Protein 4RJW (pdb70)

Organism: Pseudomonas aeruginosa (strain ATCC 15692 / DSM 22644 / CIP 104116 / JCM 14847 / LMG 12228 / 1C / PRS 101 / PAO1) (NCBI:txid208964)

Radius of gyration: 23.6 Å; Cα contacts (8 Å, |Δi|>4): 1363; chains: 1; bounding box: 67×61×70 Å

Nearest PDB structures (foldseek):
  4rjw-assembly1_A  TM=1.002E+00  e=5.397E-100  Pseudomonas aeruginosa PAO1
  4rjx-assembly1_A-3  TM=1.001E+00  e=1.346E-96  Pseudomonas aeruginosa PAO1
  2o4v-assembly1_C  TM=9.975E-01  e=3.666E-79  Pseudomonas aeruginosa PAO1
  3wi5-assembly1_A  TM=6.962E-01  e=2.333E-11  Neisseria meningitidis
  6z8z-assembly2_B  TM=2.737E-01  e=1.451E-04  Pseudomonas aeruginosa PAO1

Str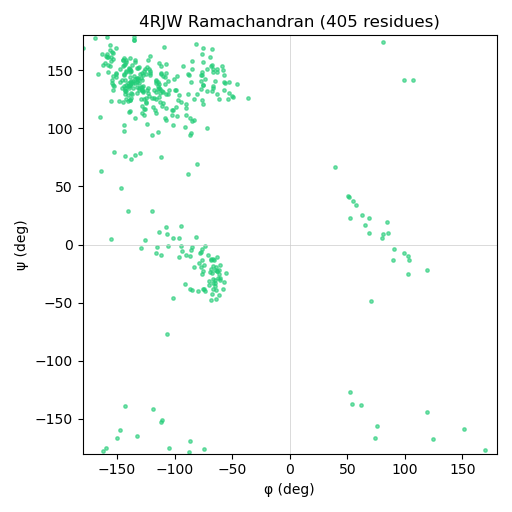ucture (mmCIF, N/CA/C/O backbone):
data_4RJW
#
_entry.id   4RJW
#
_cell.length_a   86.971
_cell.length_b   86.971
_cell.length_c   158.500
_cell.angle_alpha   90.00
_cell.angle_beta   90.00
_cell.angle_gamma   120.00
#
_symmetry.space_group_name_H-M   'H 3'
#
loop_
_entity.id
_entity.type
_entity.pdbx_description
1 polymer 'Porin O'
2 non-polymer (HYDROXYETHYLOXY)TRI(ETHYLOXY)OCTANE
3 water water
#
loop_
_atom_site.group_PDB
_atom_site.id
_atom_site.type_symbol
_atom_site.label_atom_id
_atom_site.label_alt_id
_atom_site.label_comp_id
_atom_site.label_asym_id
_atom_site.label_entity_id
_atom_site.label_seq_id
_atom_site.pdbx_PDB_ins_code
_atom_site.Cartn_x
_atom_site.Cartn_y
_atom_site.Cartn_z
_atom_site.occupancy
_atom_site.B_iso_or_equiv
_atom_site.auth_seq_id
_atom_site.auth_comp_id
_atom_site.auth_asym_id
_atom_site.auth_atom_id
_atom_site.pdbx_PDB_model_num
ATOM 1 N N . ARG A 1 4 ? 73.857 52.588 -1.457 1.00 43.08 -11 ARG A N 1
ATOM 2 C CA . ARG A 1 4 ? 73.555 52.007 -2.764 1.00 41.37 -11 ARG A CA 1
ATOM 3 C C . ARG A 1 4 ? 72.105 51.513 -2.844 1.00 37.33 -11 ARG A C 1
ATOM 4 O O . ARG A 1 4 ? 71.696 50.628 -2.090 1.00 41.82 -11 ARG A O 1
ATOM 6 N N . LEU A 1 5 ? 71.335 52.085 -3.768 1.00 25.81 -10 LEU A N 1
ATOM 7 C CA . LEU A 1 5 ? 69.940 51.691 -3.947 1.00 26.69 -10 LEU A CA 1
ATOM 8 C C . LEU A 1 5 ? 69.813 50.356 -4.672 1.00 23.95 -10 LEU A C 1
ATOM 9 O O . LEU A 1 5 ? 70.620 50.031 -5.553 1.00 25.24 -10 LEU A O 1
ATOM 14 N N . GLN A 1 6 ? 68.792 49.592 -4.303 1.00 21.20 -9 GLN A N 1
ATOM 15 C CA . GLN A 1 6 ? 68.569 48.282 -4.900 1.00 22.40 -9 GLN A CA 1
ATOM 16 C C . GLN A 1 6 ? 67.970 48.411 -6.287 1.00 19.85 -9 GLN A C 1
ATOM 17 O O . GLN A 1 6 ? 67.218 49.345 -6.560 1.00 21.98 -9 GLN A O 1
ATOM 23 N N . HIS A 1 7 ? 68.301 47.469 -7.161 1.00 20.60 -8 HIS A N 1
ATOM 24 C CA . HIS A 1 7 ? 67.743 47.474 -8.503 1.00 20.29 -8 HIS A CA 1
ATOM 25 C C . HIS A 1 7 ? 67.825 46.091 -9.136 1.00 25.89 -8 HIS A C 1
ATOM 26 O O . HIS A 1 7 ? 68.572 45.224 -8.678 1.00 23.92 -8 HIS A O 1
ATOM 33 N N . HIS A 1 8 ? 67.058 45.891 -10.200 1.00 20.21 -7 HIS A N 1
ATOM 34 C CA . HIS A 1 8 ? 67.026 44.596 -10.863 1.00 18.48 -7 HIS A CA 1
ATOM 35 C C . HIS A 1 8 ? 66.477 44.781 -12.261 1.00 20.96 -7 HIS A C 1
ATOM 36 O O . HIS A 1 8 ? 65.755 45.745 -12.527 1.00 19.32 -7 HIS A O 1
ATOM 43 N N . HIS A 1 9 ? 66.816 43.858 -13.155 1.00 20.50 -6 HIS A N 1
ATOM 44 C CA . HIS A 1 9 ? 66.225 43.852 -14.484 1.00 20.60 -6 HIS A CA 1
ATOM 45 C C . HIS A 1 9 ? 64.749 43.531 -14.350 1.00 19.14 -6 HIS A C 1
ATOM 46 O O . HIS A 1 9 ? 64.337 42.835 -13.416 1.00 21.44 -6 HIS A O 1
ATOM 53 N N . HIS A 1 10 ? 63.945 44.029 -15.284 1.00 18.96 -5 HIS A N 1
ATOM 54 C CA . HIS A 1 10 ? 62.523 43.757 -15.237 1.00 19.22 -5 HIS A CA 1
ATOM 55 C C . HIS A 1 10 ? 62.246 42.341 -15.720 1.00 24.24 -5 HIS A C 1
ATOM 56 O O . HIS A 1 10 ? 62.789 41.906 -16.735 1.00 26.43 -5 HIS A O 1
ATOM 63 N N . HIS A 1 11 ? 61.412 41.625 -14.975 1.00 28.22 -4 HIS A N 1
ATOM 64 C CA . HIS A 1 11 ? 61.031 40.270 -15.352 1.00 44.59 -4 HIS A CA 1
ATOM 65 C C . HIS A 1 11 ? 59.610 40.253 -15.894 1.00 47.87 -4 HIS A C 1
ATOM 66 O O . HIS A 1 11 ? 58.738 40.959 -15.393 1.00 47.92 -4 HIS A O 1
ATOM 73 N N . HIS A 1 12 ? 59.386 39.450 -16.927 1.00 52.48 -3 HIS A N 1
ATOM 74 C CA . HIS A 1 12 ? 58.041 39.199 -17.416 1.00 51.65 -3 HIS A CA 1
ATOM 75 C C . HIS A 1 12 ? 57.586 37.861 -16.849 1.00 47.52 -3 HIS A C 1
ATOM 76 O O . HIS A 1 12 ? 58.331 36.883 -16.874 1.00 48.86 -3 HIS A O 1
ATOM 78 N N . HIS A 1 13 ? 56.370 37.824 -16.319 1.00 41.11 -2 HIS A N 1
ATOM 79 C CA . HIS A 1 13 ? 55.830 36.590 -15.771 1.00 42.84 -2 HIS A CA 1
ATOM 80 C C . HIS A 1 13 ? 54.639 36.118 -16.592 1.00 37.00 -2 HIS A C 1
ATOM 81 O O . HIS A 1 13 ? 53.767 36.909 -16.947 1.00 36.96 -2 HIS A O 1
ATOM 88 N N . LEU A 1 14 ? 54.619 34.830 -16.909 1.00 33.00 -1 LEU A N 1
ATOM 89 C CA . LEU A 1 14 ? 53.447 34.229 -17.530 1.00 32.68 -1 LEU A CA 1
ATOM 90 C C . LEU A 1 14 ? 52.322 34.252 -16.503 1.00 29.50 -1 LEU A C 1
ATOM 91 O O . LEU A 1 14 ? 52.537 33.919 -15.328 1.00 24.93 -1 LEU A O 1
ATOM 96 N N . GLU A 1 15 ? 51.134 34.656 -16.943 1.00 28.58 0 GLU A N 1
ATOM 97 C CA . GLU A 1 15 ? 50.003 34.837 -16.040 1.00 25.71 0 GLU A CA 1
ATOM 98 C C . GLU A 1 15 ? 48.774 34.033 -16.445 1.00 22.93 0 GLU A C 1
ATOM 99 O O . GLU A 1 15 ? 48.583 33.697 -17.616 1.00 23.52 0 GLU A O 1
ATOM 105 N N . GLY A 1 16 ? 47.955 33.703 -15.456 1.00 21.60 1 GLY A N 1
ATOM 106 C CA . GLY A 1 16 ? 46.617 33.227 -15.722 1.00 22.82 1 GLY A CA 1
ATOM 107 C C . GLY A 1 16 ? 46.359 31.741 -15.610 1.00 19.16 1 GLY A C 1
ATOM 108 O O . GLY A 1 16 ? 45.220 31.356 -15.377 1.00 21.51 1 GLY A O 1
ATOM 109 N N . THR A 1 17 ? 47.375 30.900 -15.788 1.00 18.54 2 THR A N 1
ATOM 110 C CA . THR A 1 17 ? 47.101 29.459 -15.796 1.00 22.19 2 THR A CA 1
ATOM 111 C C . THR A 1 17 ? 47.245 28.801 -14.435 1.00 19.04 2 THR A C 1
ATOM 112 O O . THR A 1 17 ? 47.981 29.279 -13.574 1.00 18.31 2 THR A O 1
ATOM 116 N N . VAL A 1 18 ? 46.516 27.705 -14.254 1.00 17.26 3 VAL A N 1
ATOM 117 C CA . VAL A 1 18 ? 46.634 26.876 -13.062 1.00 15.66 3 VAL A CA 1
ATOM 118 C C . VAL A 1 18 ? 46.845 25.441 -13.535 1.00 18.49 3 VAL A C 1
ATOM 119 O O . VAL A 1 18 ? 46.014 24.880 -14.247 1.00 21.42 3 VAL A O 1
ATOM 123 N N . THR A 1 19 ? 47.978 24.862 -13.164 1.00 15.82 4 THR A N 1
ATOM 124 C CA . THR A 1 19 ? 48.339 23.533 -13.628 1.00 14.64 4 THR A CA 1
ATOM 125 C C . THR A 1 19 ? 48.856 22.707 -12.469 1.00 15.87 4 THR A C 1
ATOM 126 O O . THR A 1 19 ? 48.926 23.193 -11.334 1.00 16.36 4 THR A O 1
ATOM 130 N N . THR A 1 20 ? 49.196 21.451 -12.742 1.00 17.79 5 THR A N 1
ATOM 131 C CA . THR A 1 20 ? 49.807 20.592 -11.736 1.00 16.96 5 THR A CA 1
ATOM 132 C C . THR A 1 20 ? 50.923 19.783 -12.386 1.00 19.67 5 THR A C 1
ATOM 133 O O . THR A 1 20 ? 50.969 19.653 -13.614 1.00 21.97 5 THR A O 1
ATOM 137 N N . ASP A 1 21 ? 51.836 19.260 -11.573 1.00 22.02 6 ASP A N 1
ATOM 138 C CA . ASP A 1 21 ? 52.937 18.477 -12.112 1.00 25.68 6 ASP A CA 1
ATOM 139 C C . ASP A 1 21 ? 52.639 16.985 -12.071 1.00 28.37 6 ASP A C 1
ATOM 140 O O . ASP A 1 21 ? 53.363 16.192 -12.664 1.00 34.47 6 ASP A O 1
ATOM 145 N N . GLY A 1 22 ? 51.577 16.605 -11.372 1.00 24.99 7 GLY A N 1
ATOM 146 C CA . GLY A 1 22 ? 51.220 15.201 -11.264 1.00 26.99 7 GLY A CA 1
ATOM 147 C C . GLY A 1 22 ? 49.946 14.885 -12.018 1.00 23.20 7 GLY A C 1
ATOM 148 O O . GLY A 1 22 ? 49.616 15.550 -12.990 1.00 19.08 7 GLY A O 1
ATOM 149 N N . ALA A 1 23 ? 49.223 13.877 -11.546 1.00 24.57 8 ALA A N 1
ATOM 150 C CA . ALA A 1 23 ? 47.932 13.505 -12.109 1.00 22.22 8 ALA A CA 1
ATOM 151 C C . ALA A 1 23 ? 46.961 14.679 -12.090 1.00 17.92 8 ALA A C 1
ATOM 152 O O . ALA A 1 23 ? 47.002 15.513 -11.175 1.00 19.80 8 ALA A O 1
ATOM 154 N N . ASP A 1 24 ? 46.099 14.741 -13.104 1.00 18.60 9 ASP A N 1
ATOM 155 C CA . ASP A 1 24 ? 45.064 15.774 -13.200 1.00 16.71 9 ASP A CA 1
ATOM 156 C C . ASP A 1 24 ? 44.317 15.980 -11.886 1.00 17.29 9 ASP A C 1
ATOM 157 O O . ASP A 1 24 ? 43.959 15.020 -11.211 1.00 18.98 9 ASP A O 1
ATOM 162 N N . ILE A 1 25 ? 44.059 17.238 -11.550 1.00 15.55 10 ILE A N 1
ATOM 163 C CA . ILE A 1 25 ? 43.391 17.580 -10.305 1.00 15.87 10 ILE A CA 1
ATOM 164 C C . ILE A 1 25 ? 42.042 18.235 -10.585 1.00 18.38 10 ILE A C 1
ATOM 165 O O . ILE A 1 25 ? 41.897 18.996 -11.542 1.00 18.18 10 ILE A O 1
ATOM 170 N N . VAL A 1 26 ? 41.056 17.909 -9.760 1.00 15.76 11 VAL A N 1
ATOM 171 C CA . VAL A 1 26 ? 39.780 18.604 -9.758 1.00 18.51 11 VAL A CA 1
ATOM 172 C C . VAL A 1 26 ? 39.658 19.350 -8.437 1.00 15.99 11 VAL A C 1
ATOM 173 O O . VAL A 1 26 ? 39.890 18.787 -7.378 1.00 16.27 11 VAL A O 1
ATOM 177 N N . ILE A 1 27 ? 39.322 20.628 -8.513 1.00 15.28 12 ILE A N 1
ATOM 178 C CA A ILE A 1 27 ? 39.180 21.459 -7.329 0.76 15.29 12 ILE A CA 1
ATOM 179 C CA B ILE A 1 27 ? 39.167 21.456 -7.333 0.24 16.54 12 ILE A CA 1
ATOM 180 C C . ILE A 1 27 ? 37.738 21.951 -7.262 1.00 17.35 12 ILE A C 1
ATOM 181 O O . ILE A 1 27 ? 37.122 22.226 -8.294 1.00 20.86 12 ILE A O 1
ATOM 190 N N . LYS A 1 28 ? 37.204 22.014 -6.049 1.00 14.41 13 LYS A N 1
ATOM 191 C CA . LYS A 1 28 ? 35.831 22.442 -5.795 1.00 18.04 13 LYS A CA 1
ATOM 192 C C . LYS A 1 28 ? 35.748 23.329 -4.562 1.00 14.75 13 LYS A C 1
ATOM 193 O O . LYS A 1 28 ? 36.543 23.191 -3.631 1.00 15.52 13 LYS A O 1
ATOM 199 N N . THR A 1 29 ? 34.763 24.222 -4.533 1.00 15.61 14 THR A N 1
ATOM 200 C CA . THR A 1 29 ? 34.456 24.940 -3.305 1.00 13.69 14 THR A CA 1
ATOM 201 C C . THR A 1 29 ? 32.965 25.152 -3.144 1.00 14.12 14 THR A C 1
ATOM 202 O O . THR A 1 29 ? 32.294 25.608 -4.070 1.00 16.94 14 THR A O 1
ATOM 206 N N . LYS A 1 30 ? 32.458 24.782 -1.969 1.00 15.70 15 LYS A N 1
ATOM 207 C CA . LYS A 1 30 ? 31.103 25.138 -1.572 1.00 19.45 15 LYS A CA 1
ATOM 208 C C . LYS A 1 30 ? 31.182 25.967 -0.297 1.00 18.76 15 LYS A C 1
ATOM 209 O O . LYS A 1 30 ? 30.275 25.940 0.533 1.00 19.89 15 LYS A O 1
ATOM 215 N N . GLY A 1 31 ? 32.287 26.688 -0.135 1.00 14.67 16 GLY A N 1
ATOM 216 C CA . GLY A 1 31 ? 32.533 27.434 1.089 1.00 15.63 16 GLY A CA 1
ATOM 217 C C . GLY A 1 31 ? 33.796 26.988 1.806 1.00 14.38 16 GLY A C 1
ATOM 218 O O . GLY A 1 31 ? 34.346 27.725 2.614 1.00 15.21 16 GLY A O 1
ATOM 219 N N . GLY A 1 32 ? 34.235 25.765 1.526 1.00 15.39 17 GLY A N 1
ATOM 220 C CA . GLY A 1 32 ? 35.516 25.250 1.993 1.00 14.94 17 GLY A CA 1
ATOM 221 C C . GLY A 1 32 ? 36.386 24.908 0.801 1.00 17.16 17 GLY A C 1
ATOM 222 O O . GLY A 1 32 ? 36.360 25.602 -0.210 1.00 16.88 17 GLY A O 1
ATOM 223 N N . LEU A 1 33 ? 37.142 23.820 0.885 1.00 15.52 18 LEU A N 1
ATOM 224 C CA . LEU A 1 33 ? 37.990 23.447 -0.233 1.00 15.95 18 LEU A CA 1
ATOM 225 C C . LEU A 1 33 ? 38.104 21.948 -0.389 1.00 15.14 18 LEU A C 1
ATOM 226 O O . LEU A 1 33 ? 38.308 21.230 0.582 1.00 16.22 18 LEU A O 1
ATOM 231 N N . GLU A 1 34 ? 37.973 21.476 -1.619 1.00 13.86 19 GLU A N 1
ATOM 232 C CA . GLU A 1 34 ? 38.309 20.093 -1.930 1.00 15.36 19 GLU A CA 1
ATOM 233 C C . GLU A 1 34 ? 39.253 20.077 -3.113 1.00 13.42 19 GLU A C 1
ATOM 234 O O . GLU A 1 34 ? 39.047 20.800 -4.089 1.00 15.98 19 GLU A O 1
ATOM 240 N N . VAL A 1 35 ? 40.295 19.257 -3.022 1.00 13.62 20 VAL A N 1
ATOM 241 C CA A VAL A 1 35 ? 41.243 19.075 -4.115 0.75 14.22 20 VAL A CA 1
ATOM 242 C CA B VAL A 1 35 ? 41.235 19.064 -4.119 0.25 14.56 20 VAL A CA 1
ATOM 243 C C . VAL A 1 35 ? 41.519 17.575 -4.219 1.00 16.71 20 VAL A C 1
ATOM 244 O O . VAL A 1 35 ? 41.725 16.904 -3.204 1.00 19.06 20 VAL A O 1
ATOM 251 N N . ALA A 1 36 ? 41.490 17.031 -5.426 1.00 14.56 21 ALA A N 1
ATOM 252 C CA . ALA A 1 36 ? 41.681 15.598 -5.562 1.00 15.79 21 ALA A CA 1
ATOM 253 C C . ALA A 1 36 ? 42.240 15.268 -6.924 1.00 16.92 21 ALA A C 1
ATOM 254 O O . ALA A 1 36 ? 41.892 15.915 -7.919 1.00 18.01 21 ALA A O 1
ATOM 256 N N . THR A 1 37 ? 43.100 14.260 -6.989 1.00 14.98 22 THR A N 1
ATOM 257 C CA . THR A 1 37 ? 43.510 13.761 -8.291 1.00 15.23 22 THR A CA 1
ATOM 258 C C . THR A 1 37 ? 42.419 12.888 -8.896 1.00 19.04 22 THR A C 1
ATOM 259 O O . THR A 1 37 ? 41.693 12.184 -8.198 1.00 21.62 22 THR A O 1
ATOM 263 N N . THR A 1 38 ? 42.296 12.950 -10.214 1.00 20.07 23 THR A N 1
ATOM 264 C CA . THR A 1 38 ? 41.210 12.250 -10.875 1.00 21.53 23 THR A CA 1
ATOM 265 C C . THR A 1 38 ? 41.359 10.734 -10.821 1.00 25.40 23 THR A C 1
ATOM 266 O O . THR A 1 38 ? 40.371 10.007 -10.937 1.00 33.65 23 THR A O 1
ATOM 270 N N . ASP A 1 39 ? 42.590 10.261 -10.653 1.00 20.76 24 ASP A N 1
ATOM 271 C CA . ASP A 1 39 ? 42.853 8.828 -10.528 1.00 21.71 24 ASP A CA 1
ATOM 272 C C . ASP A 1 39 ? 42.594 8.291 -9.106 1.00 23.11 24 ASP A C 1
ATOM 273 O O . ASP A 1 39 ? 42.922 7.135 -8.813 1.00 24.87 24 ASP A O 1
ATOM 278 N N . LYS A 1 40 ? 42.049 9.139 -8.237 1.00 20.65 25 LYS A N 1
ATOM 279 C CA . LYS A 1 40 ? 41.669 8.759 -6.869 1.00 23.33 25 LYS A CA 1
ATOM 280 C C . LYS A 1 40 ? 42.830 8.445 -5.920 1.00 23.09 25 LYS A C 1
ATOM 281 O O . LYS A 1 40 ? 42.606 7.976 -4.802 1.00 23.28 25 LYS A O 1
ATOM 285 N N . GLU A 1 41 ? 44.057 8.732 -6.330 1.00 17.88 26 GLU A N 1
ATOM 286 C CA . GLU A 1 41 ? 45.214 8.417 -5.491 1.00 17.10 26 GLU A CA 1
ATOM 287 C C . GLU A 1 41 ? 45.351 9.374 -4.314 1.00 16.79 26 GLU A C 1
ATOM 288 O O . GLU A 1 41 ? 45.714 8.963 -3.204 1.00 16.18 26 GLU A O 1
ATOM 294 N N . PHE A 1 42 ? 45.058 10.651 -4.543 1.00 16.05 27 PHE A N 1
ATOM 295 C CA . PHE A 1 42 ? 45.302 11.677 -3.539 1.00 15.25 27 PHE A CA 1
ATOM 296 C C . PHE A 1 42 ? 44.124 12.621 -3.439 1.00 14.12 27 PHE A C 1
ATOM 297 O O . PHE A 1 42 ? 43.524 12.990 -4.446 1.00 15.85 27 PHE A O 1
ATOM 305 N N . SER A 1 43 ? 43.796 13.031 -2.222 1.00 12.81 28 SER A N 1
ATOM 306 C CA . SER A 1 43 ? 42.769 14.048 -2.060 1.00 13.97 28 SER A CA 1
ATOM 307 C C . SER A 1 43 ? 42.943 14.793 -0.753 1.00 14.42 28 SER A C 1
ATOM 308 O O . SER A 1 43 ? 43.609 14.316 0.170 1.00 14.25 28 SER A O 1
ATOM 311 N N . PHE A 1 44 ? 42.325 15.968 -0.693 1.00 13.85 29 PHE A N 1
ATOM 312 C CA . PHE A 1 44 ? 42.321 16.790 0.506 1.00 12.51 29 PHE A CA 1
ATOM 313 C C . PHE A 1 44 ? 41.022 17.571 0.599 1.00 12.85 29 PHE A C 1
ATOM 314 O O . PHE A 1 44 ? 40.516 18.066 -0.413 1.00 13.87 29 PHE A O 1
ATOM 322 N N . LYS A 1 45 ? 40.480 17.676 1.809 1.00 12.29 30 LYS A N 1
ATOM 323 C CA . LYS A 1 45 ? 39.272 18.452 2.034 1.00 13.30 30 LYS A CA 1
ATOM 324 C 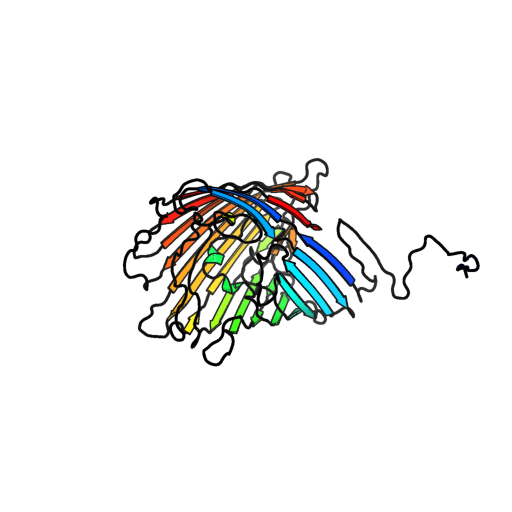C . LYS A 1 45 ? 39.407 19.235 3.326 1.00 13.14 30 LYS A C 1
ATOM 325 O O . LYS A 1 45 ? 39.689 18.663 4.382 1.00 13.69 30 LYS A O 1
ATOM 331 N N . LEU A 1 46 ? 39.228 20.549 3.230 1.00 12.71 31 LEU A N 1
ATOM 332 C CA . LEU A 1 46 ? 39.158 21.402 4.403 1.00 12.21 31 LEU A CA 1
ATOM 333 C C . LEU A 1 46 ? 37.723 21.887 4.535 1.00 12.62 31 LEU A C 1
ATOM 334 O O . LEU A 1 46 ? 37.164 22.486 3.604 1.00 14.35 31 LEU A O 1
ATOM 339 N N . GLY A 1 47 ? 37.109 21.591 5.678 1.00 12.87 32 GLY A N 1
ATOM 340 C CA . GLY A 1 47 ? 35.735 21.988 5.934 1.00 13.27 32 GLY A CA 1
ATOM 341 C C . GLY A 1 47 ? 35.522 22.279 7.396 1.00 13.35 32 GLY A C 1
ATOM 342 O O . GLY A 1 47 ? 36.470 22.540 8.135 1.00 12.35 32 GLY A O 1
ATOM 343 N N . GLY A 1 48 ? 34.269 22.230 7.820 1.00 11.92 33 GLY A N 1
ATOM 344 C CA . GLY A 1 48 ? 33.970 22.489 9.211 1.00 13.26 33 GLY A CA 1
ATOM 345 C C . GLY A 1 48 ? 32.487 22.642 9.436 1.00 11.73 33 GLY A C 1
ATOM 346 O O . GLY A 1 48 ? 31.669 22.488 8.526 1.00 13.52 33 GLY A O 1
ATOM 347 N N . ARG A 1 49 ? 32.142 22.953 10.676 1.00 11.33 34 ARG A N 1
ATOM 348 C CA . ARG A 1 49 ? 30.749 23.155 11.020 1.00 13.21 34 ARG A CA 1
ATOM 349 C C . ARG A 1 49 ? 30.663 24.095 12.207 1.00 14.10 34 ARG A C 1
ATOM 350 O O . ARG A 1 49 ? 31.409 23.969 13.184 1.00 13.98 34 ARG A O 1
ATOM 358 N N . LEU A 1 50 ? 29.776 25.070 12.084 1.00 11.83 35 LEU A N 1
ATOM 359 C CA A LEU A 1 50 ? 29.491 26.000 13.171 0.54 12.99 35 LEU A CA 1
ATOM 360 C CA B LEU A 1 50 ? 29.508 25.994 13.169 0.46 12.91 35 LEU A CA 1
ATOM 361 C C . LEU A 1 50 ? 28.064 25.778 13.611 1.00 13.32 35 LEU A C 1
ATOM 362 O O . LEU A 1 50 ? 27.159 25.789 12.793 1.00 13.03 35 LEU A O 1
ATOM 371 N N . GLN A 1 51 ? 27.861 25.558 14.902 1.00 12.00 36 GLN A N 1
ATOM 372 C CA . GLN A 1 51 ? 26.518 25.432 15.451 1.00 12.26 36 GLN A CA 1
ATOM 373 C C . GLN A 1 51 ? 26.376 26.466 16.558 1.00 10.59 36 GLN A C 1
ATOM 374 O O . GLN A 1 51 ? 26.924 26.303 17.656 1.00 11.97 36 GLN A O 1
ATOM 380 N N . ALA A 1 52 ? 25.667 27.545 16.240 1.00 12.30 37 ALA A N 1
ATOM 381 C CA . ALA A 1 52 ? 25.456 28.659 17.158 1.00 12.40 37 ALA A CA 1
ATOM 382 C C . ALA A 1 52 ? 24.097 28.524 17.826 1.00 9.78 37 ALA A C 1
ATOM 383 O O . ALA A 1 52 ? 23.069 28.541 17.143 1.00 12.79 37 ALA A O 1
ATOM 385 N N . ASP A 1 53 ? 24.096 28.395 19.154 1.00 9.71 38 ASP A N 1
ATOM 386 C CA . ASP A 1 53 ? 22.868 28.120 19.905 1.00 11.98 38 ASP A CA 1
ATOM 387 C C . ASP A 1 53 ? 22.514 29.275 20.845 1.00 12.08 38 ASP A C 1
ATOM 388 O O . ASP A 1 53 ? 23.390 29.877 21.478 1.00 12.19 38 ASP A O 1
ATOM 393 N N . TYR A 1 54 ? 21.221 29.564 20.936 1.00 11.14 39 TYR A N 1
ATOM 394 C CA . TYR A 1 54 ? 20.711 30.426 21.998 1.00 12.12 39 TYR A CA 1
ATOM 395 C C . TYR A 1 54 ? 19.494 29.751 22.608 1.00 10.88 39 TYR A C 1
ATOM 396 O O . TYR A 1 54 ? 18.601 29.309 21.890 1.00 12.77 39 TYR A O 1
ATOM 405 N N . SER A 1 55 ? 19.457 29.649 23.931 1.00 10.45 40 SER A N 1
ATOM 406 C CA . SER A 1 55 ? 18.349 28.969 24.586 1.00 12.58 40 SER A CA 1
ATOM 407 C C . SER A 1 55 ? 17.944 29.620 25.901 1.00 13.73 40 SER A C 1
ATOM 408 O O . SER A 1 55 ? 18.729 30.32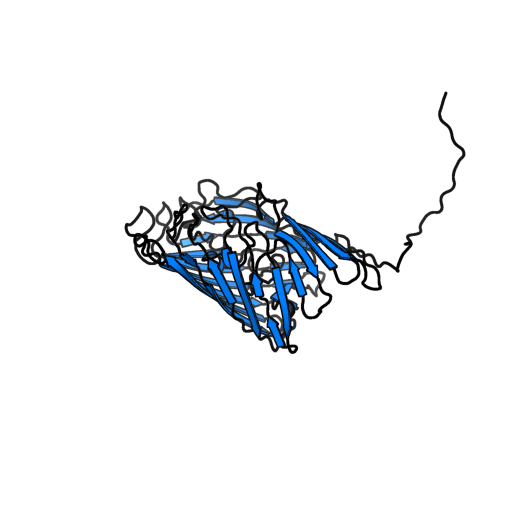0 26.525 1.00 13.15 40 SER A O 1
ATOM 411 N N . ARG A 1 56 ? 16.686 29.405 26.272 1.00 12.67 41 ARG A N 1
ATOM 412 C CA . ARG A 1 56 ? 16.169 29.818 27.571 1.00 13.33 41 ARG A CA 1
ATOM 413 C C . ARG A 1 56 ? 15.364 28.673 28.139 1.00 14.95 41 ARG A C 1
ATOM 414 O O . ARG A 1 56 ? 14.706 27.960 27.397 1.00 14.07 41 ARG A O 1
ATOM 422 N N . PHE A 1 57 ? 15.409 28.504 29.455 1.00 12.89 42 PHE A N 1
ATOM 423 C CA . PHE A 1 57 ? 14.845 27.317 30.067 1.00 12.46 42 PHE A CA 1
ATOM 424 C C . PHE A 1 57 ? 14.621 27.560 31.554 1.00 14.46 42 PHE A C 1
ATOM 425 O O . PHE A 1 57 ? 15.279 28.401 32.164 1.00 13.86 42 PHE A O 1
ATOM 433 N N . ASP A 1 58 ? 13.673 26.822 32.121 1.00 11.63 43 ASP A N 1
ATOM 434 C CA . ASP A 1 58 ? 13.301 27.002 33.518 1.00 11.70 43 ASP A CA 1
ATOM 435 C C . ASP A 1 58 ? 12.801 25.705 34.150 1.00 15.00 43 ASP A C 1
ATOM 436 O O . ASP A 1 58 ? 12.982 24.614 33.594 1.00 13.06 43 ASP A O 1
ATOM 441 N N . GLY A 1 59 ? 12.185 25.818 35.324 1.00 12.61 44 GLY A N 1
ATOM 442 C CA . GLY A 1 59 ? 11.726 24.634 36.024 1.00 12.13 44 GLY A CA 1
ATOM 443 C C . GLY A 1 59 ? 12.891 23.726 36.378 1.00 11.78 44 GLY A C 1
ATOM 444 O O . GLY A 1 59 ? 13.950 24.198 36.793 1.00 11.61 44 GLY A O 1
ATOM 445 N N . PHE A 1 60 ? 12.702 22.422 36.195 1.00 11.60 45 PHE A N 1
ATOM 446 C CA . PHE A 1 60 ? 13.718 21.438 36.558 1.00 13.26 45 PHE A CA 1
ATOM 447 C C . PHE A 1 60 ? 15.079 21.695 35.900 1.00 13.39 45 PHE A C 1
ATOM 448 O O . PHE A 1 60 ? 16.106 21.273 36.418 1.00 13.13 45 PHE A O 1
ATOM 456 N N . TYR A 1 61 ? 15.094 22.388 34.767 1.00 11.71 46 TYR A N 1
ATOM 457 C CA . TYR A 1 61 ? 16.361 22.659 34.091 1.00 11.71 46 TYR A CA 1
ATOM 458 C C . TYR A 1 61 ? 17.279 23.585 34.886 1.00 11.49 46 TYR A C 1
ATOM 459 O O . TYR A 1 61 ? 18.482 23.634 34.629 1.00 12.11 46 TYR A O 1
ATOM 468 N N . THR A 1 62 ? 16.722 24.323 35.846 1.00 13.20 47 THR A N 1
ATOM 469 C CA . THR A 1 62 ? 17.541 25.209 36.664 1.00 13.19 47 THR A CA 1
ATOM 470 C C . THR A 1 62 ? 17.388 24.866 38.146 1.00 12.24 47 THR A C 1
ATOM 471 O O . THR A 1 62 ? 16.418 24.216 38.536 1.00 12.63 47 THR A O 1
ATOM 475 N N . LYS A 1 63 ? 18.361 25.267 38.957 1.00 12.48 48 LYS A N 1
ATOM 476 C CA . LYS A 1 63 ? 18.311 24.910 40.370 1.00 12.90 48 LYS A CA 1
ATOM 477 C C . LYS A 1 63 ? 17.163 25.597 41.100 1.00 13.48 48 LYS A C 1
ATOM 478 O O . LYS A 1 63 ? 16.464 24.963 41.891 1.00 12.95 48 LYS A O 1
ATOM 484 N N . ASN A 1 64 ? 16.948 26.882 40.827 1.00 13.01 49 ASN A N 1
ATOM 485 C CA . ASN A 1 64 ? 15.874 27.594 41.521 1.00 13.31 49 ASN A CA 1
ATOM 486 C C . ASN A 1 64 ? 14.545 27.613 40.769 1.00 14.44 49 ASN A C 1
ATOM 487 O O . ASN A 1 64 ? 13.544 28.113 41.283 1.00 14.70 49 ASN A O 1
ATOM 492 N N . GLY A 1 65 ? 14.543 27.083 39.542 1.00 14.17 50 GLY A N 1
ATOM 493 C CA . GLY A 1 65 ? 13.327 27.000 38.740 1.00 13.26 50 GLY A CA 1
ATOM 494 C C . GLY A 1 65 ? 13.071 28.218 37.867 1.00 14.47 50 GLY A C 1
ATOM 495 O O . GLY A 1 65 ? 12.227 28.186 36.970 1.00 13.56 50 GLY A O 1
ATOM 496 N N . ASN A 1 66 ? 13.799 29.302 38.123 1.00 14.21 51 ASN A N 1
ATOM 497 C CA . ASN A 1 66 ? 13.634 30.511 37.324 1.00 15.29 51 ASN A CA 1
ATOM 498 C C . ASN A 1 66 ? 14.294 30.339 35.960 1.00 13.97 51 ASN A C 1
ATOM 499 O O . ASN A 1 66 ? 15.043 29.393 35.737 1.00 14.22 51 ASN A O 1
ATOM 504 N N . THR A 1 67 ? 14.030 31.264 35.048 1.00 12.76 52 THR A N 1
ATOM 505 C CA . THR A 1 67 ? 14.569 31.155 33.690 1.00 11.75 52 THR A CA 1
ATOM 506 C C . THR A 1 67 ? 16.047 31.526 33.598 1.00 15.33 52 THR A C 1
ATOM 507 O O . THR A 1 67 ? 16.462 32.607 34.017 1.00 15.79 52 THR A O 1
ATOM 511 N N . ALA A 1 68 ? 16.839 30.601 33.065 1.00 13.05 53 ALA A N 1
ATOM 512 C CA . ALA A 1 68 ? 18.233 30.855 32.746 1.00 10.63 53 ALA A CA 1
ATOM 513 C C . ALA A 1 68 ? 18.364 30.901 31.233 1.00 12.17 53 ALA A C 1
ATOM 514 O O . ALA A 1 68 ? 17.421 30.555 30.512 1.00 13.48 53 ALA A O 1
ATOM 516 N N . ASP A 1 69 ? 19.524 31.328 30.754 1.00 11.69 54 ASP A N 1
ATOM 517 C CA . ASP A 1 69 ? 19.793 31.250 29.329 1.00 10.71 54 ASP A CA 1
ATOM 518 C C . ASP A 1 69 ? 21.182 30.714 29.028 1.00 11.45 54 ASP A C 1
ATOM 519 O O . ASP A 1 69 ? 21.985 30.440 29.926 1.00 13.21 54 ASP A O 1
ATOM 524 N N . ALA A 1 70 ? 21.446 30.547 27.736 1.00 10.65 55 ALA A N 1
ATOM 525 C CA . ALA A 1 70 ? 22.748 30.083 27.287 1.00 12.56 55 ALA A CA 1
ATOM 526 C C . ALA A 1 70 ? 22.954 30.595 25.872 1.00 11.77 55 ALA A C 1
ATOM 527 O O . ALA A 1 70 ? 22.015 30.666 25.086 1.00 12.05 55 ALA A O 1
ATOM 529 N N . ALA A 1 71 ? 24.184 30.990 25.577 1.00 10.80 56 ALA A N 1
ATOM 530 C CA . ALA A 1 71 ? 24.527 31.570 24.287 1.00 11.16 56 ALA A CA 1
ATOM 531 C C . ALA A 1 71 ? 25.926 31.064 23.995 1.00 12.53 56 ALA A C 1
ATOM 532 O O . ALA A 1 71 ? 26.897 31.558 24.559 1.00 13.60 56 ALA A O 1
ATOM 534 N N . TYR A 1 72 ? 26.038 30.077 23.112 1.00 11.88 57 TYR A N 1
ATOM 535 C CA . TYR A 1 72 ? 27.286 29.318 23.018 1.00 11.45 57 TYR A CA 1
ATOM 536 C C . TYR A 1 72 ? 27.342 28.640 21.648 1.00 11.50 57 TYR A C 1
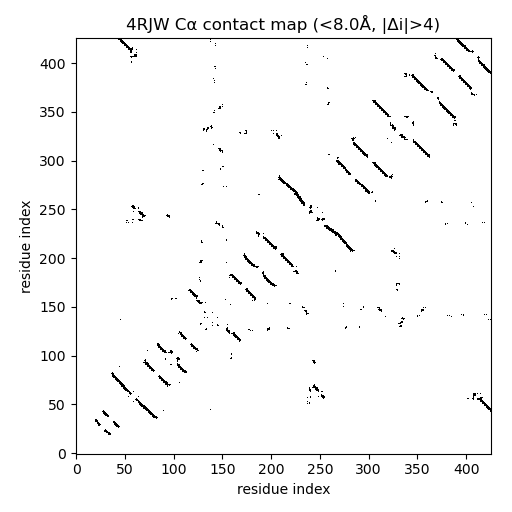ATOM 537 O O . TYR A 1 72 ? 26.319 28.488 20.969 1.00 12.69 57 TYR A O 1
ATOM 546 N N . PHE A 1 73 ? 28.533 28.227 21.248 1.00 12.20 58 PHE A N 1
ATOM 547 C CA . PHE A 1 73 ? 28.676 27.334 20.107 1.00 10.98 58 PHE A CA 1
ATOM 548 C C . PHE A 1 73 ? 28.621 25.907 20.617 1.00 12.26 58 PHE A C 1
ATOM 549 O O . PHE A 1 73 ? 29.424 25.521 21.478 1.00 13.42 58 PHE A O 1
ATOM 557 N N . ARG A 1 74 ? 27.657 25.139 20.117 1.00 11.65 59 ARG A N 1
ATOM 558 C CA . ARG A 1 74 ? 27.569 23.729 20.475 1.00 10.10 59 ARG A CA 1
ATOM 559 C C . ARG A 1 74 ? 28.767 22.965 19.925 1.00 12.26 59 ARG A C 1
ATOM 560 O O . ARG A 1 74 ? 29.290 22.049 20.567 1.00 11.47 59 ARG A O 1
ATOM 568 N N . ARG A 1 75 ? 29.172 23.343 18.709 1.00 11.52 60 ARG A N 1
ATOM 569 C CA . ARG A 1 75 ? 30.326 22.766 18.020 1.00 11.36 60 ARG A CA 1
ATOM 570 C C . ARG A 1 75 ? 30.867 23.869 17.133 1.00 11.15 60 ARG A C 1
ATOM 571 O O . ARG A 1 75 ? 30.103 24.676 16.601 1.00 12.38 60 ARG A O 1
ATOM 579 N N . ALA A 1 76 ? 32.183 23.921 16.998 1.00 11.37 61 ALA A N 1
ATOM 580 C CA . ALA A 1 76 ? 32.818 24.790 16.007 1.00 11.73 61 ALA A CA 1
ATOM 581 C C . ALA A 1 76 ? 34.023 24.037 15.467 1.00 12.42 61 ALA A C 1
ATOM 582 O O . ALA A 1 76 ? 35.166 24.310 15.864 1.00 11.91 61 ALA A O 1
ATOM 584 N N . PHE A 1 77 ? 33.764 23.067 14.591 1.00 12.51 62 PHE A N 1
ATOM 585 C CA . PHE A 1 77 ? 34.820 22.177 14.118 1.00 10.99 62 PHE A CA 1
ATOM 586 C C . PHE A 1 77 ? 35.554 22.786 12.938 1.00 11.10 62 PHE A C 1
ATOM 587 O O . PHE A 1 77 ? 34.942 23.375 12.042 1.00 12.48 62 PHE A O 1
ATOM 595 N N . ILE A 1 78 ? 36.868 22.611 12.940 1.00 11.10 63 ILE A N 1
ATOM 596 C CA . ILE A 1 78 ? 37.653 22.700 11.723 1.00 11.32 63 ILE A CA 1
ATOM 597 C C . ILE A 1 78 ? 38.000 21.262 11.349 1.00 13.07 63 ILE A C 1
ATOM 598 O O . ILE A 1 78 ? 38.422 20.480 12.209 1.00 11.88 63 ILE A O 1
ATOM 603 N N . GLU A 1 79 ? 37.815 20.919 10.074 1.00 12.41 64 GLU A N 1
ATOM 604 C CA . GLU A 1 79 ? 37.890 19.536 9.619 1.00 11.61 64 GLU A CA 1
ATOM 605 C C . GLU A 1 79 ? 38.885 19.389 8.473 1.00 11.87 64 GLU A C 1
ATOM 606 O O . GLU A 1 79 ? 38.712 19.989 7.406 1.00 14.26 64 GLU A O 1
ATOM 612 N N . LEU A 1 80 ? 39.943 18.620 8.704 1.00 12.59 65 LEU A N 1
ATOM 613 C CA . LEU A 1 80 ? 40.913 18.324 7.644 1.00 12.19 65 LEU A CA 1
ATOM 614 C C . LEU A 1 80 ? 40.921 16.837 7.395 1.00 14.06 65 LEU A C 1
ATOM 615 O O . LEU A 1 80 ? 41.108 16.055 8.326 1.00 14.00 65 LEU A O 1
ATOM 620 N N . GLY A 1 81 ? 40.723 16.434 6.146 1.00 11.87 66 GLY A N 1
ATOM 621 C CA . GLY A 1 81 ? 40.765 15.019 5.838 1.00 10.89 66 GLY A CA 1
ATOM 622 C C . GLY A 1 81 ? 41.366 14.840 4.464 1.00 13.91 66 GLY A C 1
ATOM 623 O O . GLY A 1 81 ? 41.393 15.767 3.657 1.00 14.40 66 GLY A O 1
ATOM 624 N N . GLY A 1 82 ? 41.872 13.655 4.197 1.00 14.03 67 GLY A N 1
ATOM 625 C CA . GLY A 1 82 ? 42.496 13.439 2.913 1.00 14.50 67 GLY A CA 1
ATOM 626 C C . GLY A 1 82 ? 42.787 11.985 2.652 1.00 15.59 67 GLY A C 1
ATOM 627 O O . GLY A 1 82 ? 42.546 11.124 3.501 1.00 15.61 67 GLY A O 1
ATOM 628 N N . THR A 1 83 ? 43.312 11.736 1.460 1.00 12.88 68 THR A N 1
ATOM 629 C CA . THR A 1 83 ? 43.668 10.403 1.015 1.00 14.48 68 THR A CA 1
ATOM 630 C C . THR A 1 83 ? 45.063 10.459 0.424 1.00 15.20 68 THR A C 1
ATOM 631 O O . THR A 1 83 ? 45.422 11.439 -0.230 1.00 13.75 68 THR A O 1
ATOM 635 N N . ALA A 1 84 ? 45.851 9.413 0.650 1.00 14.16 69 ALA A N 1
ATOM 636 C CA . ALA A 1 84 ? 47.166 9.297 0.044 1.00 13.29 69 ALA A CA 1
ATOM 637 C C . ALA A 1 84 ? 47.369 7.858 -0.401 1.00 15.25 69 ALA A C 1
ATOM 638 O O . ALA A 1 84 ? 46.982 6.925 0.306 1.00 14.40 69 ALA A O 1
ATOM 640 N N . TYR A 1 85 ? 47.934 7.690 -1.596 1.00 14.44 70 TYR A N 1
ATOM 641 C CA . TYR A 1 85 ? 48.205 6.370 -2.149 1.00 14.27 70 TYR A CA 1
ATOM 642 C C . TYR A 1 85 ? 46.943 5.515 -2.194 1.00 16.04 70 TYR A C 1
ATOM 643 O O . TYR A 1 85 ? 46.977 4.307 -1.941 1.00 18.61 70 TYR A O 1
ATOM 652 N N . LYS A 1 86 ? 45.838 6.194 -2.501 1.00 13.75 71 LYS A N 1
ATOM 653 C CA . LYS A 1 86 ? 44.518 5.601 -2.716 1.00 15.47 71 LYS A CA 1
ATOM 654 C C . LYS A 1 86 ? 43.829 5.059 -1.458 1.00 16.63 71 LYS A C 1
ATOM 655 O O . LYS A 1 86 ? 42.659 5.352 -1.219 1.00 19.48 71 LYS A O 1
ATOM 660 N N . ASP A 1 87 ? 44.562 4.277 -0.667 1.00 15.96 72 ASP A N 1
ATOM 661 C CA . ASP A 1 87 ? 43.969 3.412 0.351 1.00 16.18 72 ASP A CA 1
ATOM 662 C C . ASP A 1 87 ? 44.160 3.909 1.780 1.00 14.50 72 ASP A C 1
ATOM 663 O O . ASP A 1 87 ? 43.689 3.274 2.726 1.00 15.50 72 ASP A O 1
ATOM 668 N N . TRP A 1 88 ? 44.856 5.030 1.949 1.00 12.10 73 TRP A N 1
ATOM 669 C CA . TRP A 1 88 ? 45.147 5.547 3.283 1.00 11.90 73 TRP A CA 1
ATOM 670 C C . TRP A 1 88 ? 44.481 6.893 3.490 1.00 13.55 73 TRP A C 1
ATOM 671 O O . TRP A 1 88 ? 44.847 7.869 2.829 1.00 14.86 73 TRP A O 1
ATOM 682 N N . LYS A 1 89 ? 43.499 6.933 4.393 1.00 12.45 74 LYS A N 1
ATOM 683 C CA . LYS A 1 89 ? 42.757 8.155 4.658 1.00 12.95 74 LYS A CA 1
ATOM 684 C C . LYS A 1 89 ? 43.059 8.671 6.048 1.00 15.25 74 LYS A C 1
ATOM 685 O O . LYS A 1 89 ? 43.401 7.900 6.933 1.00 14.64 74 LYS A O 1
ATOM 689 N N . TYR A 1 90 ? 42.925 9.980 6.241 1.00 12.14 75 TYR A N 1
ATOM 690 C CA . TYR A 1 90 ? 42.970 10.543 7.586 1.00 11.57 75 TYR A CA 1
ATOM 691 C C . TYR A 1 90 ? 41.833 11.522 7.731 1.00 14.25 75 TYR A C 1
ATOM 692 O O . TYR A 1 90 ? 41.313 12.047 6.739 1.00 13.26 75 TYR A O 1
ATOM 701 N N . GLN A 1 91 ? 41.440 11.761 8.974 1.00 12.18 76 GLN A N 1
ATOM 702 C CA . GLN A 1 91 ? 40.438 12.770 9.266 1.00 11.92 76 GLN A CA 1
ATOM 703 C C . GLN A 1 91 ? 40.745 13.356 10.621 1.00 11.97 76 GLN A C 1
ATOM 704 O O . GLN A 1 91 ? 40.836 12.626 11.613 1.00 13.08 76 GLN A O 1
ATOM 710 N N . ILE A 1 92 ? 40.917 14.672 10.661 1.00 11.46 77 ILE A N 1
ATOM 711 C CA . ILE A 1 92 ? 41.192 15.384 11.907 1.00 11.23 77 ILE A CA 1
ATOM 712 C C . ILE A 1 92 ? 40.177 16.500 12.054 1.00 11.37 77 ILE A C 1
ATOM 713 O O . ILE A 1 92 ? 40.182 17.475 11.288 1.00 13.69 77 ILE A O 1
ATOM 718 N N . ASN A 1 93 ? 39.300 16.346 13.039 1.00 11.45 78 ASN A N 1
ATOM 719 C CA . ASN A 1 93 ? 38.283 17.338 13.327 1.00 11.28 78 ASN A CA 1
ATOM 720 C C . ASN A 1 93 ? 38.548 17.864 14.708 1.00 12.10 78 ASN A C 1
ATOM 721 O O . ASN A 1 93 ? 38.463 17.117 15.688 1.00 12.53 78 ASN A O 1
ATOM 726 N N . PHE A 1 94 ? 38.871 19.147 14.796 1.00 11.70 79 PHE A N 1
ATOM 727 C CA . PHE A 1 94 ? 39.113 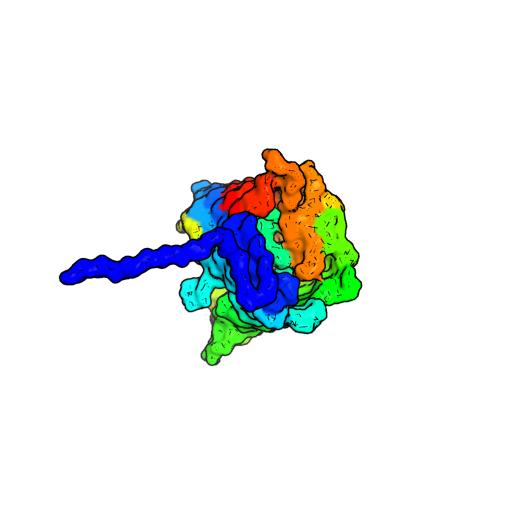19.745 16.104 1.00 11.47 79 PHE A CA 1
ATOM 728 C C . PHE A 1 94 ? 38.059 20.789 16.423 1.00 12.45 79 PHE A C 1
ATOM 729 O O . PHE A 1 94 ? 37.645 21.544 15.542 1.00 12.60 79 PHE A O 1
ATOM 737 N N . ASP A 1 95 ? 37.623 20.805 17.687 1.00 10.65 80 ASP A N 1
ATOM 738 C CA . ASP A 1 95 ? 36.480 21.611 18.098 1.00 10.67 80 ASP A CA 1
ATOM 739 C C . ASP A 1 95 ? 36.942 22.879 18.798 1.00 10.86 80 ASP A C 1
ATOM 740 O O . ASP A 1 95 ? 37.328 22.853 19.978 1.00 10.96 80 ASP A O 1
ATOM 745 N N . LEU A 1 96 ? 36.891 23.986 18.067 1.00 10.94 81 LEU A N 1
ATOM 746 C CA . LEU A 1 96 ? 37.298 25.279 18.615 1.00 11.37 81 LEU A CA 1
ATOM 747 C C . LEU A 1 96 ? 36.428 25.731 19.787 1.00 11.95 81 LEU A C 1
ATOM 748 O O . LEU A 1 96 ? 36.873 26.549 20.581 1.00 12.50 81 LEU A O 1
ATOM 753 N N . SER A 1 97 ? 35.200 25.219 19.890 1.00 10.90 82 SER A N 1
ATOM 754 C CA . SER A 1 97 ? 34.323 25.594 21.006 1.00 11.48 82 SER A CA 1
ATOM 755 C C . SER A 1 97 ? 34.707 24.914 22.317 1.00 11.19 82 SER A C 1
ATOM 756 O O . SER A 1 97 ? 34.195 25.274 23.383 1.00 13.05 82 SER A O 1
ATOM 759 N N . HIS A 1 98 ? 35.570 23.903 22.229 1.00 11.09 83 HIS A N 1
ATOM 760 C CA . HIS A 1 98 ? 36.060 23.181 23.411 1.00 10.59 83 HIS A CA 1
ATOM 761 C C . HIS A 1 98 ? 34.982 22.338 24.109 1.00 13.08 83 HIS A C 1
ATOM 762 O O . HIS A 1 98 ? 35.108 22.004 25.293 1.00 13.69 83 HIS A O 1
ATOM 769 N N . ASN A 1 99 ? 33.939 21.979 23.359 1.00 11.74 84 ASN A N 1
ATOM 770 C CA . ASN A 1 99 ? 32.900 21.076 23.844 1.00 12.40 84 ASN A CA 1
ATOM 771 C C . ASN A 1 99 ? 33.224 19.597 23.629 1.00 16.67 84 ASN A C 1
ATOM 772 O O . ASN A 1 99 ? 32.520 18.735 24.143 1.00 19.43 84 ASN A O 1
ATOM 777 N N . THR A 1 100 ? 34.273 19.312 22.861 1.00 13.98 85 THR A N 1
ATOM 778 C CA . THR A 1 100 ? 34.628 17.945 22.508 1.00 14.97 85 THR A CA 1
ATOM 779 C C . THR A 1 100 ? 36.107 17.757 22.822 1.00 13.90 85 THR A C 1
ATOM 780 O O . THR A 1 100 ? 36.915 18.630 22.506 1.00 15.00 85 THR A O 1
ATOM 784 N N . GLY A 1 101 ? 36.472 16.637 23.442 1.00 13.02 86 GLY A N 1
ATOM 785 C CA . GLY A 1 101 ? 37.848 16.446 23.869 1.00 11.57 86 GLY A CA 1
ATOM 786 C C . GLY A 1 101 ? 38.164 17.250 25.121 1.00 12.19 86 GLY A C 1
ATOM 787 O O . GLY A 1 101 ? 37.271 17.598 25.900 1.00 15.75 86 GLY A O 1
ATOM 788 N N . SER A 1 102 ? 39.440 17.553 25.332 1.00 12.72 87 SER A N 1
ATOM 789 C CA . SER A 1 102 ? 39.835 18.169 26.590 1.00 12.64 87 SER A CA 1
ATOM 790 C C . SER A 1 102 ? 41.120 18.965 26.472 1.00 14.91 87 SER A C 1
ATOM 791 O O . SER A 1 102 ? 41.855 18.854 25.486 1.00 14.21 87 SER A O 1
ATOM 794 N N . SER A 1 103 ? 41.388 19.760 27.500 1.00 14.81 88 SER A N 1
ATOM 795 C CA A SER A 1 103 ? 42.589 20.562 27.549 0.80 13.48 88 SER A CA 1
ATOM 796 C CA B SER A 1 103 ? 42.597 20.569 27.555 0.20 15.28 88 SER A CA 1
ATOM 797 C C . SER A 1 103 ? 43.848 19.700 27.625 1.00 15.72 88 SER A C 1
ATOM 798 O O . SER A 1 103 ? 44.849 19.996 26.986 1.00 16.44 88 SER A O 1
ATOM 803 N N . ASP A 1 104 ? 43.803 18.625 28.405 1.00 13.85 89 ASP A N 1
ATOM 804 C CA . ASP A 1 104 ? 44.993 17.793 28.549 1.00 14.65 89 ASP A CA 1
ATOM 805 C C . ASP A 1 104 ? 45.306 17.034 27.268 1.00 13.69 89 ASP A C 1
ATOM 806 O O . ASP A 1 104 ? 46.477 16.801 26.939 1.00 15.45 89 ASP A O 1
ATOM 811 N N . ASN A 1 105 ? 44.261 16.626 26.550 1.00 11.37 90 ASN A N 1
ATOM 812 C CA . ASN A 1 105 ? 44.435 15.589 25.535 1.00 12.48 90 ASN A CA 1
ATOM 813 C C . ASN A 1 105 ? 44.172 16.021 24.103 1.00 13.65 90 ASN A C 1
ATOM 814 O O . ASN A 1 105 ? 44.451 15.273 23.163 1.00 13.42 90 ASN A O 1
ATOM 819 N N . GLY A 1 106 ? 43.677 17.244 23.946 1.00 11.85 91 GLY A N 1
ATOM 820 C CA . GLY A 1 106 ? 43.311 17.764 22.634 1.00 10.57 91 GLY A CA 1
ATOM 821 C C . GLY A 1 106 ? 41.806 17.836 22.463 1.00 11.67 91 GLY A C 1
ATOM 822 O O . GLY A 1 106 ? 41.067 16.969 22.937 1.00 13.11 91 GLY A O 1
ATOM 823 N N . TYR A 1 107 ? 41.342 18.893 21.807 1.00 11.84 92 TYR A N 1
ATOM 824 C CA . TYR A 1 107 ? 39.915 19.060 21.596 1.00 11.42 92 TYR A CA 1
ATOM 825 C C . TYR A 1 107 ? 39.459 18.362 20.311 1.00 10.73 92 TYR A C 1
ATOM 826 O O . TYR A 1 107 ? 38.928 18.987 19.390 1.00 14.27 92 TYR A O 1
ATOM 835 N N . PHE A 1 108 ? 39.653 17.050 20.273 1.00 11.84 93 PHE A N 1
ATOM 836 C CA . PHE A 1 108 ? 39.335 16.271 19.091 1.00 11.67 93 PHE A CA 1
ATOM 837 C C . PHE A 1 108 ? 37.897 15.785 19.098 1.00 12.38 93 PHE A C 1
ATOM 838 O O . PHE A 1 108 ? 37.452 15.170 20.063 1.00 13.32 93 PHE A O 1
ATOM 846 N N . ASP A 1 109 ? 37.187 16.026 18.003 1.00 11.73 94 ASP A N 1
ATOM 847 C CA . ASP A 1 109 ? 36.009 15.227 17.695 1.00 11.56 94 ASP A CA 1
ATOM 848 C C . ASP A 1 109 ? 36.481 13.909 17.074 1.00 11.50 94 ASP A C 1
ATOM 849 O O . ASP A 1 109 ? 35.958 12.840 17.379 1.00 14.24 94 ASP A O 1
ATOM 854 N N . GLU A 1 110 ? 37.503 13.990 16.226 1.00 11.57 95 GLU A N 1
ATOM 855 C CA . GLU A 1 110 ? 38.064 12.812 15.573 1.00 12.23 95 GLU A CA 1
ATOM 856 C C . GLU A 1 110 ? 39.518 13.086 15.206 1.00 13.33 95 GLU A C 1
ATOM 857 O O . GLU A 1 110 ? 39.856 14.186 14.772 1.00 13.06 95 GLU A O 1
ATOM 863 N N . ALA A 1 111 ? 40.382 12.101 15.401 1.00 11.82 96 ALA A N 1
ATOM 864 C CA . ALA A 1 111 ? 41.698 12.122 14.775 1.00 11.67 96 ALA A CA 1
ATOM 865 C C . ALA A 1 111 ? 42.002 10.688 14.426 1.00 11.19 96 ALA A C 1
ATOM 866 O O . ALA A 1 111 ? 42.420 9.906 15.270 1.00 12.03 96 ALA A O 1
ATOM 868 N N . SER A 1 112 ? 41.757 10.339 13.166 1.00 10.06 97 SER A N 1
ATOM 869 C CA . SER A 1 112 ? 41.769 8.941 12.759 1.00 10.64 97 SER A CA 1
ATOM 870 C C . SER A 1 112 ? 42.543 8.718 11.467 1.00 11.66 97 SER A C 1
ATOM 871 O O . SER A 1 112 ? 42.743 9.640 10.687 1.00 12.11 97 SER A O 1
ATOM 874 N N . VAL A 1 113 ? 42.972 7.473 11.276 1.00 10.09 98 VAL A N 1
ATOM 875 C CA . VAL A 1 113 ? 43.535 7.004 10.021 1.00 10.42 98 VAL A CA 1
ATOM 876 C C . VAL A 1 113 ? 42.761 5.758 9.633 1.00 12.83 98 VAL A C 1
ATOM 877 O O . VAL A 1 113 ? 42.543 4.870 10.467 1.00 12.82 98 VAL A O 1
ATOM 881 N N . THR A 1 114 ? 42.326 5.696 8.378 1.00 11.31 99 THR A N 1
ATOM 882 C CA . THR A 1 114 ? 41.564 4.549 7.908 1.00 11.68 99 THR A CA 1
ATOM 883 C C . THR A 1 114 ? 42.266 3.925 6.715 1.00 14.42 99 THR A C 1
ATOM 884 O O . THR A 1 114 ? 42.654 4.621 5.783 1.00 15.85 99 THR A O 1
ATOM 888 N N . TYR A 1 115 ? 42.458 2.609 6.760 1.00 13.25 100 TYR A N 1
ATOM 889 C CA . TYR A 1 115 ? 42.948 1.880 5.607 1.00 12.55 100 TYR A CA 1
ATOM 890 C C . TYR A 1 115 ? 41.745 1.279 4.895 1.00 14.28 100 TYR A C 1
ATOM 891 O O . TYR A 1 115 ? 40.942 0.559 5.506 1.00 14.16 100 TYR A O 1
ATOM 900 N N . THR A 1 116 ? 41.611 1.586 3.613 1.00 15.25 101 THR A N 1
ATOM 901 C CA . THR A 1 116 ? 40.430 1.174 2.867 1.00 16.30 101 THR A CA 1
ATOM 902 C C . THR A 1 116 ? 40.748 0.160 1.777 1.00 16.89 101 THR A C 1
ATOM 903 O O . THR A 1 116 ? 39.899 -0.150 0.946 1.00 18.06 101 THR A O 1
ATOM 907 N N . GLY A 1 117 ? 41.963 -0.378 1.792 1.00 15.24 102 GLY A N 1
ATOM 908 C CA . GLY A 1 117 ? 42.395 -1.302 0.756 1.00 16.13 102 GLY A CA 1
ATOM 909 C C . GLY A 1 117 ? 41.607 -2.605 0.690 1.00 14.95 102 GLY A C 1
ATOM 910 O O . GLY A 1 117 ? 41.579 -3.264 -0.350 1.00 21.23 102 GLY A O 1
ATOM 911 N N . PHE A 1 118 ? 40.969 -2.969 1.804 1.00 16.72 103 PHE A N 1
ATOM 912 C CA . PHE A 1 118 ? 40.145 -4.173 1.841 1.00 15.17 103 PHE A CA 1
ATOM 913 C C . PHE A 1 118 ? 38.669 -3.870 1.556 1.00 15.83 103 PHE A C 1
ATOM 914 O O . PHE A 1 118 ? 37.813 -4.719 1.811 1.00 19.28 103 PHE A O 1
ATOM 922 N N . ASN A 1 119 ? 38.396 -2.682 1.001 1.00 17.08 104 ASN A N 1
ATOM 923 C CA . ASN A 1 119 ? 37.054 -2.261 0.588 1.00 20.26 104 ASN A CA 1
ATOM 924 C C . ASN A 1 119 ? 36.288 -3.451 0.021 1.00 18.05 104 ASN A C 1
ATOM 925 O O . ASN A 1 119 ? 36.767 -4.127 -0.897 1.00 19.28 104 ASN A O 1
ATOM 930 N N . PRO A 1 120 ? 35.090 -3.726 0.555 1.00 19.01 105 PRO A N 1
ATOM 931 C CA . PRO A 1 120 ? 34.239 -2.939 1.457 1.00 17.75 105 PRO A CA 1
ATOM 932 C C . PRO A 1 120 ? 34.631 -2.924 2.937 1.00 15.33 105 PRO A C 1
ATOM 933 O O . PRO A 1 120 ? 34.029 -2.172 3.702 1.00 17.77 105 PRO A O 1
ATOM 937 N N . VAL A 1 121 ? 35.614 -3.726 3.332 1.00 15.41 106 VAL A N 1
ATOM 938 C CA . VAL A 1 121 ? 36.054 -3.731 4.726 1.00 13.65 106 VAL A CA 1
ATOM 939 C C . VAL A 1 121 ? 36.985 -2.560 4.987 1.00 15.40 106 VAL A C 1
ATOM 940 O O . VAL A 1 121 ? 37.949 -2.360 4.242 1.00 17.32 106 VAL A O 1
ATOM 944 N N . ASN A 1 122 ? 36.703 -1.798 6.045 1.00 13.14 107 ASN A N 1
ATOM 945 C CA . ASN A 1 122 ? 37.580 -0.705 6.464 1.00 11.97 107 ASN A CA 1
ATOM 946 C C . ASN A 1 122 ? 38.229 -1.034 7.787 1.00 14.63 107 ASN A C 1
ATOM 947 O O . ASN A 1 122 ? 37.614 -1.679 8.646 1.00 15.39 107 ASN A O 1
ATOM 952 N N . LEU A 1 123 ? 39.461 -0.560 7.962 1.00 13.11 108 LEU A N 1
ATOM 953 C CA . LEU A 1 123 ? 40.162 -0.649 9.240 1.00 12.43 108 LEU A CA 1
ATOM 954 C C . LEU A 1 123 ? 40.455 0.755 9.716 1.00 13.24 108 LEU A C 1
ATOM 955 O O . LEU A 1 123 ? 41.170 1.499 9.040 1.00 14.25 108 LEU A O 1
ATOM 960 N N . LYS A 1 124 ? 39.902 1.116 10.877 1.00 13.02 109 LYS A N 1
ATOM 961 C CA . LYS A 1 124 ? 39.970 2.490 11.365 1.00 11.90 109 LYS A CA 1
ATOM 962 C C . LYS A 1 124 ? 40.720 2.569 12.683 1.00 13.47 109 LYS A C 1
ATOM 963 O O . LYS A 1 124 ? 40.475 1.776 13.588 1.00 14.54 109 LYS A O 1
ATOM 969 N N . PHE A 1 125 ? 41.639 3.527 12.779 1.00 12.53 110 PHE A N 1
ATOM 970 C CA . PHE A 1 125 ? 42.514 3.643 13.947 1.00 11.67 110 PHE A CA 1
ATOM 971 C C . PHE A 1 125 ? 42.581 5.070 14.453 1.00 11.95 110 PHE A C 1
ATOM 972 O O . PHE A 1 125 ? 42.431 6.021 13.700 1.00 12.69 110 PHE A O 1
ATOM 980 N N . GLY A 1 126 ? 42.820 5.220 15.748 1.00 11.49 111 GLY A N 1
ATOM 981 C CA . GLY A 1 126 ? 43.047 6.537 16.312 1.00 13.29 111 GLY A CA 1
ATOM 982 C C . GLY A 1 126 ? 42.017 6.898 17.356 1.00 13.44 111 GLY A C 1
ATOM 983 O O . GLY A 1 126 ? 41.565 6.040 18.122 1.00 13.47 111 GLY A O 1
ATOM 984 N N . ARG A 1 127 ? 41.649 8.177 17.384 1.00 11.52 112 ARG A N 1
ATOM 985 C CA . ARG A 1 127 ? 40.692 8.695 18.361 1.00 13.77 112 ARG A CA 1
ATOM 986 C C . ARG A 1 127 ? 39.391 8.993 17.636 1.00 14.40 112 ARG A C 1
ATOM 987 O O . ARG A 1 127 ? 39.303 9.917 16.828 1.00 13.63 112 ARG A O 1
ATOM 995 N N . PHE A 1 128 ? 38.389 8.171 17.901 1.00 11.20 113 PHE A N 1
ATOM 996 C CA . PHE A 1 128 ? 37.100 8.335 17.249 1.00 11.95 113 PHE A CA 1
ATOM 997 C C . PHE A 1 128 ? 36.031 7.664 18.092 1.00 13.42 113 PHE A C 1
ATOM 998 O O . PHE A 1 128 ? 36.291 6.673 18.784 1.00 12.28 113 PHE A O 1
ATOM 1006 N N . ASP A 1 129 ? 34.827 8.214 18.061 1.00 12.85 114 ASP A N 1
ATOM 1007 C CA . ASP A 1 129 ? 33.755 7.643 18.854 1.00 11.99 114 ASP A CA 1
ATOM 1008 C C . ASP A 1 129 ? 33.437 6.227 18.386 1.00 14.96 114 ASP A C 1
ATOM 1009 O O . ASP A 1 129 ? 33.211 6.005 17.202 1.00 15.04 114 ASP A O 1
ATOM 1014 N N . PRO A 1 130 ? 33.386 5.263 19.318 1.00 11.58 115 PRO A N 1
ATOM 1015 C CA . PRO A 1 130 ? 32.890 3.921 18.976 1.00 11.54 115 PRO A CA 1
ATOM 1016 C C . PRO A 1 130 ? 31.455 3.974 18.434 1.00 12.80 115 PRO A C 1
ATOM 1017 O O . PRO A 1 130 ? 30.706 4.908 18.743 1.00 14.54 115 PRO A O 1
ATOM 1021 N N . ASP A 1 131 ? 31.097 2.990 17.614 1.00 12.71 116 ASP A N 1
ATOM 1022 C CA . ASP A 1 131 ? 29.817 2.958 16.909 1.00 12.14 116 ASP A CA 1
ATOM 1023 C C . ASP A 1 131 ? 28.767 2.214 17.749 1.00 13.93 116 ASP A C 1
ATOM 1024 O O . ASP A 1 131 ? 28.767 0.989 17.793 1.00 15.75 116 ASP A O 1
ATOM 1029 N N . PHE A 1 132 ? 27.895 2.966 18.422 1.00 12.54 117 PHE A N 1
ATOM 1030 C CA . PHE A 1 132 ? 26.747 2.408 19.135 1.00 11.65 117 PHE A CA 1
ATOM 1031 C C . PHE A 1 132 ? 25.590 3.363 18.881 1.00 13.21 117 PHE A C 1
ATOM 1032 O O . PHE A 1 132 ? 25.627 4.522 19.315 1.00 13.40 117 PHE A O 1
ATOM 1040 N N . GLY A 1 133 ? 24.572 2.891 18.168 1.00 13.67 118 GLY A N 1
ATOM 1041 C CA . GLY A 1 133 ? 23.348 3.659 18.017 1.00 13.72 118 GLY A CA 1
ATOM 1042 C C . GLY A 1 133 ? 23.212 4.441 16.716 1.00 13.73 118 GLY A C 1
ATOM 1043 O O . GLY A 1 133 ? 24.170 5.046 16.224 1.00 14.58 118 GLY A O 1
ATOM 1044 N N . LEU A 1 134 ? 21.988 4.459 16.201 1.00 11.81 119 LEU A N 1
ATOM 1045 C CA . LEU A 1 134 ? 21.657 5.122 14.944 1.00 12.95 119 LEU A CA 1
ATOM 1046 C C . LEU A 1 134 ? 21.756 6.649 15.040 1.00 13.68 119 LEU A C 1
ATOM 1047 O O . LEU A 1 134 ? 22.352 7.291 14.171 1.00 14.15 119 LEU A O 1
ATOM 1052 N N . GLU A 1 135 ? 21.164 7.236 16.081 1.00 12.95 120 GLU A N 1
ATOM 1053 C CA . GLU A 1 135 ? 21.191 8.690 16.218 1.00 13.40 120 GLU A CA 1
ATOM 1054 C C . GLU A 1 135 ? 22.616 9.191 16.423 1.00 13.37 120 GLU A C 1
ATOM 1055 O O . GLU A 1 135 ? 22.959 10.306 16.017 1.00 12.88 120 GLU A O 1
ATOM 1061 N N . LYS A 1 136 ? 23.449 8.363 17.051 1.00 12.20 121 LYS A N 1
ATOM 1062 C CA . LYS A 1 136 ? 24.846 8.698 17.248 1.00 13.54 121 LYS A CA 1
ATOM 1063 C C . LYS A 1 136 ? 25.664 8.540 15.968 1.00 13.50 121 LYS A C 1
ATOM 1064 O O . LYS A 1 136 ? 26.549 9.346 15.698 1.00 14.11 121 LYS A O 1
ATOM 1070 N N . ALA A 1 137 ? 25.361 7.506 15.185 1.00 11.59 122 ALA A N 1
ATOM 1071 C CA . ALA A 1 137 ? 26.072 7.275 13.930 1.00 13.14 122 ALA A CA 1
ATOM 1072 C C . ALA A 1 137 ? 25.819 8.403 12.934 1.00 15.05 122 ALA A C 1
ATOM 1073 O O . ALA A 1 137 ? 26.708 8.773 12.162 1.00 15.91 122 ALA A O 1
ATOM 1075 N N . THR A 1 138 ? 24.599 8.924 12.960 1.00 13.81 123 THR A N 1
ATOM 1076 C CA . THR A 1 138 ? 24.199 10.083 12.175 1.00 13.85 123 THR A CA 1
ATOM 1077 C C . THR A 1 138 ? 25.105 11.265 12.502 1.00 14.49 123 THR A C 1
ATOM 1078 O O . THR A 1 138 ? 25.342 11.557 13.674 1.00 13.26 123 THR A O 1
ATOM 1082 N N . SER A 1 139 ? 25.593 11.952 11.472 1.00 13.49 124 SER A N 1
ATOM 1083 C CA . SER A 1 139 ? 26.450 13.121 11.659 1.00 11.80 124 SER A CA 1
ATOM 1084 C C . SER A 1 139 ? 25.820 14.131 12.595 1.00 12.38 124 SER A C 1
ATOM 1085 O O . SER A 1 139 ? 24.617 14.364 12.521 1.00 13.78 124 SER A O 1
ATOM 1088 N N . SER A 1 140 ? 26.633 14.736 13.463 1.00 13.98 125 SER A N 1
ATOM 1089 C CA . SER A 1 140 ? 26.148 15.814 14.322 1.00 13.67 125 SER A CA 1
ATOM 1090 C C . SER A 1 140 ? 25.631 17.018 13.524 1.00 12.02 125 SER A C 1
ATOM 1091 O O . SER A 1 140 ? 24.883 17.843 14.052 1.00 15.43 125 SER A O 1
ATOM 1094 N N . LYS A 1 141 ? 26.005 17.108 12.250 1.00 13.17 126 LYS A N 1
ATOM 1095 C CA . LYS A 1 141 ? 25.416 18.120 11.369 1.00 15.27 126 LYS A CA 1
ATOM 1096 C C . LYS A 1 141 ? 23.939 17.861 11.124 1.00 13.64 126 LYS A C 1
ATOM 1097 O O . LYS A 1 141 ? 23.171 18.789 10.901 1.00 14.93 126 LYS A O 1
ATOM 1103 N N . TRP A 1 142 ? 23.535 16.594 11.163 1.00 12.04 127 TRP A N 1
ATOM 1104 C CA . TRP A 1 142 ? 22.233 16.240 10.589 1.00 12.48 127 TRP A CA 1
ATOM 1105 C C . TRP A 1 142 ? 21.298 15.505 11.531 1.00 11.41 127 TRP A C 1
ATOM 1106 O O . TRP A 1 142 ? 20.202 15.127 11.133 1.00 14.20 127 TRP A O 1
ATOM 1117 N N . VAL A 1 143 ? 21.718 15.326 12.782 1.00 11.68 128 VAL A N 1
ATOM 1118 C CA . VAL A 1 143 ? 20.807 14.866 13.817 1.00 14.91 128 VAL A CA 1
ATOM 1119 C C . VAL A 1 143 ? 19.597 15.792 13.789 1.00 12.09 128 VAL A C 1
ATOM 1120 O O . VAL A 1 143 ? 19.737 17.021 13.752 1.00 13.55 128 VAL A O 1
ATOM 1124 N N . THR A 1 144 ? 18.412 15.200 13.753 1.00 12.18 129 THR A N 1
ATOM 1125 C CA . THR A 1 144 ? 17.178 15.954 13.555 1.00 13.09 129 THR A CA 1
ATOM 1126 C C . THR A 1 144 ? 16.897 16.924 14.709 1.00 13.83 129 THR A C 1
ATOM 1127 O O . THR A 1 144 ? 16.582 18.096 14.488 1.00 14.76 129 THR A O 1
ATOM 1131 N N . ALA A 1 145 ? 17.019 16.426 15.936 1.00 12.86 130 ALA A N 1
ATOM 1132 C CA . ALA A 1 145 ? 16.791 17.243 17.127 1.00 15.41 130 ALA A CA 1
ATOM 1133 C C . ALA A 1 145 ? 18.067 17.994 17.493 1.00 12.14 130 ALA A C 1
ATOM 1134 O O . ALA A 1 145 ? 19.163 17.574 17.119 1.00 15.48 130 ALA A O 1
ATOM 1136 N N . PRO A 1 146 ? 17.941 19.112 18.244 1.00 13.58 131 PRO A N 1
ATOM 1137 C CA . PRO A 1 146 ? 19.152 19.904 18.507 1.00 14.65 131 PRO A CA 1
ATOM 1138 C C . PRO A 1 146 ? 20.178 19.162 19.354 1.00 12.92 131 PRO A C 1
ATOM 1139 O O . PRO A 1 146 ? 21.369 19.364 19.154 1.00 14.67 131 PRO A O 1
ATOM 1143 N N . GLU A 1 147 ? 19.728 18.317 20.276 1.00 13.83 132 GLU A N 1
ATOM 1144 C CA . GLU A 1 147 ? 20.638 17.456 21.012 1.00 10.97 132 GLU A CA 1
ATOM 1145 C C . GLU A 1 147 ? 20.194 16.009 20.881 1.00 12.22 132 GLU A C 1
ATOM 1146 O O . GLU A 1 147 ? 19.003 15.729 20.707 1.00 13.46 132 GLU A O 1
ATOM 1152 N N . ARG A 1 148 ? 21.156 15.097 20.959 1.00 12.65 133 ARG A N 1
ATOM 1153 C CA . ARG A 1 148 ? 20.844 13.674 20.919 1.00 11.77 133 ARG A CA 1
ATOM 1154 C C . ARG A 1 148 ? 20.081 13.231 22.167 1.00 13.03 133 ARG A C 1
ATOM 1155 O O . ARG A 1 148 ? 19.984 13.961 23.156 1.00 14.01 133 ARG A O 1
ATOM 1163 N N . ASN A 1 149 ? 19.544 12.021 22.092 1.00 13.74 134 ASN A N 1
ATOM 1164 C CA . ASN A 1 149 ? 18.565 11.523 23.046 1.00 13.11 134 ASN A CA 1
ATOM 1165 C C . ASN A 1 149 ? 19.135 11.256 24.442 1.00 12.96 134 ASN A C 1
ATOM 1166 O O . ASN A 1 149 ? 20.360 11.101 24.633 1.00 13.24 134 ASN A O 1
ATOM 1171 N N . ALA A 1 150 ? 18.230 11.180 25.410 1.00 13.08 135 ALA A N 1
ATOM 1172 C CA . ALA A 1 150 ? 18.621 11.009 26.799 1.00 10.97 135 ALA A CA 1
ATOM 1173 C C . ALA A 1 150 ? 19.034 9.587 27.152 1.00 13.73 135 ALA A C 1
ATOM 1174 O O . ALA A 1 150 ? 19.710 9.376 28.160 1.00 13.83 135 ALA A O 1
ATOM 1176 N N . ALA A 1 151 ? 18.636 8.602 26.347 1.00 13.19 136 ALA A N 1
ATOM 1177 C CA . ALA A 1 151 ? 19.028 7.226 26.656 1.00 13.30 136 ALA A CA 1
ATOM 1178 C C . ALA A 1 151 ? 20.547 7.064 26.568 1.00 12.75 136 ALA A C 1
ATOM 1179 O O . ALA A 1 151 ? 21.142 6.369 27.383 1.00 12.30 136 ALA A O 1
ATOM 1181 N N . TYR A 1 152 ? 21.178 7.706 25.585 1.00 12.55 137 TYR A N 1
ATOM 1182 C CA . TYR A 1 152 ? 22.645 7.664 25.513 1.00 11.39 137 TYR A CA 1
ATOM 1183 C C . TYR A 1 152 ? 23.294 8.266 26.761 1.00 12.55 137 TYR A C 1
ATOM 1184 O O . TYR A 1 152 ? 24.401 7.879 27.137 1.00 12.17 137 TYR A O 1
ATOM 1193 N N . GLU A 1 153 ? 22.625 9.238 27.372 1.00 11.54 138 GLU A N 1
ATOM 1194 C CA . GLU A 1 153 ? 23.173 9.878 28.569 1.00 12.67 138 GLU A CA 1
ATOM 1195 C C . GLU A 1 153 ? 23.238 8.925 29.755 1.00 13.81 138 GLU A C 1
ATOM 1196 O O . GLU A 1 153 ? 23.874 9.231 30.761 1.00 12.47 138 GLU A O 1
ATOM 1202 N N . LEU A 1 154 ? 22.583 7.773 29.640 1.00 12.66 139 LEU A N 1
ATOM 1203 C CA . LEU A 1 154 ? 22.642 6.760 30.687 1.00 10.14 139 LEU A CA 1
ATOM 1204 C C . LEU A 1 154 ? 23.973 6.030 30.689 1.00 13.52 139 LEU A C 1
ATOM 1205 O O . LEU A 1 154 ? 24.315 5.360 31.663 1.00 14.67 139 LEU A O 1
ATOM 1210 N N . ALA A 1 155 ? 24.710 6.137 29.584 1.00 11.55 140 ALA A N 1
ATOM 1211 C CA . ALA A 1 155 ? 25.960 5.393 29.442 1.00 11.53 140 ALA A CA 1
ATOM 1212 C C . ALA A 1 155 ? 26.781 5.981 28.309 1.00 12.25 140 ALA A C 1
ATOM 1213 O O . ALA A 1 155 ? 27.044 5.303 27.309 1.00 13.44 140 ALA A O 1
ATOM 1215 N N . ASP A 1 156 ? 27.190 7.241 28.455 1.00 12.80 141 ASP A N 1
ATOM 1216 C CA . ASP A 1 156 ? 27.742 7.936 27.290 1.00 12.95 141 ASP A CA 1
ATOM 1217 C C . ASP A 1 156 ? 29.115 7.428 26.878 1.00 14.71 141 ASP A C 1
ATOM 1218 O O . ASP A 1 156 ? 29.615 7.772 25.803 1.00 16.20 141 ASP A O 1
ATOM 1223 N N . TRP A 1 157 ? 29.700 6.576 27.709 1.00 11.48 142 TRP A N 1
ATOM 1224 C CA . TRP A 1 157 ? 30.954 5.926 27.367 1.00 12.83 142 TRP A CA 1
ATOM 1225 C C . TRP A 1 157 ? 30.831 4.975 26.172 1.00 12.14 142 TRP A C 1
ATOM 1226 O O . TRP A 1 157 ? 31.827 4.672 25.509 1.00 12.32 142 TRP A O 1
ATOM 1237 N N . ILE A 1 158 ? 29.617 4.511 25.878 1.00 11.69 143 ILE A N 1
ATOM 1238 C CA . ILE A 1 158 ? 29.464 3.490 24.847 1.00 12.24 143 ILE A CA 1
ATOM 1239 C C . ILE A 1 158 ? 29.790 4.001 23.455 1.00 12.22 143 ILE A C 1
ATOM 1240 O O . ILE A 1 158 ? 30.139 3.216 22.575 1.00 13.74 143 ILE A O 1
ATOM 1245 N N . ASN A 1 159 ? 29.678 5.309 23.254 1.00 12.74 144 ASN A N 1
ATOM 1246 C CA . ASN A 1 159 ? 29.858 5.866 21.912 1.00 11.66 144 ASN A CA 1
ATOM 1247 C C . ASN A 1 159 ? 30.624 7.185 21.913 1.00 13.78 144 ASN A C 1
ATOM 1248 O O . ASN A 1 159 ? 30.436 8.028 21.030 1.00 13.82 144 ASN A O 1
ATOM 1253 N N . THR A 1 160 ? 31.501 7.344 22.904 1.00 12.98 145 THR A N 1
ATOM 1254 C CA . THR A 1 160 ? 32.434 8.470 22.942 1.00 13.42 145 THR A CA 1
ATOM 1255 C C . THR A 1 160 ? 33.869 7.968 23.098 1.00 13.89 145 THR A C 1
ATOM 1256 O O . THR A 1 160 ? 34.108 6.925 23.719 1.00 13.87 145 THR A O 1
ATOM 1260 N N . HIS A 1 161 ? 34.832 8.701 22.540 1.00 13.38 146 HIS A N 1
ATOM 1261 C CA . HIS A 1 161 ? 36.217 8.217 22.537 1.00 11.66 146 HIS A CA 1
ATOM 1262 C C . HIS A 1 161 ? 36.917 8.360 23.882 1.00 12.44 146 HIS A C 1
ATOM 1263 O O . HIS A 1 161 ? 37.854 7.616 24.168 1.00 13.00 146 HIS A O 1
ATOM 1270 N N . GLN A 1 162 ? 36.452 9.318 24.684 1.00 12.34 147 GLN A N 1
ATOM 1271 C CA . GLN A 1 162 ? 36.989 9.561 26.031 1.00 10.88 147 GLN A CA 1
ATOM 1272 C C . GLN A 1 162 ? 38.510 9.692 26.040 1.00 13.18 147 GLN A C 1
ATOM 1273 O O . GLN A 1 162 ? 39.198 9.166 26.923 1.00 12.49 147 GLN A O 1
ATOM 1279 N N . ASP A 1 163 ? 39.015 10.411 25.041 1.00 12.24 148 ASP A N 1
ATOM 1280 C CA . ASP A 1 163 ? 40.433 10.810 24.961 1.00 12.01 148 ASP A CA 1
ATOM 1281 C C . ASP A 1 163 ? 41.422 9.656 24.856 1.00 13.30 148 ASP A C 1
ATOM 1282 O O . ASP A 1 163 ? 42.596 9.803 25.218 1.00 12.98 148 ASP A O 1
ATOM 1287 N N . GLY A 1 164 ? 40.963 8.525 24.329 1.00 12.63 149 GLY A N 1
ATOM 1288 C CA . GLY A 1 164 ? 41.837 7.377 24.176 1.00 13.20 149 GLY A CA 1
ATOM 1289 C C . GLY A 1 164 ? 42.136 7.059 22.725 1.00 12.06 149 GLY A C 1
ATOM 1290 O O . GLY A 1 164 ? 42.146 7.950 21.875 1.00 16.15 149 GLY A O 1
ATOM 1291 N N . MET A 1 165 ? 42.412 5.782 22.462 1.00 11.63 150 MET A N 1
ATOM 1292 C CA A MET A 1 165 ? 42.708 5.315 21.112 0.83 11.77 150 MET A CA 1
ATOM 1293 C CA B MET A 1 165 ? 42.708 5.317 21.115 0.17 12.10 150 MET A CA 1
ATOM 1294 C C . MET A 1 165 ? 41.974 4.014 20.867 1.00 11.96 150 MET A C 1
ATOM 1295 O O . MET A 1 165 ? 41.625 3.299 21.807 1.00 13.04 150 MET A O 1
ATOM 1304 N N . GLY A 1 166 ? 41.743 3.704 19.602 1.00 11.31 151 GLY A N 1
ATOM 1305 C CA . GLY A 1 166 ? 41.019 2.490 19.285 1.00 11.86 151 GLY A CA 1
ATOM 1306 C C . GLY A 1 166 ? 41.300 1.947 17.904 1.00 11.64 151 GLY A C 1
ATOM 1307 O O . GLY A 1 166 ? 41.984 2.582 17.090 1.00 13.35 151 GLY A O 1
ATOM 1308 N N . ALA A 1 167 ? 40.790 0.748 17.665 1.00 11.84 152 ALA A N 1
ATOM 1309 C CA . ALA A 1 167 ? 40.887 0.098 16.365 1.00 12.57 152 ALA A CA 1
ATOM 1310 C C . ALA A 1 167 ? 39.542 -0.543 16.072 1.00 13.15 152 ALA A C 1
ATOM 1311 O O . ALA A 1 167 ? 38.990 -1.251 16.909 1.00 15.35 152 ALA A O 1
ATOM 1313 N N . GLN A 1 168 ? 39.016 -0.287 14.876 1.00 11.74 153 GLN A N 1
ATOM 1314 C CA . GLN A 1 168 ? 37.692 -0.748 14.499 1.00 12.32 153 GLN A CA 1
ATOM 1315 C C . GLN A 1 168 ? 37.758 -1.383 13.116 1.00 13.66 153 GLN A C 1
ATOM 1316 O O . GLN A 1 168 ? 38.502 -0.924 12.248 1.00 13.60 153 GLN A O 1
ATOM 1322 N N . VAL A 1 169 ? 36.999 -2.453 12.922 1.00 12.44 154 VAL A N 1
ATOM 1323 C CA . VAL A 1 169 ? 36.788 -3.022 11.596 1.00 12.57 154 VAL A CA 1
ATOM 1324 C C . VAL A 1 169 ? 35.310 -2.847 11.259 1.00 13.84 154 VAL A C 1
ATOM 1325 O O . VAL A 1 169 ? 34.440 -3.028 12.122 1.00 15.87 154 VAL A O 1
ATOM 1329 N N . ASN A 1 170 ? 35.011 -2.433 10.032 1.00 13.78 155 ASN A N 1
ATOM 1330 C CA . ASN A 1 170 ? 33.620 -2.316 9.631 1.00 13.07 155 ASN A CA 1
ATOM 1331 C C . ASN A 1 170 ? 33.415 -2.682 8.177 1.00 16.35 155 ASN A C 1
ATOM 1332 O O . ASN A 1 170 ? 34.360 -2.665 7.381 1.00 16.88 155 ASN A O 1
ATOM 1337 N N . SER A 1 171 ? 32.183 -3.036 7.827 1.00 13.90 156 SER A N 1
ATOM 1338 C CA . SER A 1 171 ? 31.884 -3.386 6.445 1.00 13.04 156 SER A CA 1
ATOM 1339 C C . SER A 1 171 ? 30.393 -3.426 6.221 1.00 18.57 156 SER A C 1
ATOM 1340 O O . SER A 1 171 ? 29.639 -3.787 7.119 1.00 19.81 156 SER A O 1
ATOM 1343 N N . THR A 1 172 ? 29.968 -3.055 5.020 1.00 17.55 157 THR A N 1
ATOM 1344 C CA . THR A 1 172 ? 28.642 -3.439 4.556 1.00 20.03 157 THR A CA 1
ATOM 1345 C C . THR A 1 172 ? 28.693 -4.918 4.176 1.00 18.47 157 THR A C 1
ATOM 1346 O O . THR A 1 172 ? 29.765 -5.455 3.885 1.00 20.40 157 THR A O 1
ATOM 1350 N N . LEU A 1 173 ? 27.541 -5.581 4.188 1.00 16.94 158 LEU A N 1
ATOM 1351 C CA . LEU A 1 173 ? 27.475 -7.001 3.870 1.00 18.21 158 LEU A CA 1
ATOM 1352 C C . LEU A 1 173 ? 26.262 -7.305 3.010 1.00 21.75 158 LEU A C 1
ATOM 1353 O O . LEU A 1 173 ? 25.172 -6.787 3.261 1.00 21.39 158 LEU A O 1
ATOM 1358 N N . ALA A 1 174 ? 26.461 -8.138 1.991 1.00 19.03 159 ALA A N 1
ATOM 1359 C CA . ALA A 1 174 ? 25.368 -8.693 1.191 1.00 21.49 159 ALA A CA 1
ATOM 1360 C C . ALA A 1 174 ? 24.389 -7.657 0.630 1.00 22.76 159 ALA A C 1
ATOM 1361 O O . ALA A 1 174 ? 23.247 -8.000 0.321 1.00 23.96 159 ALA A O 1
ATOM 1363 N N . ASP A 1 175 ? 24.840 -6.406 0.507 1.00 20.51 160 ASP A N 1
ATOM 1364 C CA A ASP A 1 175 ? 23.988 -5.299 0.070 0.70 23.14 160 ASP A CA 1
ATOM 1365 C CA B ASP A 1 175 ? 23.985 -5.296 0.060 0.30 24.01 160 ASP A CA 1
ATOM 1366 C C . ASP A 1 175 ? 22.718 -5.152 0.908 1.00 26.34 160 ASP A C 1
ATOM 1367 O O . ASP A 1 175 ? 21.671 -4.726 0.418 1.00 26.44 160 ASP A O 1
ATOM 1376 N N . MET A 1 176 ? 22.808 -5.489 2.187 1.00 21.25 161 MET A N 1
ATOM 1377 C CA . MET A 1 176 ? 21.612 -5.418 3.018 1.00 19.63 161 MET A CA 1
ATOM 1378 C C . MET A 1 176 ? 21.904 -5.244 4.491 1.00 19.44 161 MET A C 1
ATOM 1379 O O . MET A 1 176 ? 20.985 -5.263 5.295 1.00 20.35 161 MET A O 1
ATOM 1384 N N . ALA A 1 177 ? 23.172 -5.072 4.846 1.00 17.32 162 ALA A N 1
ATOM 1385 C CA . ALA A 1 177 ? 23.546 -5.029 6.252 1.00 18.02 162 ALA A CA 1
ATOM 1386 C C . ALA A 1 177 ? 24.824 -4.234 6.449 1.00 17.59 162 ALA A C 1
ATOM 1387 O O . ALA A 1 177 ? 25.530 -3.944 5.485 1.00 17.84 162 ALA A O 1
ATOM 1389 N N . TYR A 1 178 ? 25.096 -3.877 7.702 1.00 14.72 163 TYR A N 1
ATOM 1390 C CA . TYR A 1 178 ? 26.320 -3.176 8.068 1.00 14.42 163 TYR A CA 1
ATOM 1391 C C . TYR A 1 178 ? 26.766 -3.701 9.420 1.00 16.17 163 TYR A C 1
ATOM 1392 O O . TYR A 1 178 ? 25.944 -3.849 10.318 1.00 18.55 163 TYR A O 1
ATOM 1401 N N . LEU A 1 179 ? 28.057 -3.990 9.557 1.00 14.53 164 LEU A N 1
ATOM 1402 C CA . LEU A 1 179 ? 28.625 -4.440 10.825 1.00 15.11 164 LEU A CA 1
ATOM 1403 C C . LEU A 1 179 ? 29.851 -3.623 11.188 1.00 13.87 164 LEU A C 1
ATOM 1404 O O . LEU A 1 179 ? 30.637 -3.250 10.319 1.00 14.71 164 LEU A O 1
ATOM 1409 N N . SER A 1 180 ? 30.011 -3.350 12.478 1.00 14.16 165 SER A N 1
ATOM 1410 C CA A SER A 1 180 ? 31.210 -2.690 12.967 0.53 14.32 165 SER A CA 1
ATOM 1411 C CA B SER A 1 180 ? 31.187 -2.659 12.975 0.47 15.12 165 SER A CA 1
ATOM 1412 C C . SER A 1 180 ? 31.566 -3.267 14.325 1.00 16.83 165 SER A C 1
ATOM 1413 O O . SER A 1 180 ? 30.696 -3.534 15.146 1.00 20.41 165 SER A O 1
ATOM 1418 N N . ALA A 1 181 ? 32.852 -3.497 14.550 1.00 14.04 166 ALA A N 1
ATOM 1419 C CA . ALA A 1 181 ? 33.291 -3.988 15.851 1.00 15.49 166 ALA A CA 1
ATOM 1420 C C . ALA A 1 181 ? 34.626 -3.352 16.151 1.00 14.68 166 ALA A C 1
ATOM 1421 O O . ALA A 1 181 ? 35.436 -3.139 15.248 1.00 14.72 166 ALA A O 1
ATOM 1423 N N . GLY A 1 182 ? 34.877 -3.061 17.419 1.00 13.42 167 GLY A N 1
ATOM 1424 C CA . GLY A 1 182 ? 36.096 -2.363 17.759 1.00 13.43 167 GLY A CA 1
ATOM 1425 C C . GLY A 1 182 ? 36.533 -2.535 19.195 1.00 13.33 167 GLY A C 1
ATOM 1426 O O . GLY A 1 182 ? 35.757 -2.928 20.068 1.00 14.08 167 GLY A O 1
ATOM 1427 N N . VAL A 1 183 ? 37.806 -2.243 19.425 1.00 12.77 168 VAL A N 1
ATOM 1428 C CA . VAL A 1 183 ? 38.344 -2.184 20.769 1.00 13.51 168 VAL A CA 1
ATOM 1429 C C . VAL A 1 183 ? 38.898 -0.791 20.976 1.00 15.63 168 VAL A C 1
ATOM 1430 O O . VAL A 1 183 ? 39.368 -0.145 20.037 1.00 15.74 168 VAL A O 1
ATOM 1434 N N . SER A 1 184 ? 38.828 -0.306 22.205 1.00 13.88 169 SER A N 1
ATOM 1435 C CA A SER A 1 184 ? 39.361 1.010 22.512 0.80 13.12 169 SER A CA 1
ATOM 1436 C CA B SER A 1 184 ? 39.355 1.011 22.516 0.20 13.58 169 SER A CA 1
ATOM 1437 C C . SER A 1 184 ? 39.948 1.035 23.914 1.00 12.41 169 SER A C 1
ATOM 1438 O O . SER A 1 184 ? 39.552 0.259 24.775 1.00 12.95 169 SER A O 1
ATOM 1443 N N . ALA A 1 185 ? 40.921 1.913 24.102 1.00 11.58 170 ALA A N 1
ATOM 1444 C CA . ALA A 1 185 ? 41.475 2.205 25.409 1.00 11.78 170 ALA A CA 1
ATOM 1445 C C . ALA A 1 185 ? 40.917 3.575 25.755 1.00 12.76 170 ALA A C 1
ATOM 1446 O O . ALA A 1 185 ? 40.976 4.497 24.941 1.00 14.48 170 ALA A O 1
ATOM 1448 N N . LYS A 1 186 ? 40.337 3.698 26.948 1.00 12.42 171 LYS A N 1
ATOM 1449 C CA . LYS A 1 186 ? 39.698 4.935 27.378 1.00 11.63 171 LYS A CA 1
ATOM 1450 C C . LYS A 1 186 ? 40.552 5.624 28.431 1.00 12.38 171 LYS A C 1
ATOM 1451 O O . LYS A 1 186 ? 41.339 4.969 29.115 1.00 13.84 171 LYS A O 1
ATOM 1457 N N . ASP A 1 187 ? 40.410 6.942 28.575 1.00 14.09 172 ASP A N 1
ATOM 1458 C CA . ASP A 1 187 ? 41.342 7.669 29.449 1.00 14.09 172 ASP A CA 1
ATOM 1459 C C . ASP A 1 187 ? 41.031 7.597 30.948 1.00 12.13 172 ASP A C 1
ATOM 1460 O O . ASP A 1 187 ? 40.666 8.597 31.586 1.00 13.79 172 ASP A O 1
ATOM 1465 N N . ALA A 1 188 ? 41.210 6.403 31.504 1.00 10.94 173 ALA A N 1
ATOM 1466 C CA . ALA A 1 188 ? 41.138 6.202 32.946 1.00 11.10 173 ALA A CA 1
ATOM 1467 C C . ALA A 1 188 ? 42.022 5.010 33.266 1.00 12.28 173 ALA A C 1
ATOM 1468 O O . ALA A 1 188 ? 41.983 4.002 32.555 1.00 14.52 173 ALA A O 1
ATOM 1470 N N . ASP A 1 189 ? 42.819 5.121 34.323 1.00 11.37 174 ASP A N 1
ATOM 1471 C CA . ASP A 1 189 ? 43.757 4.066 34.671 1.00 13.47 174 ASP A CA 1
ATOM 1472 C C . ASP A 1 189 ? 43.334 3.296 35.903 1.00 14.42 174 ASP A C 1
ATOM 1473 O O . ASP A 1 189 ? 42.755 3.866 36.828 1.00 13.84 174 ASP A O 1
ATOM 1478 N N . ASP A 1 190 ? 43.661 2.005 35.925 1.00 12.25 175 ASP A N 1
ATOM 1479 C CA . ASP A 1 190 ? 43.638 1.243 37.171 1.00 11.41 175 ASP A CA 1
ATOM 1480 C C . ASP A 1 190 ? 44.844 1.632 38.037 1.00 12.95 175 ASP A C 1
ATOM 1481 O O . ASP A 1 190 ? 45.610 2.537 37.675 1.00 14.60 175 ASP A O 1
ATOM 1486 N N . SER A 1 191 ? 45.028 0.970 39.175 1.00 14.90 176 SER A N 1
ATOM 1487 C CA . SER A 1 191 ? 46.124 1.359 40.065 1.00 16.19 176 SER A CA 1
ATOM 1488 C C . SER A 1 191 ? 47.512 1.062 39.503 1.00 16.96 176 SER A C 1
ATOM 1489 O O . SER A 1 191 ? 48.517 1.538 40.037 1.00 15.83 176 SER A O 1
ATOM 1492 N N . ASP A 1 192 ? 47.574 0.282 38.427 1.00 14.91 177 ASP A N 1
ATOM 1493 C CA . ASP A 1 192 ? 48.850 0.025 37.761 1.00 12.93 177 ASP A CA 1
ATOM 1494 C C . ASP A 1 192 ? 49.110 0.973 36.590 1.00 12.32 177 ASP A C 1
ATOM 1495 O O . ASP A 1 192 ? 50.157 0.882 35.960 1.00 14.22 177 ASP A O 1
ATOM 1500 N N . GLY A 1 193 ? 48.163 1.865 36.303 1.00 12.46 178 GLY A N 1
ATOM 1501 C CA . GLY A 1 193 ? 48.306 2.815 35.206 1.00 12.53 178 GLY A CA 1
ATOM 1502 C C . GLY A 1 193 ? 47.886 2.221 33.872 1.00 11.98 178 GLY A C 1
ATOM 1503 O O . GLY A 1 193 ? 48.253 2.741 32.813 1.00 11.75 178 GLY A O 1
ATOM 1504 N N . ASP A 1 194 ? 47.110 1.139 33.920 1.00 13.18 179 ASP A N 1
ATOM 1505 C CA . ASP A 1 194 ? 46.615 0.466 32.713 1.00 13.68 179 ASP A CA 1
ATOM 1506 C C . ASP A 1 194 ? 45.203 0.978 32.405 1.00 11.41 179 ASP A C 1
ATOM 1507 O O . ASP A 1 194 ? 44.329 0.974 33.278 1.00 14.15 179 ASP A O 1
ATOM 1512 N N . SER A 1 195 ? 44.984 1.411 31.171 1.00 11.96 180 SER A N 1
ATOM 1513 C CA . SER A 1 195 ? 43.729 2.041 30.775 1.00 11.46 180 SER A CA 1
ATOM 1514 C C . SER A 1 195 ? 42.536 1.088 30.767 1.00 9.24 180 SER A C 1
ATOM 1515 O O . SER A 1 195 ? 42.686 -0.123 30.594 1.00 12.87 180 SER A O 1
ATOM 1518 N N . VAL A 1 196 ? 41.355 1.664 30.959 1.00 12.07 181 VAL A N 1
ATOM 1519 C CA . VAL A 1 196 ? 40.101 0.949 30.779 1.00 11.69 181 VAL A CA 1
ATOM 1520 C C . VAL A 1 196 ? 39.978 0.490 29.331 1.00 12.27 181 VAL A C 1
ATOM 1521 O O . VAL A 1 196 ? 40.109 1.296 28.405 1.00 13.71 181 VAL A O 1
ATOM 1525 N N . LYS A 1 197 ? 39.764 -0.809 29.139 1.00 12.12 182 LYS A N 1
ATOM 1526 C CA . LYS A 1 197 ? 39.566 -1.350 27.798 1.00 11.27 182 LYS A CA 1
ATOM 1527 C C . LYS A 1 197 ? 38.090 -1.591 27.519 1.00 13.48 182 LYS A C 1
ATOM 1528 O O . LYS A 1 197 ? 37.334 -2.023 28.395 1.00 14.25 182 LYS A O 1
ATOM 1534 N N . GLN A 1 198 ? 37.687 -1.320 26.281 1.00 11.59 183 GLN A N 1
ATOM 1535 C CA . GLN A 1 198 ? 36.280 -1.354 25.917 1.00 12.42 183 GLN A CA 1
ATOM 1536 C C . GLN A 1 198 ? 36.095 -2.062 24.589 1.00 13.88 183 GLN A C 1
ATOM 1537 O O . GLN A 1 198 ? 36.880 -1.874 23.671 1.00 15.88 183 GLN A O 1
ATOM 1543 N N . PHE A 1 199 ? 35.051 -2.882 24.512 1.00 12.86 184 PHE A N 1
ATOM 1544 C CA . PHE A 1 199 ? 34.654 -3.555 23.282 1.00 12.38 184 PHE A CA 1
ATOM 1545 C C . PHE A 1 199 ? 33.309 -3.030 22.805 1.00 11.90 184 PHE A C 1
ATOM 1546 O O . PHE A 1 199 ? 32.392 -2.845 23.607 1.00 13.31 184 PHE A O 1
ATOM 1554 N N . ASN A 1 200 ? 33.191 -2.820 21.488 1.00 12.56 185 ASN A N 1
ATOM 1555 C CA . ASN A 1 200 ? 31.932 -2.435 20.864 1.00 12.65 185 ASN A CA 1
ATOM 1556 C C . ASN A 1 200 ? 31.571 -3.320 19.688 1.00 14.31 185 ASN A C 1
ATOM 1557 O O . ASN A 1 200 ? 32.429 -3.716 18.915 1.00 13.13 185 ASN A O 1
ATOM 1562 N N . PHE A 1 201 ? 30.285 -3.617 19.564 1.00 12.77 186 PHE A N 1
ATOM 1563 C CA . PHE A 1 201 ? 29.753 -4.244 18.374 1.00 14.88 186 PHE A CA 1
ATOM 1564 C C . PHE A 1 201 ? 28.470 -3.537 17.961 1.00 15.37 186 PHE A C 1
ATOM 1565 O O . PHE A 1 201 ? 27.671 -3.128 18.806 1.00 14.02 186 PHE A O 1
ATOM 1573 N N . ARG A 1 202 ? 28.283 -3.400 16.655 1.00 14.16 187 ARG A N 1
ATOM 1574 C CA . ARG A 1 202 ? 27.033 -2.899 16.094 1.00 12.83 187 ARG A CA 1
ATOM 1575 C C . ARG A 1 202 ? 26.732 -3.666 14.817 1.00 13.40 187 ARG A C 1
ATOM 1576 O O . ARG A 1 202 ? 27.607 -3.860 13.974 1.00 16.08 187 ARG A O 1
ATOM 1584 N N . GLY A 1 203 ? 25.498 -4.139 14.694 1.00 13.20 188 GLY A N 1
ATOM 1585 C CA . GLY A 1 203 ? 25.073 -4.842 13.502 1.00 12.82 188 GLY A CA 1
ATOM 1586 C C . GLY A 1 203 ? 23.697 -4.389 13.091 1.00 15.45 188 GLY A C 1
ATOM 1587 O O . GLY A 1 203 ? 22.771 -4.361 13.906 1.00 16.20 188 GLY A O 1
ATOM 1588 N N . VAL A 1 204 ? 23.557 -4.040 11.816 1.00 13.89 189 VAL A N 1
ATOM 1589 C CA . VAL A 1 204 ? 22.298 -3.518 11.309 1.00 14.43 189 VAL A CA 1
ATOM 1590 C C . VAL A 1 204 ? 21.865 -4.290 10.080 1.00 15.01 189 VAL A C 1
ATOM 1591 O O . VAL A 1 204 ? 22.671 -4.548 9.188 1.00 16.14 189 VAL A O 1
ATOM 1595 N N . PHE A 1 205 ? 20.596 -4.691 10.058 1.00 15.47 190 PHE A N 1
ATOM 1596 C CA . PHE A 1 205 ? 19.985 -5.253 8.864 1.00 15.45 190 PHE A CA 1
ATOM 1597 C C . PHE A 1 205 ? 19.132 -4.152 8.264 1.00 20.62 190 PHE A C 1
ATOM 1598 O O . PHE A 1 205 ? 18.186 -3.689 8.893 1.00 18.00 190 PHE A O 1
ATOM 1606 N N . ALA A 1 206 ? 19.496 -3.703 7.065 1.00 19.12 191 ALA A N 1
ATOM 1607 C CA . ALA A 1 206 ? 18.750 -2.650 6.386 1.00 18.72 191 ALA A CA 1
ATOM 1608 C C . ALA A 1 206 ? 18.533 -3.018 4.928 1.00 19.98 191 ALA A C 1
ATOM 1609 O O . ALA A 1 206 ? 19.219 -2.508 4.039 1.00 20.44 191 ALA A O 1
ATOM 1611 N N . PRO A 1 207 ? 17.575 -3.916 4.679 1.00 20.44 192 PRO A N 1
ATOM 1612 C CA . PRO A 1 207 ? 17.301 -4.408 3.322 1.00 18.41 192 PRO A CA 1
ATOM 1613 C C . PRO A 1 207 ? 16.883 -3.282 2.377 1.00 22.51 192 PRO A C 1
ATOM 1614 O O . PRO A 1 207 ? 17.117 -3.374 1.171 1.00 23.08 192 PRO A O 1
ATOM 1618 N N . MET A 1 208 ? 16.258 -2.240 2.922 1.00 23.11 193 MET A N 1
ATOM 1619 C CA . MET A 1 208 ? 15.993 -1.014 2.174 1.00 22.31 193 MET A CA 1
ATOM 1620 C C . MET A 1 208 ? 16.837 0.072 2.808 1.00 18.24 193 MET A C 1
ATOM 1621 O O . MET A 1 208 ? 16.746 0.320 4.014 1.00 18.76 193 MET A O 1
ATOM 1626 N N . HIS A 1 209 ? 17.690 0.705 2.012 1.00 19.23 194 HIS A N 1
ATOM 1627 C CA . HIS A 1 209 ? 18.715 1.563 2.583 1.00 19.59 194 HIS A CA 1
ATOM 1628 C C . HIS A 1 209 ? 19.049 2.754 1.702 1.00 17.41 194 HIS A C 1
ATOM 1629 O O . HIS A 1 209 ? 20.220 3.037 1.446 1.00 20.91 194 HIS A O 1
ATOM 1636 N N . GLU A 1 210 ? 18.021 3.456 1.246 1.00 18.40 195 GLU A N 1
ATOM 1637 C CA A GLU A 1 210 ? 18.215 4.650 0.427 0.51 19.42 195 GLU A CA 1
ATOM 1638 C CA B GLU A 1 210 ? 18.218 4.653 0.433 0.49 19.41 195 GLU A CA 1
ATOM 1639 C C . GLU A 1 210 ? 17.281 5.758 0.905 1.00 20.62 195 GLU A C 1
ATOM 1640 O O . GLU A 1 210 ? 16.297 5.493 1.606 1.00 22.59 195 GLU A O 1
ATOM 1651 N N . ALA A 1 211 ? 17.589 6.996 0.522 1.00 19.01 196 ALA A N 1
ATOM 1652 C CA . ALA A 1 211 ? 16.763 8.136 0.906 1.00 20.30 196 ALA A CA 1
ATOM 1653 C C . ALA A 1 211 ? 15.300 7.904 0.523 1.00 20.43 196 ALA A C 1
ATOM 1654 O O . ALA A 1 211 ? 14.977 7.587 -0.627 1.00 21.46 196 ALA A O 1
ATOM 1656 N N . GLY A 1 212 ? 14.417 8.028 1.509 1.00 19.14 197 GLY A N 1
ATOM 1657 C CA . GLY A 1 212 ? 12.997 7.875 1.266 1.00 16.94 197 GLY A CA 1
ATOM 1658 C C . GLY A 1 212 ? 12.534 6.432 1.180 1.00 16.49 197 GLY A C 1
ATOM 1659 O O . GLY A 1 212 ? 11.378 6.163 0.876 1.00 18.21 197 GLY A O 1
ATOM 1660 N N . ASN A 1 213 ? 13.443 5.503 1.440 1.00 18.06 198 ASN A N 1
ATOM 1661 C CA . ASN A 1 213 ? 13.105 4.085 1.384 1.00 16.72 198 ASN A CA 1
ATOM 1662 C C . ASN A 1 213 ? 14.033 3.338 2.322 1.00 19.79 198 ASN A C 1
ATOM 1663 O O . ASN A 1 213 ? 15.035 2.756 1.895 1.00 20.39 198 ASN A O 1
ATOM 1668 N N . VAL A 1 214 ? 13.705 3.388 3.612 1.00 16.96 199 VAL A N 1
ATOM 1669 C CA . VAL A 1 214 ? 14.535 2.795 4.658 1.00 17.11 199 VAL A CA 1
ATOM 1670 C C . VAL A 1 214 ? 13.735 1.794 5.483 1.00 17.47 199 VAL A C 1
ATOM 1671 O O . VAL A 1 214 ? 12.595 2.063 5.856 1.00 19.93 199 VAL A O 1
ATOM 1675 N N . LEU A 1 215 ? 14.322 0.621 5.711 1.00 15.61 200 LEU A N 1
ATOM 1676 C CA . LEU A 1 215 ? 13.819 -0.341 6.684 1.00 18.12 200 LEU A CA 1
ATOM 1677 C C . LEU A 1 215 ? 15.052 -0.885 7.376 1.00 18.98 200 LEU A C 1
ATOM 1678 O O . LEU A 1 215 ? 15.884 -1.533 6.752 1.00 20.83 200 LEU A O 1
ATOM 1683 N N . HIS A 1 216 ? 15.161 -0.609 8.668 1.00 14.42 201 HIS A N 1
ATOM 1684 C CA . HIS A 1 216 ? 16.425 -0.701 9.381 1.00 14.41 201 HIS A CA 1
ATOM 1685 C C . HIS A 1 216 ? 16.159 -1.279 10.756 1.00 18.11 201 HIS A C 1
ATOM 1686 O O . HIS A 1 216 ? 15.342 -0.751 11.506 1.00 17.95 201 HIS A O 1
ATOM 1693 N N . VAL A 1 217 ? 16.829 -2.377 11.086 1.00 14.45 202 VAL A N 1
ATOM 1694 C CA A VAL A 1 217 ? 16.808 -2.889 12.448 0.66 14.45 202 VAL A CA 1
ATOM 1695 C CA B VAL A 1 217 ? 16.808 -2.913 12.447 0.34 15.24 202 VAL A CA 1
ATOM 1696 C C . VAL A 1 217 ? 18.230 -3.233 12.871 1.00 16.26 202 VAL A C 1
ATOM 1697 O O . VAL A 1 217 ? 18.991 -3.824 12.104 1.00 18.94 202 VAL A O 1
ATOM 1704 N N . GLY A 1 218 ? 18.599 -2.841 14.086 1.00 16.39 203 GLY A N 1
ATOM 1705 C CA . GLY A 1 218 ? 19.969 -3.033 14.511 1.00 18.50 203 GLY A CA 1
ATOM 1706 C C . GLY A 1 218 ? 20.139 -3.387 15.969 1.00 14.61 203 GLY A C 1
ATOM 1707 O O . GLY A 1 218 ? 19.247 -3.160 16.789 1.00 15.35 203 GLY A O 1
ATOM 1708 N N . VAL A 1 219 ? 21.299 -3.957 16.276 1.00 13.40 204 VAL A N 1
ATOM 1709 C CA A VAL A 1 219 ? 21.643 -4.308 17.652 0.61 12.85 204 VAL A CA 1
ATOM 1710 C CA B VAL A 1 219 ? 21.648 -4.326 17.645 0.39 14.16 204 VAL A CA 1
ATOM 1711 C C . VAL A 1 219 ? 23.006 -3.730 18.008 1.00 16.56 204 VAL A C 1
ATOM 1712 O O . VAL A 1 219 ? 23.910 -3.670 17.173 1.00 16.17 204 VAL A O 1
ATOM 1719 N N . ASN A 1 220 ? 23.141 -3.279 19.246 1.00 13.47 205 ASN A N 1
ATOM 1720 C CA . ASN A 1 220 ? 24.393 -2.717 19.714 1.00 13.33 205 ASN A CA 1
ATOM 1721 C C . ASN A 1 220 ? 24.819 -3.410 20.987 1.00 14.09 205 ASN A C 1
ATOM 1722 O O . ASN A 1 220 ? 23.974 -3.770 21.801 1.00 15.03 205 ASN A O 1
ATOM 1727 N N . TYR A 1 221 ? 26.126 -3.573 21.164 1.00 13.65 206 TYR A N 1
ATOM 1728 C CA . TYR A 1 221 ? 26.658 -4.060 22.436 1.00 13.65 206 TYR A CA 1
ATOM 1729 C C . TYR A 1 221 ? 27.938 -3.323 22.789 1.00 13.35 206 TYR A C 1
ATOM 1730 O O . TYR A 1 221 ? 28.795 -3.102 21.937 1.00 15.35 206 TYR A O 1
ATOM 1739 N N . ALA A 1 222 ? 28.062 -2.939 24.057 1.00 12.72 207 ALA A N 1
ATOM 1740 C CA . ALA A 1 222 ? 29.285 -2.317 24.540 1.00 12.26 207 ALA A CA 1
ATOM 1741 C C . ALA A 1 222 ? 29.635 -2.889 25.900 1.00 12.86 207 ALA A C 1
ATOM 1742 O O . ALA A 1 222 ? 28.756 -3.134 26.722 1.00 14.34 207 ALA A O 1
ATOM 1744 N N . TYR A 1 223 ? 30.927 -3.108 26.114 1.00 13.57 208 TYR A N 1
ATOM 1745 C CA . TYR A 1 223 ? 31.424 -3.658 27.363 1.00 11.81 208 TYR A CA 1
ATOM 1746 C C . TYR A 1 223 ? 32.714 -2.962 27.740 1.00 14.38 208 TYR A C 1
ATOM 1747 O O . TYR A 1 223 ? 33.556 -2.713 26.886 1.00 14.58 208 TYR A O 1
ATOM 1756 N N . ARG A 1 224 ? 32.883 -2.653 29.021 1.00 13.68 209 ARG A N 1
ATOM 1757 C CA . ARG A 1 224 ? 34.166 -2.141 29.482 1.00 13.55 209 ARG A CA 1
ATOM 1758 C C . ARG A 1 224 ? 34.519 -2.784 30.815 1.00 12.10 209 ARG A C 1
ATOM 1759 O O . ARG A 1 224 ? 33.640 -3.158 31.591 1.00 13.93 209 ARG A O 1
ATOM 1767 N N . ASP A 1 225 ? 35.823 -2.934 31.036 1.00 14.62 210 ASP A N 1
ATOM 1768 C CA . ASP A 1 225 ? 36.379 -3.567 32.223 1.00 14.55 210 ASP A CA 1
ATOM 1769 C C . ASP A 1 225 ? 36.857 -2.481 33.176 1.00 17.52 210 ASP A C 1
ATOM 1770 O O . ASP A 1 225 ? 37.779 -1.728 32.855 1.00 16.16 210 ASP A O 1
ATOM 1775 N N . LEU A 1 226 ? 36.229 -2.403 34.350 1.00 13.80 211 LEU A N 1
ATOM 1776 C CA . LEU A 1 226 ? 36.547 -1.352 35.311 1.00 13.89 211 LEU A CA 1
ATOM 1777 C C . LEU A 1 226 ? 37.323 -1.873 36.517 1.00 16.23 211 LEU A C 1
ATOM 1778 O O . LEU A 1 226 ? 37.424 -1.178 37.529 1.00 14.72 211 LEU A O 1
ATOM 1783 N N . ASP A 1 227 ? 37.874 -3.079 36.412 1.00 15.56 212 ASP A N 1
ATOM 1784 C CA . ASP A 1 227 ? 38.622 -3.680 37.514 1.00 16.50 212 ASP A CA 1
ATOM 1785 C C . ASP A 1 227 ? 39.659 -2.716 38.092 1.00 15.68 212 ASP A C 1
ATOM 1786 O O . ASP A 1 227 ? 40.465 -2.141 37.349 1.00 13.20 212 ASP A O 1
ATOM 1791 N N . ASP A 1 228 ? 39.605 -2.522 39.411 1.00 14.44 213 ASP A N 1
ATOM 1792 C CA . ASP A 1 228 ? 40.622 -1.748 40.124 1.00 16.84 213 ASP A CA 1
ATOM 1793 C C . ASP A 1 228 ? 40.761 -0.325 39.583 1.00 13.56 213 ASP A C 1
ATOM 1794 O O . ASP A 1 228 ? 41.848 0.243 39.573 1.00 13.62 213 ASP A O 1
ATOM 1799 N N . THR A 1 229 ? 39.651 0.254 39.134 1.00 13.47 214 THR A N 1
ATOM 1800 C CA . THR A 1 229 ? 39.686 1.569 38.505 1.00 15.01 214 THR A CA 1
ATOM 1801 C C . THR A 1 229 ? 38.732 2.542 39.189 1.00 14.37 214 THR A C 1
ATOM 1802 O O . THR A 1 229 ? 37.532 2.282 39.291 1.00 14.57 214 THR A O 1
ATOM 1806 N N . ALA A 1 230 ? 39.270 3.664 39.660 1.00 14.14 215 ALA A N 1
ATOM 1807 C CA . ALA A 1 230 ? 38.422 4.734 40.166 1.00 15.20 215 ALA A CA 1
ATOM 1808 C C . ALA A 1 230 ? 37.783 5.467 38.994 1.00 15.93 215 ALA A C 1
ATOM 1809 O O . ALA A 1 230 ? 38.445 5.741 37.987 1.00 16.58 215 ALA A O 1
ATOM 1811 N N . PHE A 1 231 ? 36.495 5.773 39.112 1.00 14.44 216 PHE A N 1
ATOM 1812 C CA . PHE A 1 231 ? 35.764 6.357 37.999 1.00 14.88 216 PHE A CA 1
ATOM 1813 C C . PHE A 1 231 ? 34.512 7.105 38.438 1.00 15.34 216 PHE A C 1
ATOM 1814 O O . PHE A 1 231 ? 34.009 6.915 39.545 1.00 14.55 216 PHE A O 1
ATOM 1822 N N . ASP A 1 232 ? 34.035 7.965 37.552 1.00 16.66 217 ASP A N 1
ATOM 1823 C CA . ASP A 1 232 ? 32.817 8.733 37.753 1.00 16.74 217 ASP A CA 1
ATOM 1824 C C . ASP A 1 232 ? 31.662 7.905 37.191 1.00 16.29 217 ASP A C 1
ATOM 1825 O O . ASP A 1 232 ? 31.562 7.700 35.975 1.00 16.36 217 ASP A O 1
ATOM 1830 N N . SER A 1 233 ? 30.797 7.423 38.082 1.00 15.11 218 SER A N 1
ATOM 1831 C CA . SER A 1 233 ? 29.647 6.598 37.694 1.00 13.88 218 SER A CA 1
ATOM 1832 C C . SER A 1 233 ? 28.363 7.401 37.550 1.00 15.97 218 SER A C 1
ATOM 1833 O O . SER A 1 233 ? 27.289 6.829 37.350 1.00 15.23 218 SER A O 1
ATOM 1836 N N . ARG A 1 234 ? 28.452 8.722 37.663 1.00 14.91 219 ARG A N 1
ATOM 1837 C CA . ARG A 1 234 ? 27.236 9.525 37.626 1.00 12.43 219 ARG A CA 1
ATOM 1838 C C . ARG A 1 234 ? 26.503 9.466 36.287 1.00 11.97 219 ARG A C 1
ATOM 1839 O O . ARG A 1 234 ? 27.110 9.456 35.218 1.00 18.02 219 ARG A O 1
ATOM 1847 N N . ILE A 1 235 ? 25.182 9.414 36.381 1.00 12.30 220 ILE A N 1
ATOM 1848 C CA . ILE A 1 235 ? 24.300 9.602 35.239 1.00 10.74 220 ILE A CA 1
ATOM 1849 C C . ILE A 1 235 ? 23.674 10.973 35.445 1.00 14.69 220 ILE A C 1
ATOM 1850 O O . ILE A 1 235 ? 23.007 11.199 36.459 1.00 14.33 220 ILE A O 1
ATOM 1855 N N . ARG A 1 236 ? 23.939 11.890 34.510 1.00 13.37 221 ARG A N 1
ATOM 1856 C CA . ARG A 1 236 ? 23.635 13.315 34.682 1.00 12.70 221 ARG A CA 1
ATOM 1857 C C . ARG A 1 236 ? 23.052 13.876 33.393 1.00 12.78 221 ARG A C 1
ATOM 1858 O O . ARG A 1 236 ? 23.730 14.606 32.665 1.00 15.04 221 ARG A O 1
ATOM 1866 N N . PRO A 1 237 ? 21.798 13.529 33.094 1.00 13.82 222 PRO A N 1
ATOM 1867 C CA . PRO A 1 237 ? 21.243 13.909 31.791 1.00 12.84 222 PRO A CA 1
ATOM 1868 C C . PRO A 1 237 ? 20.919 15.395 31.699 1.00 11.92 222 PRO A C 1
ATOM 1869 O O . PRO A 1 237 ? 20.456 16.001 32.671 1.00 14.93 222 PRO A O 1
ATOM 1873 N N . ARG A 1 238 ? 21.158 15.968 30.522 1.00 13.26 223 ARG A N 1
ATOM 1874 C CA . ARG A 1 238 ? 20.726 17.331 30.252 1.00 12.61 223 ARG A CA 1
ATOM 1875 C C . ARG A 1 238 ? 19.320 17.388 29.648 1.00 15.38 223 ARG A C 1
ATOM 1876 O O . ARG A 1 238 ? 18.755 18.468 29.512 1.00 14.31 223 ARG A O 1
ATOM 1884 N N . LEU A 1 239 ? 18.762 16.232 29.288 1.00 13.75 224 LEU A N 1
ATOM 1885 C CA . LEU A 1 239 ? 17.361 16.157 28.859 1.00 12.29 224 LEU A CA 1
ATOM 1886 C C . LEU A 1 239 ? 17.005 17.155 27.759 1.00 13.79 224 LEU A C 1
ATOM 1887 O O . LEU A 1 239 ? 15.930 17.762 27.790 1.00 14.09 224 LEU A O 1
ATOM 1892 N N . GLY A 1 240 ? 17.920 17.313 26.800 1.00 13.63 225 GLY A N 1
ATOM 1893 C CA . GLY A 1 240 ? 17.685 18.111 25.606 1.00 14.50 225 GLY A CA 1
ATOM 1894 C C . GLY A 1 240 ? 18.061 19.578 25.691 1.00 14.68 225 GLY A C 1
ATOM 1895 O O . GLY A 1 240 ? 17.955 20.298 24.707 1.00 15.70 225 GLY A O 1
ATOM 1896 N N . MET A 1 241 ? 18.503 20.021 26.864 1.00 13.17 226 MET A N 1
ATOM 1897 C CA A MET A 1 241 ? 18.837 21.409 27.092 0.58 11.97 226 MET A CA 1
ATOM 1898 C CA B MET A 1 241 ? 18.865 21.432 27.061 0.42 11.16 226 MET A CA 1
ATOM 1899 C C . MET A 1 241 ? 20.348 21.556 27.356 1.00 12.82 226 MET A C 1
ATOM 1900 O O . MET A 1 241 ? 20.793 21.525 28.514 1.00 12.07 226 MET A O 1
ATOM 1909 N N . ARG A 1 242 ? 21.136 21.695 26.293 1.00 11.45 227 ARG A N 1
ATOM 1910 C CA . ARG A 1 242 ? 22.590 21.744 26.416 1.00 11.23 227 ARG A CA 1
ATOM 1911 C C . ARG A 1 242 ? 23.027 22.886 27.323 1.00 14.32 227 ARG A C 1
ATOM 1912 O O . ARG A 1 242 ? 23.963 22.749 28.111 1.00 12.21 227 ARG A O 1
ATOM 1920 N N . GLY A 1 243 ? 22.320 24.005 27.203 1.00 11.78 228 GLY A N 1
ATOM 1921 C CA . GLY A 1 243 ? 22.672 25.223 27.904 1.00 12.50 228 GLY A CA 1
ATOM 1922 C C . GLY A 1 243 ? 22.635 25.188 29.423 1.00 12.04 228 GLY A C 1
ATOM 1923 O O . GLY A 1 243 ? 23.103 26.135 30.056 1.00 12.50 228 GLY A O 1
ATOM 1924 N N . ILE A 1 244 ? 22.079 24.136 30.020 1.00 9.60 229 ILE A N 1
ATOM 1925 C CA . ILE A 1 244 ? 22.149 24.045 31.483 1.00 11.02 229 ILE A CA 1
ATOM 1926 C C . ILE A 1 244 ? 23.594 23.946 31.981 1.00 13.66 229 ILE A C 1
ATOM 1927 O O . ILE A 1 244 ? 23.907 24.389 33.096 1.00 13.75 229 ILE A O 1
ATOM 1932 N N . ALA A 1 245 ? 24.473 23.377 31.158 1.00 11.84 230 ALA A N 1
ATOM 1933 C CA . ALA A 1 245 ? 25.881 23.229 31.501 1.00 12.34 230 ALA A CA 1
ATOM 1934 C C . ALA A 1 245 ? 26.647 22.901 30.239 1.00 12.23 230 ALA A C 1
ATOM 1935 O O . ALA A 1 245 ? 26.508 21.807 29.689 1.00 12.33 230 ALA A O 1
ATOM 1937 N N . THR A 1 246 ? 27.441 23.852 29.767 1.00 11.68 231 THR A N 1
ATOM 1938 C CA . THR A 1 246 ? 28.152 23.642 28.508 1.00 10.61 231 THR A CA 1
ATOM 1939 C C . THR A 1 246 ? 29.374 24.538 28.395 1.00 12.77 231 THR A C 1
ATOM 1940 O O . THR A 1 246 ? 29.447 25.595 29.028 1.00 14.38 231 THR A O 1
ATOM 1944 N N . SER A 1 247 ? 30.341 24.088 27.607 1.00 11.59 232 SER A N 1
ATOM 1945 C CA . SER A 1 247 ? 31.438 24.945 27.176 1.00 11.32 232 SER A CA 1
ATOM 1946 C C . SER A 1 247 ? 31.054 25.691 25.909 1.00 12.16 232 SER A C 1
ATOM 1947 O O . SER A 1 247 ? 29.933 25.572 25.414 1.00 11.17 232 SER A O 1
ATOM 1950 N N . GLY A 1 248 ? 31.985 26.485 25.396 1.00 11.99 233 GLY A N 1
ATOM 1951 C CA . GLY A 1 248 ? 31.803 27.121 24.103 1.00 11.43 233 GLY A CA 1
ATOM 1952 C C . GLY A 1 248 ? 31.044 28.437 24.159 1.00 11.39 233 GLY A C 1
ATOM 1953 O O . GLY A 1 248 ? 30.653 28.975 23.115 1.00 11.29 233 GLY A O 1
ATOM 1954 N N . GLY A 1 249 ? 30.826 28.956 25.365 1.00 12.29 234 GLY A N 1
ATOM 1955 C CA . GLY A 1 249 ? 30.138 30.219 25.537 1.00 10.19 234 GLY A CA 1
ATOM 1956 C C . GLY A 1 249 ? 29.409 30.270 26.862 1.00 11.46 234 GLY A C 1
ATOM 1957 O O . GLY A 1 249 ? 29.733 29.539 27.799 1.00 14.43 234 GLY A O 1
ATOM 1958 N N . ASN A 1 250 ? 28.430 31.152 26.940 1.00 10.93 235 ASN A N 1
ATOM 1959 C CA . ASN A 1 250 ? 27.681 31.325 28.166 1.00 10.88 235 ASN A CA 1
ATOM 1960 C C . ASN A 1 250 ? 26.654 30.226 28.419 1.00 10.68 235 ASN A C 1
ATOM 1961 O O . ASN A 1 250 ? 25.991 29.761 27.500 1.00 11.43 235 ASN A O 1
ATOM 1966 N N . ASP A 1 251 ? 26.524 29.810 29.677 1.00 11.39 236 ASP A N 1
ATOM 1967 C CA . ASP A 1 251 ? 25.513 28.828 30.045 1.00 11.98 236 ASP A CA 1
ATOM 1968 C C . ASP A 1 251 ? 24.760 29.296 31.296 1.00 12.12 236 ASP A C 1
ATOM 1969 O O . ASP A 1 251 ? 24.837 30.473 31.667 1.00 13.06 236 ASP A O 1
ATOM 1974 N N . ALA A 1 252 ? 24.028 28.385 31.930 1.00 11.25 237 ALA A N 1
ATOM 1975 C CA . ALA A 1 252 ? 23.198 28.717 33.089 1.00 12.28 237 ALA A CA 1
ATOM 1976 C C . ALA A 1 252 ? 24.010 28.911 34.362 1.00 12.94 237 ALA A C 1
ATOM 1977 O O . ALA A 1 252 ? 23.451 29.263 35.404 1.00 12.38 237 ALA A O 1
ATOM 1979 N N . GLY A 1 253 ? 25.316 28.679 34.278 1.00 13.45 238 GLY A N 1
ATOM 1980 C CA . GLY A 1 253 ? 26.198 28.881 35.417 1.00 14.32 238 GLY A CA 1
ATOM 1981 C C . GLY A 1 253 ? 25.755 28.136 36.656 1.00 12.97 238 GLY A C 1
ATOM 1982 O O . GLY A 1 253 ? 25.322 26.982 36.597 1.00 13.73 238 GLY A O 1
ATOM 1983 N N . ASP A 1 254 ? 25.844 28.824 37.791 1.00 13.53 239 ASP A N 1
ATOM 1984 C CA . ASP A 1 254 ? 25.507 28.233 39.074 1.00 13.95 239 ASP A CA 1
ATOM 1985 C C . ASP A 1 254 ? 24.036 27.864 39.220 1.00 14.57 239 ASP A C 1
ATOM 1986 O O . ASP A 1 254 ? 23.676 27.137 40.145 1.00 17.04 239 ASP A O 1
ATOM 1991 N N . ASN A 1 255 ? 23.186 28.349 38.321 1.00 13.20 240 ASN A N 1
ATOM 1992 C CA . ASN A 1 255 ? 21.777 28.005 38.388 1.00 12.62 240 ASN A CA 1
ATOM 1993 C C . ASN A 1 255 ? 21.389 26.917 37.386 1.00 13.50 240 ASN A C 1
ATOM 1994 O O . ASN A 1 255 ? 20.217 26.581 37.269 1.00 12.63 240 ASN A O 1
ATOM 1999 N N . GLY A 1 256 ? 22.357 26.352 36.675 1.00 12.54 241 GLY A N 1
ATOM 2000 C CA . GLY A 1 256 ? 22.049 25.210 35.821 1.00 13.15 241 GLY A CA 1
ATOM 2001 C C . GLY A 1 256 ? 21.852 23.943 36.644 1.00 14.28 241 GLY A C 1
ATOM 2002 O O . GLY A 1 256 ? 22.620 23.688 37.571 1.00 14.46 241 GLY A O 1
ATOM 2003 N N . ASN A 1 257 ? 20.831 23.151 36.317 1.00 14.12 242 ASN A N 1
ATOM 2004 C CA . ASN A 1 257 ? 20.569 21.905 37.038 1.00 15.16 242 ASN A CA 1
ATOM 2005 C C . ASN A 1 257 ? 20.814 20.664 36.185 1.00 12.67 242 ASN A C 1
ATOM 2006 O O . ASN A 1 257 ? 19.873 20.018 35.728 1.00 14.14 242 ASN A O 1
ATOM 2011 N N . ARG A 1 258 ? 22.081 20.336 35.974 1.00 13.72 243 ARG A N 1
ATOM 2012 C CA . ARG A 1 258 ? 22.436 19.042 35.400 1.00 12.90 243 ARG A CA 1
ATOM 2013 C C . ARG A 1 258 ? 22.530 18.061 36.568 1.00 13.92 243 ARG A C 1
ATOM 2014 O O . ARG A 1 258 ? 23.569 17.944 37.223 1.00 14.95 243 ARG A O 1
ATOM 2022 N N . ALA A 1 259 ? 21.417 17.377 36.819 1.00 13.04 244 ALA A N 1
ATOM 2023 C CA . ALA A 1 259 ? 21.210 16.646 38.068 1.00 14.51 244 ALA A CA 1
ATOM 2024 C C . ALA A 1 259 ? 21.740 15.222 38.018 1.00 14.21 244 ALA A C 1
ATOM 2025 O O . ALA A 1 259 ? 21.694 14.568 36.982 1.00 14.53 244 ALA A O 1
ATOM 2027 N N . THR A 1 260 ? 22.216 14.741 39.157 1.00 12.67 245 THR A N 1
ATOM 2028 C CA . THR A 1 260 ? 22.709 13.379 39.267 1.00 13.92 245 THR A CA 1
ATOM 2029 C C . THR A 1 260 ? 21.555 12.432 39.593 1.00 14.65 245 THR A C 1
ATOM 2030 O O . THR A 1 260 ? 21.004 12.447 40.698 1.00 15.00 245 THR A O 1
ATOM 2034 N N . PHE A 1 261 ? 21.179 11.6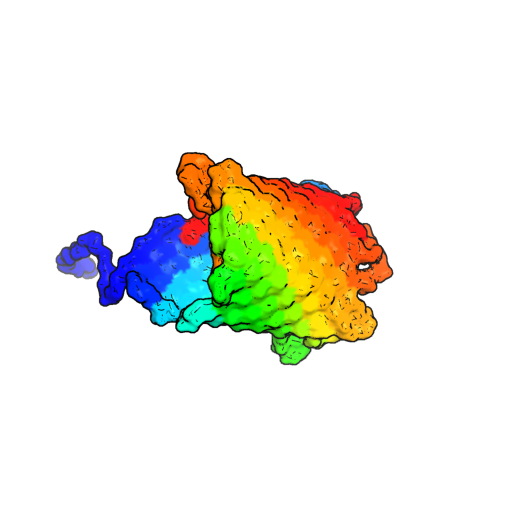24 38.606 1.00 13.11 246 PHE A N 1
ATOM 2035 C CA . PHE A 1 261 ? 20.067 10.679 38.742 1.00 13.48 246 PHE A CA 1
ATOM 2036 C C . PHE A 1 261 ? 20.506 9.388 39.426 1.00 14.37 246 PHE A C 1
ATOM 2037 O O . PHE A 1 261 ? 19.676 8.620 39.920 1.00 16.70 246 PHE A O 1
ATOM 2045 N N . GLY A 1 262 ? 21.811 9.141 39.430 1.00 14.81 247 GLY A N 1
ATOM 2046 C CA . GLY A 1 262 ? 22.376 7.980 40.098 1.00 15.01 247 GLY A CA 1
ATOM 2047 C C . GLY A 1 262 ? 23.881 8.015 39.920 1.00 15.46 247 GLY A C 1
ATOM 2048 O O . GLY A 1 262 ? 24.384 8.808 39.136 1.00 15.44 247 GLY A O 1
ATOM 2049 N N . GLY A 1 263 ? 24.593 7.164 40.648 1.00 15.36 248 GLY A N 1
ATOM 2050 C CA . GLY A 1 263 ? 26.045 7.131 40.576 1.00 14.44 248 GLY A CA 1
ATOM 2051 C C . GLY A 1 263 ? 26.713 8.205 41.404 1.00 15.98 248 GLY A C 1
ATOM 2052 O O . GLY A 1 263 ? 26.047 9.070 41.985 1.00 16.86 248 GLY A O 1
ATOM 2053 N N . VAL A 1 264 ? 28.040 8.145 41.462 1.00 13.15 249 VAL A N 1
ATOM 2054 C CA . VAL A 1 264 ? 28.822 9.071 42.271 1.00 15.28 249 VAL A CA 1
ATOM 2055 C C . VAL A 1 264 ? 30.048 9.552 41.506 1.00 17.49 249 VAL A C 1
ATOM 2056 O O . VAL A 1 264 ? 30.536 8.865 40.615 1.00 18.55 249 VAL A O 1
ATOM 2060 N N . SER A 1 265 ? 30.550 10.731 41.858 1.00 18.21 250 SER A N 1
ATOM 2061 C CA . SER A 1 265 ? 31.656 11.324 41.110 1.00 21.12 250 SER A CA 1
ATOM 2062 C C . SER A 1 265 ? 32.979 10.586 41.293 1.00 20.24 250 SER A C 1
ATOM 2063 O O . SER A 1 265 ? 33.807 10.563 40.378 1.00 21.02 250 SER A O 1
ATOM 2066 N N . ASN A 1 266 ? 33.190 9.993 42.462 1.00 20.00 251 ASN A N 1
ATOM 2067 C CA . ASN A 1 266 ? 34.416 9.234 42.687 1.00 25.10 251 ASN A CA 1
ATOM 2068 C C . ASN A 1 266 ? 34.161 7.848 43.262 1.00 20.49 251 ASN A C 1
ATOM 2069 O O . ASN A 1 266 ? 34.326 7.603 44.466 1.00 23.08 251 ASN A O 1
ATOM 2074 N N . SER A 1 267 ? 33.757 6.939 42.385 1.00 18.47 252 SER A N 1
ATOM 2075 C CA . SER A 1 267 ? 33.604 5.550 42.763 1.00 17.09 252 SER A CA 1
ATOM 2076 C C . SER A 1 267 ? 35.005 4.954 42.852 1.00 19.13 252 SER A C 1
ATOM 2077 O O . SER A 1 267 ? 35.752 4.971 41.879 1.00 18.59 252 SER A O 1
ATOM 2080 N N . PRO A 1 268 ? 35.372 4.440 44.029 1.00 16.80 253 PRO A N 1
ATOM 2081 C CA . PRO A 1 268 ? 36.758 4.023 44.275 1.00 17.43 253 PRO A CA 1
ATOM 2082 C C . PRO A 1 268 ? 37.196 2.816 43.462 1.00 19.40 253 PRO A C 1
ATOM 2083 O O . PRO A 1 268 ? 36.365 2.001 43.062 1.00 18.24 253 PRO A O 1
ATOM 2087 N N . ALA A 1 269 ? 38.501 2.712 43.225 1.00 16.96 254 ALA A N 1
ATOM 2088 C CA . ALA A 1 269 ? 39.067 1.507 42.634 1.00 16.61 254 ALA A CA 1
ATOM 2089 C C . ALA A 1 269 ? 38.578 0.288 43.405 1.00 19.81 254 ALA A C 1
ATOM 2090 O O . ALA A 1 269 ? 38.660 0.245 44.636 1.00 19.78 254 ALA A O 1
ATOM 2092 N N . GLY A 1 270 ? 38.036 -0.687 42.679 1.00 16.12 255 GLY A N 1
ATOM 2093 C CA . GLY A 1 270 ? 37.588 -1.920 43.292 1.00 21.01 255 GLY A CA 1
ATOM 2094 C C . GLY A 1 270 ? 36.093 -1.943 43.543 1.00 22.20 255 GLY A C 1
ATOM 2095 O O . GLY A 1 270 ? 35.548 -2.981 43.925 1.00 19.58 255 GLY A O 1
ATOM 2096 N N . SER A 1 271 ? 35.426 -0.811 43.329 1.00 16.51 256 SER A N 1
ATOM 2097 C CA . SER A 1 271 ? 33.989 -0.748 43.575 1.00 16.61 256 SER A CA 1
ATOM 2098 C C . SER A 1 271 ? 33.179 -1.488 42.509 1.00 18.02 256 SER A C 1
ATOM 2099 O O . SER A 1 271 ? 32.193 -2.152 42.825 1.00 18.38 256 SER A O 1
ATOM 2102 N N . TYR A 1 272 ? 33.589 -1.363 41.249 1.00 14.49 257 TYR A N 1
ATOM 2103 C CA . TYR A 1 272 ? 32.866 -1.982 40.136 1.00 15.79 257 TYR A CA 1
ATOM 2104 C C . TYR A 1 272 ? 33.807 -2.799 39.257 1.00 19.00 257 TYR A C 1
ATOM 2105 O O . TYR A 1 272 ? 34.995 -2.481 39.139 1.00 15.97 257 TYR A O 1
ATOM 2114 N N . LYS A 1 273 ? 33.285 -3.877 38.681 1.00 18.65 258 LYS A N 1
ATOM 2115 C CA . LYS A 1 273 ? 34.129 -4.839 37.976 1.00 24.91 258 LYS A CA 1
ATOM 2116 C C . LYS A 1 273 ? 34.041 -4.644 36.484 1.00 25.73 258 LYS A C 1
ATOM 2117 O O . LYS A 1 273 ? 35.062 -4.660 35.788 1.00 24.14 258 LYS A O 1
ATOM 2119 N N . ASP A 1 274 ? 32.813 -4.489 35.998 1.00 19.38 259 ASP A N 1
ATOM 2120 C CA . ASP A 1 274 ? 32.567 -4.220 34.593 1.00 26.32 259 ASP A CA 1
ATOM 2121 C C . ASP A 1 274 ? 31.200 -3.585 34.343 1.00 18.50 259 ASP A C 1
ATOM 2122 O O . ASP A 1 274 ? 30.402 -3.388 35.253 1.00 20.93 259 ASP A O 1
ATOM 2127 N N . ASP A 1 275 ? 30.929 -3.291 33.087 1.00 13.85 260 ASP A N 1
ATOM 2128 C CA . ASP A 1 275 ? 29.853 -2.384 32.739 1.00 13.62 260 ASP A CA 1
ATOM 2129 C C . ASP A 1 275 ? 29.468 -2.791 31.324 1.00 14.22 260 ASP A C 1
ATOM 2130 O O . ASP A 1 275 ? 30.313 -2.833 30.416 1.00 15.66 260 ASP A O 1
ATOM 2135 N N . SER A 1 276 ? 28.193 -3.117 31.131 1.00 13.48 261 SER A N 1
ATOM 2136 C CA A SER A 1 276 ? 27.693 -3.645 29.864 0.60 15.79 261 SER A CA 1
ATOM 2137 C CA B SER A 1 276 ? 27.749 -3.553 29.820 0.40 14.61 261 SER A CA 1
ATOM 2138 C C . SER A 1 276 ? 26.435 -2.906 29.433 1.00 13.09 261 SER A C 1
ATOM 2139 O O . SER A 1 276 ? 25.606 -2.555 30.282 1.00 14.74 261 SER A O 1
ATOM 2144 N N . VAL A 1 277 ? 26.273 -2.717 28.131 1.00 12.90 262 VAL A N 1
ATOM 2145 C CA . VAL A 1 277 ? 25.090 -2.063 27.589 1.00 12.47 262 VAL A CA 1
ATOM 2146 C C . VAL A 1 277 ? 24.672 -2.786 26.320 1.00 15.13 262 VAL A C 1
ATOM 2147 O O . VAL A 1 277 ? 25.496 -3.031 25.435 1.00 15.52 262 VAL A O 1
ATOM 2151 N N . TRP A 1 278 ? 23.397 -3.158 26.246 1.00 13.11 263 TRP A N 1
ATOM 2152 C CA . TRP A 1 278 ? 22.821 -3.674 25.004 1.00 15.87 263 TRP A CA 1
ATOM 2153 C C . TRP A 1 278 ? 21.852 -2.645 24.445 1.00 16.65 263 TRP A C 1
ATOM 2154 O O . TRP A 1 278 ? 21.142 -1.983 25.198 1.00 15.32 263 TRP A O 1
ATOM 2165 N N . GLY A 1 279 ? 21.790 -2.537 23.123 1.00 16.25 264 GLY A N 1
ATOM 2166 C CA . GLY A 1 279 ? 20.906 -1.577 22.494 1.00 14.52 264 GLY A CA 1
ATOM 2167 C C . GLY A 1 279 ? 20.215 -2.149 21.266 1.00 16.21 264 GLY A C 1
ATOM 2168 O O . GLY A 1 279 ? 20.729 -3.054 20.607 1.00 15.26 264 GLY A O 1
ATOM 2169 N N . LEU A 1 280 ? 19.021 -1.632 20.991 1.00 14.34 265 LEU A N 1
ATOM 2170 C CA . LEU A 1 280 ? 18.291 -1.944 19.772 1.00 14.19 265 LEU A CA 1
ATOM 2171 C C . LEU A 1 280 ? 18.007 -0.663 19.001 1.00 13.69 265 LEU A C 1
ATOM 2172 O O . LEU A 1 280 ? 17.841 0.404 19.593 1.00 15.00 265 LEU A O 1
ATOM 2177 N N . GLU A 1 281 ? 17.948 -0.774 17.673 1.00 14.01 266 GLU A N 1
ATOM 2178 C CA . GLU A 1 281 ? 17.634 0.349 16.783 1.00 15.45 266 GLU A CA 1
ATOM 2179 C C . GLU A 1 281 ? 16.573 -0.071 15.795 1.00 15.09 266 GLU A C 1
ATOM 2180 O O . GLU A 1 281 ? 16.602 -1.195 15.285 1.00 16.47 266 GLU A O 1
ATOM 2186 N N . GLY A 1 282 ? 15.675 0.848 15.466 1.00 16.12 267 GLY A N 1
ATOM 2187 C CA . GLY A 1 282 ? 14.725 0.610 14.396 1.00 17.89 267 GLY A CA 1
ATOM 2188 C C . GLY A 1 282 ? 14.479 1.885 13.615 1.00 15.58 267 GLY A C 1
ATOM 2189 O O . GLY A 1 282 ? 14.412 2.965 14.190 1.00 16.85 267 GLY A O 1
ATOM 2190 N N . ALA A 1 283 ? 14.346 1.775 12.304 1.00 15.36 268 ALA A N 1
ATOM 2191 C CA . ALA A 1 283 ? 13.993 2.947 11.515 1.00 16.44 268 ALA A CA 1
ATOM 2192 C C . ALA A 1 283 ? 13.221 2.553 10.269 1.00 15.91 268 ALA A C 1
ATOM 2193 O O . ALA A 1 283 ? 13.440 1.486 9.693 1.00 16.71 268 ALA A O 1
ATOM 2195 N N . TRP A 1 284 ? 12.308 3.427 9.868 1.00 18.24 269 TRP A N 1
ATOM 2196 C CA . TRP A 1 284 ? 11.496 3.224 8.683 1.00 19.33 269 TRP A CA 1
ATOM 2197 C C . TRP A 1 284 ? 11.320 4.588 8.040 1.00 16.47 269 TRP A C 1
ATOM 2198 O O . TRP A 1 284 ? 11.011 5.570 8.720 1.00 20.42 269 TRP A O 1
ATOM 2209 N N . ALA A 1 285 ? 11.525 4.663 6.730 1.00 16.87 270 ALA A N 1
ATOM 2210 C CA . ALA A 1 285 ? 11.317 5.913 6.021 1.00 19.45 270 ALA A CA 1
ATOM 2211 C C . ALA A 1 285 ? 10.644 5.644 4.688 1.00 19.33 270 ALA A C 1
ATOM 2212 O O . ALA A 1 285 ? 11.002 4.702 3.971 1.00 19.62 270 ALA A O 1
ATOM 2214 N N . MET A 1 286 ? 9.653 6.475 4.377 1.00 17.89 271 MET A N 1
ATOM 2215 C CA . MET A 1 286 ? 8.968 6.455 3.098 1.00 18.87 271 MET A CA 1
ATOM 2216 C C . MET A 1 286 ? 8.851 7.895 2.635 1.00 21.35 271 MET A C 1
ATOM 2217 O O . MET A 1 286 ? 8.103 8.685 3.218 1.00 18.24 271 MET A O 1
ATOM 2222 N N . GLY A 1 287 ? 9.612 8.243 1.604 1.00 18.40 272 GLY A N 1
ATOM 2223 C CA . GLY A 1 287 ? 9.687 9.621 1.147 1.00 18.00 272 GLY A CA 1
ATOM 2224 C C . GLY A 1 287 ? 10.024 10.582 2.276 1.00 18.48 272 GLY A C 1
ATOM 2225 O O . GLY A 1 287 ? 10.997 10.376 2.999 1.00 17.46 272 GLY A O 1
ATOM 2226 N N . PRO A 1 288 ? 9.208 11.631 2.444 1.00 16.93 273 PRO A N 1
ATOM 2227 C CA . PRO A 1 288 ? 9.498 12.658 3.453 1.00 16.34 273 PRO A CA 1
ATOM 2228 C C . PRO A 1 288 ? 9.176 12.246 4.892 1.00 16.45 273 PRO A C 1
ATOM 2229 O O . PRO A 1 288 ? 9.506 12.996 5.809 1.00 15.47 273 PRO A O 1
ATOM 2233 N N . PHE A 1 289 ? 8.557 11.084 5.083 1.00 16.33 274 PHE A N 1
ATOM 2234 C CA . PHE A 1 289 ? 8.213 10.619 6.432 1.00 16.16 274 PHE A CA 1
ATOM 2235 C C . PHE A 1 289 ? 9.225 9.614 6.967 1.00 16.35 274 PHE A C 1
ATOM 2236 O O . PHE A 1 289 ? 9.578 8.664 6.275 1.00 17.74 274 PHE A O 1
ATOM 2244 N N . SER A 1 290 ? 9.671 9.810 8.207 1.00 14.99 275 SER A N 1
ATOM 2245 C CA . SER A 1 290 ? 10.520 8.809 8.855 1.00 17.17 275 SER A CA 1
ATOM 2246 C C . SER A 1 290 ? 10.139 8.611 10.311 1.00 18.13 275 SER A C 1
ATOM 2247 O O . SER A 1 290 ? 9.672 9.532 10.984 1.00 15.74 275 SER A O 1
ATOM 2250 N N . ALA A 1 291 ? 10.343 7.386 10.775 1.00 14.70 276 ALA A N 1
ATOM 2251 C CA . ALA A 1 291 ? 10.163 7.029 12.178 1.00 14.54 276 ALA A CA 1
ATOM 2252 C C . ALA A 1 291 ? 11.405 6.273 12.596 1.00 16.68 276 ALA A C 1
ATOM 2253 O O . ALA A 1 291 ? 11.871 5.389 11.881 1.00 17.03 276 ALA A O 1
ATOM 2255 N N . GLN A 1 292 ? 11.950 6.610 13.754 1.00 13.90 277 GLN A N 1
ATOM 2256 C CA . GLN A 1 292 ? 13.089 5.864 14.272 1.00 13.05 277 GLN A CA 1
ATOM 2257 C C . GLN A 1 292 ? 13.007 5.770 15.777 1.00 15.31 277 GLN A C 1
ATOM 2258 O O . GLN A 1 292 ? 12.415 6.626 16.430 1.00 15.30 277 GLN A O 1
ATOM 2264 N N . ALA A 1 293 ? 13.608 4.727 16.332 1.00 13.17 278 ALA A N 1
ATOM 2265 C CA . ALA A 1 293 ? 13.561 4.534 17.775 1.00 13.71 278 ALA A CA 1
ATOM 2266 C C . ALA A 1 293 ? 14.736 3.687 18.232 1.00 14.36 278 ALA A C 1
ATOM 2267 O O . ALA A 1 293 ? 15.256 2.868 17.465 1.00 15.30 278 ALA A O 1
ATOM 2269 N N . GLU A 1 294 ? 15.144 3.868 19.485 1.00 13.04 279 GLU A N 1
ATOM 2270 C CA . GLU A 1 294 ? 16.208 3.071 20.059 1.00 13.79 279 GLU A CA 1
ATOM 2271 C C . GLU A 1 294 ? 15.886 2.770 21.507 1.00 12.46 279 GLU A C 1
ATOM 2272 O O . GLU A 1 294 ? 15.231 3.566 22.172 1.00 15.51 279 GLU A O 1
ATOM 2278 N N . TYR A 1 295 ? 16.344 1.616 21.981 1.00 14.21 280 TYR A N 1
ATOM 2279 C CA . TYR A 1 295 ? 16.201 1.224 23.384 1.00 13.68 280 TYR A CA 1
ATOM 2280 C C . TYR A 1 295 ? 17.550 0.711 23.864 1.00 16.23 280 TYR A C 1
ATOM 2281 O O . TYR A 1 295 ? 18.221 -0.020 23.141 1.00 16.85 280 TYR A O 1
ATOM 2290 N N . LEU A 1 296 ? 17.945 1.055 25.086 1.00 15.19 281 LEU A N 1
ATOM 2291 C CA . LEU A 1 296 ? 19.159 0.457 25.622 1.00 14.29 281 LEU A CA 1
ATOM 2292 C C . LEU A 1 296 ? 19.030 0.170 27.096 1.00 15.50 281 LEU A C 1
ATOM 2293 O O . LEU A 1 296 ? 18.233 0.788 27.789 1.00 15.65 281 LEU A O 1
ATOM 2298 N N . ALA A 1 297 ? 19.836 -0.770 27.564 1.00 13.70 282 ALA A N 1
ATOM 2299 C CA . ALA A 1 297 ? 19.847 -1.136 28.976 1.00 12.30 282 ALA A CA 1
ATOM 2300 C C . ALA A 1 297 ? 21.275 -1.356 29.423 1.00 13.42 282 ALA A C 1
ATOM 2301 O O . ALA A 1 297 ? 22.049 -2.043 28.756 1.00 14.25 282 ALA A O 1
ATOM 2303 N N . ARG A 1 298 ? 21.594 -0.791 30.584 1.00 14.58 283 ARG A N 1
ATOM 2304 C CA . ARG A 1 298 ? 22.932 -0.835 31.159 1.00 12.71 283 ARG A CA 1
ATOM 2305 C C . ARG A 1 298 ? 22.932 -1.602 32.467 1.00 13.44 283 ARG A C 1
ATOM 2306 O O . ARG A 1 298 ? 22.011 -1.466 33.277 1.00 15.07 283 ARG A O 1
ATOM 2314 N N . LYS A 1 299 ? 23.965 -2.415 32.666 1.00 13.51 284 LYS A N 1
ATOM 2315 C CA . LYS A 1 299 ? 24.249 -2.973 33.983 1.00 12.77 284 LYS A CA 1
ATOM 2316 C C . LYS A 1 299 ? 25.701 -2.707 34.358 1.00 14.37 284 LYS A C 1
ATOM 2317 O O . LYS A 1 299 ? 26.632 -3.234 33.733 1.00 15.16 284 LYS A O 1
ATOM 2323 N N . LEU A 1 300 ? 25.871 -1.880 35.384 1.00 14.14 285 LEU A N 1
ATOM 2324 C CA . LEU A 1 300 ? 27.174 -1.578 35.948 1.00 15.63 285 LEU A CA 1
ATOM 2325 C C . LEU A 1 300 ? 27.316 -2.488 37.162 1.00 12.82 285 LEU A C 1
ATOM 2326 O O . LEU A 1 300 ? 26.602 -2.332 38.152 1.00 15.42 285 LEU A O 1
ATOM 2331 N N . LYS A 1 301 ? 28.216 -3.464 37.059 1.00 13.93 286 LYS A N 1
ATOM 2332 C CA . LYS A 1 301 ? 28.261 -4.575 38.002 1.00 17.52 286 LYS A CA 1
ATOM 2333 C C . LYS A 1 301 ? 29.239 -4.340 39.147 1.00 14.47 286 LYS A C 1
ATOM 2334 O O . LYS A 1 301 ? 30.433 -4.121 38.935 1.00 16.11 286 LYS A O 1
ATOM 2338 N N . ALA A 1 302 ? 28.718 -4.397 40.368 1.00 14.59 287 ALA A N 1
ATOM 2339 C CA . ALA A 1 302 ? 29.531 -4.151 41.552 1.00 16.18 287 ALA A CA 1
ATOM 2340 C C . ALA A 1 302 ? 30.586 -5.226 41.752 1.00 17.84 287 ALA A C 1
ATOM 2341 O O . ALA A 1 302 ? 30.385 -6.397 41.402 1.00 19.91 287 ALA A O 1
ATOM 2343 N N . ASP A 1 303 ? 31.714 -4.813 42.321 1.00 18.26 288 ASP A N 1
ATOM 2344 C CA . ASP A 1 303 ? 32.780 -5.732 42.680 1.00 18.51 288 ASP A CA 1
ATOM 2345 C C . ASP A 1 303 ? 32.773 -5.876 44.201 1.00 24.00 288 ASP A C 1
ATOM 2346 O O . ASP A 1 303 ? 32.261 -6.860 44.725 1.00 27.65 288 ASP A O 1
ATOM 2351 N N . ASP A 1 304 ? 33.305 -4.883 44.906 1.00 20.73 289 ASP A N 1
ATOM 2352 C CA . ASP A 1 304 ? 33.327 -4.900 46.370 1.00 20.25 289 ASP A CA 1
ATOM 2353 C C . ASP A 1 304 ? 31.913 -5.030 46.953 1.00 23.91 289 ASP A C 1
ATOM 2354 O O . ASP A 1 304 ? 30.973 -4.415 46.455 1.00 23.10 289 ASP A O 1
ATOM 2359 N N . ASN A 1 305 ? 31.769 -5.822 48.016 1.00 26.27 290 ASN A N 1
ATOM 2360 C CA . ASN A 1 305 ? 30.450 -6.094 48.604 1.00 27.79 290 ASN A CA 1
ATOM 2361 C C . ASN A 1 305 ? 29.694 -4.884 49.151 1.00 24.02 290 ASN A C 1
ATOM 2362 O O . ASN A 1 305 ? 28.468 -4.925 49.284 1.00 29.65 290 ASN A O 1
ATOM 2367 N N . ALA A 1 306 ? 30.411 -3.811 49.465 1.00 22.10 291 ALA A N 1
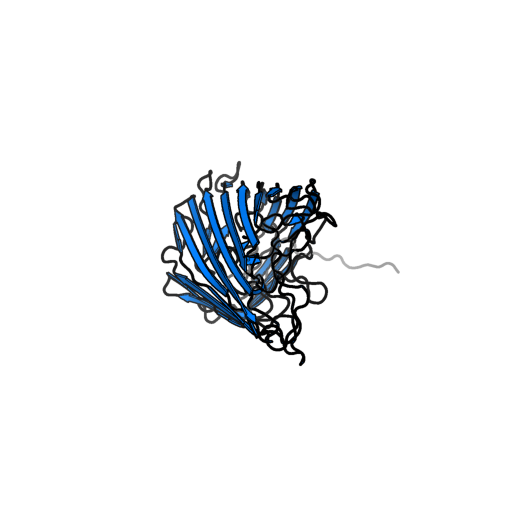ATOM 2368 C CA . ALA A 1 306 ? 29.772 -2.587 49.935 1.00 24.88 291 ALA A CA 1
ATOM 2369 C C . ALA A 1 306 ? 28.959 -1.915 48.829 1.00 22.96 291 ALA A C 1
ATOM 2370 O O . ALA A 1 306 ? 28.183 -0.993 49.087 1.00 27.56 291 ALA A O 1
ATOM 2372 N N . TYR A 1 307 ? 29.158 -2.356 47.590 1.00 19.80 292 TYR A N 1
ATOM 2373 C CA . TYR A 1 307 ? 28.506 -1.714 46.454 1.00 18.03 292 TYR A CA 1
ATOM 2374 C C . TYR A 1 307 ? 27.476 -2.611 45.805 1.00 19.92 292 TYR A C 1
ATOM 2375 O O . TYR A 1 307 ? 27.614 -3.832 45.787 1.00 21.11 292 TYR A O 1
ATOM 2384 N N . LYS A 1 308 ? 26.429 -1.988 45.287 1.00 18.33 293 LYS A N 1
ATOM 2385 C CA . LYS A 1 308 ? 25.400 -2.713 44.570 1.00 18.87 293 LYS A CA 1
ATOM 2386 C C . LYS A 1 308 ? 25.414 -2.304 43.106 1.00 18.83 293 LYS A C 1
ATOM 2387 O O . LYS A 1 308 ? 25.888 -1.215 42.752 1.00 17.30 293 LYS A O 1
ATOM 2393 N N . ASP A 1 309 ? 24.911 -3.198 42.261 1.00 16.79 294 ASP A N 1
ATOM 2394 C CA . ASP A 1 309 ? 24.837 -2.930 40.836 1.00 17.64 294 ASP A CA 1
ATOM 2395 C C . ASP A 1 309 ? 24.028 -1.666 40.568 1.00 17.52 294 ASP A C 1
ATOM 2396 O O . ASP A 1 309 ? 23.125 -1.318 41.325 1.00 20.45 294 ASP A O 1
ATOM 2401 N N . ILE A 1 310 ? 24.362 -0.967 39.492 1.00 16.00 295 ILE A N 1
ATOM 2402 C CA . ILE A 1 310 ? 23.534 0.137 39.036 1.00 15.04 295 ILE A CA 1
ATOM 2403 C C . ILE A 1 310 ? 22.995 -0.233 37.662 1.00 17.42 295 ILE A C 1
ATOM 2404 O O . ILE A 1 310 ? 23.741 -0.688 36.795 1.00 18.04 295 ILE A O 1
ATOM 2409 N N . LYS A 1 311 ? 21.690 -0.072 37.480 1.00 15.27 296 LYS A N 1
ATOM 2410 C CA . LYS A 1 311 ? 21.068 -0.388 36.209 1.00 15.94 296 LYS A CA 1
ATOM 2411 C C . LYS A 1 311 ? 20.363 0.841 35.676 1.00 14.06 296 LYS A C 1
ATOM 2412 O O . LYS A 1 311 ? 19.933 1.705 36.437 1.00 16.77 296 LYS A O 1
ATOM 2417 N N . ALA A 1 312 ? 20.271 0.929 34.361 1.00 12.93 297 ALA A N 1
ATOM 2418 C CA . ALA A 1 312 ? 19.526 2.006 33.746 1.00 14.35 297 ALA A CA 1
ATOM 2419 C C . ALA A 1 312 ? 18.972 1.529 32.420 1.00 16.59 297 ALA A C 1
ATOM 2420 O O . ALA A 1 312 ? 19.571 0.690 31.746 1.00 17.58 297 ALA A O 1
ATOM 2422 N N . LYS A 1 313 ? 17.807 2.049 32.069 1.00 14.71 298 LYS A N 1
ATOM 2423 C CA . LYS A 1 313 ? 17.130 1.666 30.847 1.00 15.73 298 LYS A CA 1
ATOM 2424 C C . LYS A 1 313 ? 16.552 2.923 30.235 1.00 14.70 298 LYS A C 1
ATOM 2425 O O . LYS A 1 313 ? 16.037 3.790 30.938 1.00 15.07 298 LYS A O 1
ATOM 2429 N N . GLY A 1 314 ? 16.632 3.036 28.918 1.00 13.48 299 GLY A N 1
ATOM 2430 C CA . GLY A 1 314 ? 16.123 4.224 28.269 1.00 15.79 299 GLY A CA 1
ATOM 2431 C C . GLY A 1 314 ? 15.746 3.966 26.834 1.00 17.35 299 GLY A C 1
ATOM 2432 O O . GLY A 1 314 ? 16.232 3.025 26.214 1.00 16.94 299 GLY A O 1
ATOM 2433 N N . TYR A 1 315 ? 14.872 4.812 26.308 1.00 13.22 300 TYR A N 1
ATOM 2434 C CA . TYR A 1 315 ? 14.516 4.729 24.907 1.00 12.54 300 TYR A CA 1
ATOM 2435 C C . TYR A 1 315 ? 14.077 6.076 24.381 1.00 13.96 300 TYR A C 1
ATOM 2436 O O . TYR A 1 315 ? 13.795 7.003 25.146 1.00 15.00 300 TYR A O 1
ATOM 2445 N N . TYR A 1 316 ? 14.038 6.190 23.062 1.00 13.15 301 TYR A N 1
ATOM 2446 C CA . TYR A 1 316 ? 13.419 7.338 22.433 1.00 14.83 301 TYR A CA 1
ATOM 2447 C C . TYR A 1 316 ? 12.697 6.860 21.193 1.00 15.06 301 TYR A C 1
ATOM 2448 O O . TYR A 1 316 ? 13.000 5.797 20.647 1.00 13.97 301 TYR A O 1
ATOM 2457 N N . ALA A 1 317 ? 11.736 7.660 20.754 1.00 13.15 302 ALA A N 1
ATOM 2458 C CA . ALA A 1 317 ? 11.113 7.452 19.460 1.00 12.56 302 ALA A CA 1
ATOM 2459 C C . ALA A 1 317 ? 10.947 8.805 18.812 1.00 13.69 302 ALA A C 1
ATOM 2460 O O . ALA A 1 317 ? 10.572 9.775 19.474 1.00 15.86 302 ALA A O 1
ATOM 2462 N N . GLN A 1 318 ? 11.222 8.868 17.510 1.00 13.00 303 GLN A N 1
ATOM 2463 C CA . GLN A 1 318 ? 11.126 10.122 16.772 1.00 12.18 303 GLN A CA 1
ATOM 2464 C C . GLN A 1 318 ? 10.334 9.991 15.489 1.00 13.31 303 GLN A C 1
ATOM 2465 O O . GLN A 1 318 ? 10.570 9.074 14.690 1.00 16.50 303 GLN A O 1
ATOM 2471 N N . LEU A 1 319 ? 9.423 10.933 15.278 1.00 13.44 304 LEU A N 1
ATOM 2472 C CA . LEU A 1 319 ? 8.773 11.089 13.981 1.00 14.57 304 LEU A CA 1
ATOM 2473 C C . LEU A 1 319 ? 9.300 12.354 13.333 1.00 14.81 304 LEU A C 1
ATOM 2474 O O . LEU A 1 319 ? 9.459 13.375 13.997 1.00 16.59 304 LEU A O 1
ATOM 2479 N N . ALA A 1 320 ? 9.570 12.289 12.034 1.00 14.22 305 ALA A N 1
ATOM 2480 C CA . ALA A 1 320 ? 9.987 13.469 11.286 1.00 13.43 305 ALA A CA 1
ATOM 2481 C C . ALA A 1 320 ? 9.301 13.496 9.941 1.00 15.82 305 ALA A C 1
ATOM 2482 O O . ALA A 1 320 ? 9.065 12.453 9.332 1.00 17.13 305 ALA A O 1
ATOM 2484 N N . TYR A 1 321 ? 8.968 14.696 9.486 1.00 14.21 306 TYR A N 1
ATOM 2485 C CA . TYR A 1 321 ? 8.333 14.853 8.186 1.00 15.65 306 TYR A CA 1
ATOM 2486 C C . TYR A 1 321 ? 8.852 16.099 7.512 1.00 15.26 306 TYR A C 1
ATOM 2487 O O . TYR A 1 321 ? 8.766 17.189 8.073 1.00 16.04 306 TYR A O 1
ATOM 2496 N N . THR A 1 322 ? 9.362 15.949 6.290 1.00 14.58 307 THR A N 1
ATOM 2497 C CA . THR A 1 322 ? 9.782 17.117 5.531 1.00 14.57 307 THR A CA 1
ATOM 2498 C C . THR A 1 322 ? 8.567 17.684 4.819 1.00 16.31 307 THR A C 1
ATOM 2499 O O . THR A 1 322 ? 8.077 17.093 3.849 1.00 17.55 307 THR A O 1
ATOM 2503 N N . LEU A 1 323 ? 8.074 18.814 5.316 1.00 17.22 308 LEU A N 1
ATOM 2504 C CA . LEU A 1 323 ? 6.879 19.450 4.759 1.00 17.29 308 LEU A CA 1
ATOM 2505 C C . LEU A 1 323 ? 7.012 19.769 3.276 1.00 16.69 308 LEU A C 1
ATOM 2506 O O . LEU A 1 323 ? 6.031 19.725 2.534 1.00 19.67 308 LEU A O 1
ATOM 2511 N N . THR A 1 324 ? 8.233 20.078 2.851 1.00 15.31 309 THR A N 1
ATOM 2512 C CA . THR A 1 324 ? 8.500 20.404 1.452 1.00 15.43 309 THR A CA 1
ATOM 2513 C C . THR A 1 324 ? 8.743 19.179 0.572 1.00 15.95 309 THR A C 1
ATOM 2514 O O . THR A 1 324 ? 8.943 19.320 -0.639 1.00 17.62 309 THR A O 1
ATOM 2518 N N . GLY A 1 325 ? 8.735 17.991 1.175 1.00 16.39 310 GLY A N 1
ATOM 2519 C CA . GLY A 1 325 ? 8.706 16.757 0.406 1.00 18.25 310 GLY A CA 1
ATOM 2520 C C . GLY A 1 325 ? 9.993 15.965 0.270 1.00 16.01 310 GLY A C 1
ATOM 2521 O O . GLY A 1 325 ? 9.956 14.807 -0.170 1.00 19.48 310 GLY A O 1
ATOM 2522 N N . GLU A 1 326 ? 11.123 16.566 0.632 1.00 14.91 311 GLU A N 1
ATOM 2523 C CA . GLU A 1 326 ? 12.417 15.895 0.469 1.00 14.69 311 GLU A CA 1
ATOM 2524 C C . GLU A 1 326 ? 12.627 14.753 1.456 1.00 17.35 311 GLU A C 1
ATOM 2525 O O . GLU A 1 326 ? 12.113 14.781 2.573 1.00 16.56 311 GLU A O 1
ATOM 2531 N N . SER A 1 327 ? 13.412 13.760 1.050 1.00 17.19 312 SER A N 1
ATOM 2532 C CA . SER A 1 327 ? 13.786 12.661 1.939 1.00 17.53 312 SER A CA 1
ATOM 2533 C C . SER A 1 327 ? 14.992 12.996 2.789 1.00 16.50 312 SER A C 1
ATOM 2534 O O . SER A 1 327 ? 15.865 13.756 2.364 1.00 16.67 312 SER A O 1
ATOM 2537 N N . ARG A 1 328 ? 15.065 12.403 3.979 1.00 14.44 313 ARG A N 1
ATOM 2538 C CA . ARG A 1 328 ? 16.328 12.376 4.700 1.00 14.16 313 ARG A CA 1
ATOM 2539 C C . ARG A 1 328 ? 17.248 11.409 3.972 1.00 15.61 313 ARG A C 1
ATOM 2540 O O . ARG A 1 328 ? 16.849 10.287 3.650 1.00 15.49 313 ARG A O 1
ATOM 2548 N N . GLN A 1 329 ? 18.483 11.832 3.714 1.00 14.03 314 GLN A N 1
ATOM 2549 C CA . GLN A 1 329 ? 19.465 10.938 3.121 1.00 14.45 314 GLN A CA 1
ATOM 2550 C C . GLN A 1 329 ? 19.756 9.777 4.067 1.00 13.76 314 GLN A C 1
ATOM 2551 O O . GLN A 1 329 ? 19.628 9.919 5.284 1.00 15.07 314 GLN A O 1
ATOM 2557 N N . TYR A 1 330 ? 20.123 8.629 3.505 1.00 14.25 315 TYR A N 1
ATOM 2558 C CA . TYR A 1 330 ? 20.483 7.450 4.288 1.00 14.37 315 TYR A CA 1
ATOM 2559 C C . TYR A 1 330 ? 21.610 6.693 3.594 1.00 17.83 315 TYR A C 1
ATOM 2560 O O . TYR A 1 330 ? 21.592 6.517 2.381 1.00 18.39 315 TYR A O 1
ATOM 2569 N N . LYS A 1 331 ? 22.592 6.258 4.378 1.00 17.82 316 LYS A N 1
ATOM 2570 C CA . LYS A 1 331 ? 23.741 5.526 3.863 1.00 18.59 316 LYS A CA 1
ATOM 2571 C C . LYS A 1 331 ? 23.877 4.158 4.537 1.00 17.86 316 LYS A C 1
ATOM 2572 O O . LYS A 1 331 ? 23.906 4.074 5.770 1.00 16.47 316 LYS A O 1
ATOM 2576 N N . LEU A 1 332 ? 23.979 3.093 3.744 1.00 21.21 317 LEU A N 1
ATOM 2577 C CA . LEU A 1 332 ? 24.231 1.770 4.310 1.00 19.53 317 LEU A CA 1
ATOM 2578 C C . LEU A 1 332 ? 25.630 1.715 4.937 1.00 19.53 317 LEU A C 1
ATOM 2579 O O . LEU A 1 332 ? 25.846 1.035 5.937 1.00 18.19 317 LEU A O 1
ATOM 2584 N N . GLU A 1 333 ? 26.572 2.442 4.343 1.00 20.64 318 GLU A N 1
ATOM 2585 C CA . GLU A 1 333 ? 27.903 2.556 4.923 1.00 19.27 318 GLU A CA 1
ATOM 2586 C C . GLU A 1 333 ? 27.817 3.433 6.162 1.00 17.70 318 GLU A C 1
ATOM 2587 O O . GLU A 1 333 ? 27.741 4.663 6.079 1.00 18.45 318 GLU A O 1
ATOM 2593 N N . GLY A 1 334 ? 27.796 2.788 7.322 1.00 17.25 319 GLY A N 1
ATOM 2594 C CA . GLY A 1 334 ? 27.578 3.487 8.572 1.00 16.32 319 GLY A CA 1
ATOM 2595 C C . GLY A 1 334 ? 26.167 3.318 9.107 1.00 15.05 319 GLY A C 1
ATOM 2596 O O . GLY A 1 334 ? 25.886 3.708 10.252 1.00 16.04 319 GLY A O 1
ATOM 2597 N N . ALA A 1 335 ? 25.300 2.737 8.272 1.00 16.14 320 ALA A N 1
ATOM 2598 C CA . ALA A 1 335 ? 23.874 2.532 8.581 1.00 17.20 320 ALA A CA 1
ATOM 2599 C C . ALA A 1 335 ? 23.270 3.722 9.334 1.00 16.16 320 ALA A C 1
ATOM 2600 O O . ALA A 1 335 ? 22.905 3.626 10.512 1.00 15.16 320 ALA A O 1
ATOM 2602 N N . LYS A 1 336 ? 23.186 4.853 8.644 1.00 14.38 321 LYS A N 1
ATOM 2603 C CA . LYS A 1 336 ? 22.866 6.109 9.303 1.00 14.98 321 LYS A CA 1
ATOM 2604 C C . LYS A 1 336 ? 22.082 7.034 8.393 1.00 14.98 321 LYS A C 1
ATOM 2605 O O . LYS A 1 336 ? 22.229 6.993 7.165 1.00 15.05 321 LYS A O 1
ATOM 2611 N N . PHE A 1 337 ? 21.252 7.873 9.001 1.00 13.99 322 PHE A N 1
ATOM 2612 C CA . PHE A 1 337 ? 20.647 8.975 8.275 1.00 14.82 322 PHE A CA 1
ATOM 2613 C C . PHE A 1 337 ? 21.678 10.073 8.095 1.00 15.71 322 PHE A C 1
ATOM 2614 O O . PHE A 1 337 ? 22.726 10.083 8.749 1.00 15.36 322 PHE A O 1
ATOM 2622 N N . ASP A 1 338 ? 21.377 10.986 7.182 1.00 14.26 323 ASP A N 1
ATOM 2623 C CA . ASP A 1 338 ? 22.250 12.115 6.915 1.00 13.78 323 ASP A CA 1
ATOM 2624 C C . ASP A 1 338 ? 21.377 13.331 6.623 1.00 15.76 323 ASP A C 1
ATOM 2625 O O . ASP A 1 338 ? 20.347 13.528 7.263 1.00 15.38 323 ASP A O 1
ATOM 2630 N N . SER A 1 339 ? 21.761 14.131 5.637 1.00 16.25 324 SER A N 1
ATOM 2631 C CA . SER A 1 339 ? 21.176 15.459 5.492 1.00 16.31 324 SER A CA 1
ATOM 2632 C C . SER A 1 339 ? 19.835 15.452 4.784 1.00 16.24 324 SER A C 1
ATOM 2633 O O . SER A 1 339 ? 19.385 14.421 4.282 1.00 15.96 324 SER A O 1
ATOM 2636 N N . VAL A 1 340 ? 19.192 16.618 4.772 1.00 14.78 325 VAL A N 1
ATOM 2637 C CA . VAL A 1 340 ? 18.136 16.910 3.814 1.00 16.83 325 VAL A CA 1
ATOM 2638 C C . VAL A 1 340 ? 18.714 17.912 2.813 1.00 14.62 325 VAL A C 1
ATOM 2639 O O . VAL A 1 340 ? 19.297 18.925 3.204 1.00 18.85 325 VAL A O 1
ATOM 2643 N N . LYS A 1 341 ? 18.574 17.619 1.524 1.00 14.84 326 LYS A N 1
ATOM 2644 C CA . LYS A 1 341 ? 19.045 18.510 0.470 1.00 16.73 326 LYS A CA 1
ATOM 2645 C C . LYS A 1 341 ? 17.855 19.269 -0.119 1.00 14.48 326 LYS A C 1
ATOM 2646 O O . LYS A 1 341 ? 16.995 18.667 -0.759 1.00 17.58 326 LYS A O 1
ATOM 2652 N N . PRO A 1 342 ? 17.784 20.592 0.111 1.00 14.25 327 PRO A N 1
ATOM 2653 C CA . PRO A 1 342 ? 16.589 21.318 -0.343 1.00 14.98 327 PRO A CA 1
ATOM 2654 C C . PRO A 1 342 ? 16.469 21.353 -1.863 1.00 16.08 327 PRO A C 1
ATOM 2655 O O . PRO A 1 342 ? 17.450 21.579 -2.594 1.00 17.86 327 PRO A O 1
ATOM 2659 N N . GLU A 1 343 ? 15.246 21.108 -2.323 1.00 15.63 328 GLU A N 1
ATOM 2660 C CA . GLU A 1 343 ? 14.933 21.173 -3.743 1.00 16.63 328 GLU A CA 1
ATOM 2661 C C . GLU A 1 343 ? 14.561 22.588 -4.203 1.00 15.90 328 GLU A C 1
ATOM 2662 O O . GLU A 1 343 ? 14.920 23.016 -5.307 1.00 17.75 328 GLU A O 1
ATOM 2665 N N . ASN A 1 344 ? 13.830 23.304 -3.355 1.00 15.70 329 ASN A N 1
ATOM 2666 C CA . ASN A 1 344 ? 13.457 24.670 -3.686 1.00 16.65 329 ASN A CA 1
ATOM 2667 C C . ASN A 1 344 ? 14.506 25.661 -3.185 1.00 16.62 329 ASN A C 1
ATOM 2668 O O . ASN A 1 344 ? 14.753 25.791 -1.975 1.00 17.31 329 ASN A O 1
ATOM 2673 N N . LYS A 1 345 ? 15.110 26.359 -4.130 1.00 16.32 330 LYS A N 1
ATOM 2674 C CA . LYS A 1 345 ? 16.229 27.248 -3.855 1.00 19.25 330 LYS A CA 1
ATOM 2675 C C . LYS A 1 345 ? 15.770 28.538 -3.208 1.00 18.82 330 LYS A C 1
ATOM 2676 O O . LYS A 1 345 ? 16.559 29.209 -2.540 1.00 24.99 330 LYS A O 1
ATOM 2682 N N . GLU A 1 346 ? 14.504 28.897 -3.407 1.00 17.16 331 GLU A N 1
ATOM 2683 C CA . GLU A 1 346 ? 13.992 30.159 -2.877 1.00 18.67 331 GLU A CA 1
ATOM 2684 C C . GLU A 1 346 ? 13.519 30.063 -1.440 1.00 19.79 331 GLU A C 1
ATOM 2685 O O . GLU A 1 346 ? 13.719 30.991 -0.651 1.00 26.19 331 GLU A O 1
ATOM 2691 N N . ILE A 1 347 ? 12.868 28.962 -1.090 1.00 16.48 332 ILE A N 1
ATOM 2692 C CA . ILE A 1 347 ? 12.377 28.830 0.279 1.00 18.24 332 ILE A CA 1
ATOM 2693 C C . ILE A 1 347 ? 13.084 27.758 1.098 1.00 15.54 332 ILE A C 1
ATOM 2694 O O . ILE A 1 347 ? 12.882 27.679 2.317 1.00 16.02 332 ILE A O 1
ATOM 2699 N N . GLY A 1 348 ? 13.915 26.939 0.454 1.00 15.81 333 GLY A N 1
ATOM 2700 C CA . GLY A 1 348 ? 14.609 25.880 1.170 1.00 16.46 333 GLY A CA 1
ATOM 2701 C C . GLY A 1 348 ? 13.694 24.728 1.542 1.00 14.57 333 GLY A C 1
ATOM 2702 O O . GLY A 1 348 ? 12.580 24.622 1.025 1.00 16.20 333 GLY A O 1
ATOM 2703 N N . ALA A 1 349 ? 14.168 23.861 2.432 1.00 14.12 334 ALA A N 1
ATOM 2704 C CA . ALA A 1 349 ? 13.383 22.726 2.910 1.00 14.18 334 ALA A CA 1
ATOM 2705 C C . ALA A 1 349 ? 12.961 22.971 4.340 1.00 15.25 334 ALA A C 1
ATOM 2706 O O . ALA A 1 349 ? 13.718 23.543 5.130 1.00 15.31 334 ALA A O 1
ATOM 2708 N N . TRP A 1 350 ? 11.758 22.514 4.670 1.00 13.90 335 TRP A N 1
ATOM 2709 C CA . TRP A 1 350 ? 11.186 22.681 6.005 1.00 14.43 335 TRP A CA 1
ATOM 2710 C C . TRP A 1 350 ? 10.796 21.331 6.576 1.00 16.05 335 TRP A C 1
ATOM 2711 O O . TRP A 1 350 ? 10.048 20.571 5.946 1.00 16.42 335 TRP A O 1
ATOM 2722 N N . GLU A 1 351 ? 11.298 21.046 7.774 1.00 14.14 336 GLU A N 1
ATOM 2723 C CA . GLU A 1 351 ? 11.128 19.738 8.380 1.00 13.60 336 GLU A CA 1
ATOM 2724 C C . GLU A 1 351 ? 10.582 19.917 9.785 1.00 13.65 336 GLU A C 1
ATOM 2725 O O . GLU A 1 351 ? 11.084 20.749 10.533 1.00 15.47 336 GLU A O 1
ATOM 2731 N N . VAL A 1 352 ? 9.554 19.152 10.144 1.00 13.60 337 VAL A N 1
ATOM 2732 C CA A VAL A 1 352 ? 9.062 19.146 11.526 0.66 13.27 337 VAL A CA 1
ATOM 2733 C CA B VAL A 1 352 ? 9.053 19.153 11.517 0.34 15.17 337 VAL A CA 1
ATOM 2734 C C . VAL A 1 352 ? 9.392 17.810 12.171 1.00 15.66 337 VAL A C 1
ATOM 2735 O O . VAL A 1 352 ? 9.429 16.783 11.506 1.00 15.45 337 VAL A O 1
ATOM 2742 N N . PHE A 1 353 ? 9.662 17.819 13.472 1.00 13.86 338 PHE A N 1
ATOM 2743 C CA . PHE A 1 353 ? 10.006 16.582 14.165 1.00 15.77 338 PHE A CA 1
ATOM 2744 C C . PHE A 1 353 ? 9.441 16.577 15.568 1.00 16.11 338 PHE A C 1
ATOM 2745 O O . PHE A 1 353 ? 9.199 17.629 16.168 1.00 14.47 338 PHE A O 1
ATOM 2753 N N . TYR A 1 354 ? 9.234 15.372 16.079 1.00 13.61 339 TYR A N 1
ATOM 2754 C CA . TYR A 1 354 ? 8.870 15.173 17.465 1.00 12.78 339 TYR A CA 1
ATOM 2755 C C . TYR A 1 354 ? 9.659 13.984 17.980 1.00 16.17 339 TYR A C 1
ATOM 2756 O O . TYR A 1 354 ? 9.602 12.901 17.393 1.00 15.83 339 TYR A O 1
ATOM 2765 N N . ARG A 1 355 ? 10.388 14.177 19.081 1.00 14.39 340 ARG A N 1
ATOM 2766 C CA . ARG A 1 355 ? 11.064 13.058 19.715 1.00 13.36 340 ARG A CA 1
ATOM 2767 C C . ARG A 1 355 ? 10.610 12.938 21.158 1.00 13.72 340 ARG A C 1
ATOM 2768 O O . ARG A 1 355 ? 10.549 13.933 21.886 1.00 17.19 340 ARG A O 1
ATOM 2776 N N . TYR A 1 356 ? 10.307 11.710 21.557 1.00 12.35 341 TYR A N 1
ATOM 2777 C CA . TYR A 1 356 ? 9.952 11.382 22.940 1.00 13.28 341 TYR A CA 1
ATOM 2778 C C . TYR A 1 356 ? 11.083 10.565 23.548 1.00 14.99 341 TYR A C 1
ATOM 2779 O O . TYR A 1 356 ? 11.522 9.598 22.938 1.00 14.60 341 TYR A O 1
ATOM 2788 N N . ASP A 1 357 ? 11.540 10.934 24.750 1.00 12.67 342 ASP A N 1
ATOM 2789 C CA . ASP A 1 357 ? 12.623 10.223 25.433 1.00 11.74 342 ASP A CA 1
ATOM 2790 C C . ASP A 1 357 ? 12.092 9.741 26.773 1.00 13.91 342 ASP A C 1
ATOM 2791 O O . ASP A 1 357 ? 11.305 10.433 27.415 1.00 13.73 342 ASP A O 1
ATOM 2796 N N . ASN A 1 358 ? 12.554 8.578 27.218 1.00 13.25 343 ASN A N 1
ATOM 2797 C CA . ASN A 1 358 ? 12.128 8.030 28.502 1.00 13.35 343 ASN A CA 1
ATOM 2798 C C . ASN A 1 358 ? 13.299 7.293 29.130 1.00 15.43 343 ASN A C 1
ATOM 2799 O O . ASN A 1 358 ? 13.840 6.371 28.519 1.00 15.68 343 ASN A O 1
ATOM 2804 N N . ILE A 1 359 ? 13.695 7.697 30.336 1.00 13.63 344 ILE A N 1
ATOM 2805 C CA . ILE A 1 359 ? 14.819 7.048 31.012 1.00 12.68 344 ILE A CA 1
ATOM 2806 C C . ILE A 1 359 ? 14.476 6.667 32.448 1.00 15.65 344 ILE A C 1
ATOM 2807 O O . ILE A 1 359 ? 13.620 7.289 33.093 1.00 14.55 344 ILE A O 1
ATOM 2812 N N . LYS A 1 360 ? 15.149 5.632 32.937 1.00 13.68 345 LYS A N 1
ATOM 2813 C CA . LYS A 1 360 ? 14.954 5.162 34.302 1.00 12.63 345 LYS A CA 1
ATOM 2814 C C . LYS A 1 360 ? 16.299 4.726 34.847 1.00 16.63 345 LYS A C 1
ATOM 2815 O O . LYS A 1 360 ? 17.029 3.988 34.187 1.00 17.01 345 LYS A O 1
ATOM 2819 N N . VAL A 1 361 ? 16.618 5.175 36.062 1.00 14.61 346 VAL A N 1
ATOM 2820 C CA . VAL A 1 361 ? 17.878 4.822 36.708 1.00 13.27 346 VAL A CA 1
ATOM 2821 C C . VAL A 1 361 ? 17.594 4.088 38.008 1.00 14.11 346 VAL A C 1
ATOM 2822 O O . VAL A 1 361 ? 16.858 4.577 38.870 1.00 15.10 346 VAL A O 1
ATOM 2826 N N . GLU A 1 362 ? 18.181 2.901 38.138 1.00 15.09 347 GLU A N 1
ATOM 2827 C CA . GLU A 1 362 ? 17.966 2.060 39.308 1.00 15.52 347 GLU A CA 1
ATOM 2828 C C . GLU A 1 362 ? 19.282 1.951 40.045 1.00 16.89 347 GLU A C 1
ATOM 2829 O O . GLU A 1 362 ? 20.123 1.124 39.690 1.00 16.83 347 GLU A O 1
ATOM 2835 N N . ASP A 1 363 ? 19.464 2.790 41.065 1.00 16.76 348 ASP A N 1
ATOM 2836 C CA . ASP A 1 363 ? 20.698 2.810 41.833 1.00 15.45 348 ASP A CA 1
ATOM 2837 C C . ASP A 1 363 ? 20.388 2.498 43.294 1.00 14.65 348 ASP A C 1
ATOM 2838 O O . ASP A 1 363 ? 20.038 3.393 44.073 1.00 16.84 348 ASP A O 1
ATOM 2843 N N . ASP A 1 364 ? 20.513 1.226 43.662 1.00 17.48 349 ASP A N 1
ATOM 2844 C CA . ASP A 1 364 ? 20.195 0.796 45.018 1.00 18.93 349 ASP A CA 1
ATOM 2845 C C . ASP A 1 364 ? 21.248 1.231 46.043 1.00 16.67 349 ASP A C 1
ATOM 2846 O O . ASP A 1 364 ? 21.100 0.974 47.239 1.00 20.50 349 ASP A O 1
ATOM 2851 N N . ASN A 1 365 ? 22.295 1.909 45.573 1.00 16.00 350 ASN A N 1
ATOM 2852 C CA . ASN A 1 365 ? 23.281 2.485 46.483 1.00 15.93 350 ASN A CA 1
ATOM 2853 C C . ASN A 1 365 ? 22.789 3.778 47.088 1.00 19.25 350 ASN A C 1
ATOM 2854 O O . ASN A 1 365 ? 23.348 4.254 48.067 1.00 21.45 350 ASN A O 1
ATOM 2859 N N . VAL A 1 366 ? 21.756 4.362 46.494 1.00 15.35 351 VAL A N 1
ATOM 2860 C CA . VAL A 1 366 ? 21.146 5.528 47.115 1.00 15.73 351 VAL A CA 1
ATOM 2861 C C . VAL A 1 366 ? 20.172 5.017 48.170 1.00 19.98 351 VAL A C 1
ATOM 2862 O O . VAL A 1 366 ? 19.109 4.460 47.859 1.00 17.47 351 VAL A O 1
ATOM 2866 N N . VAL A 1 367 ? 20.564 5.174 49.431 1.00 18.34 352 VAL A N 1
ATOM 2867 C CA . VAL A 1 367 ? 19.867 4.517 50.523 1.00 19.50 352 VAL A CA 1
ATOM 2868 C C . VAL A 1 367 ? 19.190 5.506 51.470 1.00 19.67 352 VAL A C 1
ATOM 2869 O O . VAL A 1 367 ? 18.537 5.108 52.432 1.00 24.99 352 VAL A O 1
ATOM 2873 N N . ALA A 1 368 ? 19.359 6.796 51.201 1.00 17.39 353 ALA A N 1
ATOM 2874 C CA . ALA A 1 368 ? 18.699 7.832 51.990 1.00 16.58 353 ALA A CA 1
ATOM 2875 C C . ALA A 1 368 ? 18.290 8.987 51.091 1.00 18.09 353 ALA A C 1
ATOM 2876 O O . ALA A 1 368 ? 18.973 9.281 50.104 1.00 17.90 353 ALA A O 1
ATOM 2878 N N . ASP A 1 369 ? 17.174 9.630 51.419 1.00 17.31 354 ASP A N 1
ATOM 2879 C CA . ASP A 1 369 ? 16.762 10.803 50.658 1.00 16.80 354 ASP A CA 1
ATOM 2880 C C . ASP A 1 369 ? 17.802 11.897 50.821 1.00 17.36 354 ASP A C 1
ATOM 2881 O O . ASP A 1 369 ? 18.426 12.011 51.885 1.00 18.51 354 ASP A O 1
ATOM 2886 N N . THR A 1 370 ? 17.966 12.710 49.786 1.00 17.38 355 THR A N 1
ATOM 2887 C CA . THR A 1 370 ? 18.638 13.990 49.933 1.00 18.28 355 THR A CA 1
ATOM 2888 C C . THR A 1 370 ? 17.538 15.040 49.892 1.00 20.33 355 THR A C 1
ATOM 2889 O O . THR A 1 370 ? 16.358 14.698 49.826 1.00 19.35 355 THR A O 1
ATOM 2893 N N . ALA A 1 371 ? 17.914 16.313 49.911 1.00 16.81 356 ALA A N 1
ATOM 2894 C CA . ALA A 1 371 ? 16.926 17.378 49.825 1.00 17.39 356 ALA A CA 1
ATOM 2895 C C . ALA A 1 371 ? 16.165 17.395 48.495 1.00 19.60 356 ALA A C 1
ATOM 2896 O O . ALA A 1 371 ? 15.093 17.980 48.409 1.00 21.77 356 ALA A O 1
ATOM 2898 N N . THR A 1 372 ? 16.711 16.756 47.461 1.00 15.27 357 THR A N 1
ATOM 2899 C CA . THR A 1 372 ? 16.123 16.844 46.124 1.00 14.72 357 THR A CA 1
ATOM 2900 C C . THR A 1 372 ? 15.909 15.495 45.457 1.00 15.21 357 THR A C 1
ATOM 2901 O O . THR A 1 372 ? 15.385 15.428 44.355 1.00 16.55 357 THR A O 1
ATOM 2905 N N . ARG A 1 373 ? 16.327 14.421 46.106 1.00 14.27 358 ARG A N 1
ATOM 2906 C CA . ARG A 1 373 ? 16.345 13.111 45.454 1.00 13.92 358 ARG A CA 1
ATOM 2907 C C . ARG A 1 373 ? 15.849 12.061 46.439 1.00 14.56 358 ARG A C 1
ATOM 2908 O O . ARG A 1 373 ? 16.377 11.926 47.539 1.00 15.75 358 ARG A O 1
ATOM 2916 N N . GLU A 1 374 ? 14.819 11.327 46.033 1.00 15.63 359 GLU A N 1
ATOM 2917 C CA . GLU A 1 374 ? 14.186 10.327 46.885 1.00 18.10 359 GLU A CA 1
ATOM 2918 C C . GLU A 1 374 ? 14.717 8.923 46.579 1.00 15.93 359 GLU A C 1
ATOM 2919 O O . GLU A 1 374 ? 15.015 8.598 45.429 1.00 15.92 359 GLU A O 1
ATOM 2925 N N . VAL A 1 375 ? 14.828 8.092 47.608 1.00 15.68 360 VAL A N 1
ATOM 2926 C CA . VAL A 1 375 ? 15.208 6.695 47.413 1.00 14.98 360 VAL A CA 1
ATOM 2927 C C . VAL A 1 375 ? 14.256 6.007 46.446 1.00 17.29 360 VAL A C 1
ATOM 2928 O O . VAL A 1 375 ? 13.040 6.223 46.489 1.00 19.20 360 VAL A O 1
ATOM 2932 N N . GLY A 1 376 ? 14.821 5.187 45.567 1.00 15.79 361 GLY A N 1
ATOM 2933 C CA . GLY A 1 376 ? 14.040 4.476 44.578 1.00 16.00 361 GLY A CA 1
ATOM 2934 C C . GLY A 1 376 ? 14.558 4.769 43.182 1.00 14.98 361 GLY A C 1
ATOM 2935 O O . GLY A 1 376 ? 15.639 5.341 43.005 1.00 16.70 361 GLY A O 1
ATOM 2936 N N . ASP A 1 377 ? 13.774 4.394 42.183 1.00 15.16 362 ASP A N 1
ATOM 2937 C CA . ASP A 1 377 ? 14.190 4.600 40.808 1.00 14.00 362 ASP A CA 1
ATOM 2938 C C . ASP A 1 377 ? 13.875 6.024 40.344 1.00 14.72 362 ASP A C 1
ATOM 2939 O O . ASP A 1 377 ? 12.732 6.483 40.433 1.00 18.77 362 ASP A O 1
ATOM 2944 N N . THR A 1 378 ? 14.891 6.724 39.848 1.00 13.27 363 THR A N 1
ATOM 2945 C CA . THR A 1 378 ? 14.664 8.049 39.300 1.00 12.92 363 THR A CA 1
ATOM 2946 C C . THR A 1 378 ? 14.293 7.908 37.830 1.00 15.07 363 THR A C 1
ATOM 2947 O O . THR A 1 378 ? 14.761 6.995 37.145 1.00 15.48 363 THR A O 1
ATOM 2951 N N . LYS A 1 379 ? 13.421 8.787 37.354 1.00 12.84 364 LYS A N 1
ATOM 2952 C CA . LYS A 1 379 ? 12.932 8.674 35.987 1.00 14.61 364 LYS A CA 1
ATOM 2953 C C . LYS A 1 379 ? 12.837 10.046 35.357 1.00 14.05 364 LYS A C 1
ATOM 2954 O O . LYS A 1 379 ? 12.635 11.053 36.048 1.00 12.99 364 LYS A O 1
ATOM 2960 N N . ALA A 1 380 ? 12.989 10.098 34.037 1.00 14.06 365 ALA A N 1
ATOM 2961 C CA . ALA A 1 380 ? 12.643 11.309 33.317 1.00 14.43 365 ALA A CA 1
ATOM 2962 C C . ALA A 1 380 ? 12.018 10.958 31.986 1.00 13.78 365 ALA A C 1
ATOM 2963 O O . ALA A 1 380 ? 12.331 9.924 31.387 1.00 15.92 365 ALA A O 1
ATOM 2965 N N . LYS A 1 381 ? 11.110 11.822 31.552 1.00 12.90 366 LYS A N 1
ATOM 2966 C CA . LYS A 1 381 ? 10.562 11.773 30.201 1.00 14.36 366 LYS A CA 1
ATOM 2967 C C . LYS A 1 381 ? 10.789 13.135 29.590 1.00 17.14 366 LYS A C 1
ATOM 2968 O O . LYS A 1 381 ? 10.762 14.147 30.296 1.00 19.58 366 LYS A O 1
ATOM 2971 N N . ALA A 1 382 ? 11.024 13.178 28.283 1.00 14.57 367 ALA A N 1
ATOM 2972 C CA . ALA A 1 382 ? 11.216 14.451 27.618 1.00 19.23 367 ALA A CA 1
ATOM 2973 C C . ALA A 1 382 ? 10.489 14.444 26.285 1.00 20.12 367 ALA A C 1
ATOM 2974 O O . ALA A 1 382 ? 10.308 13.388 25.669 1.00 19.09 367 ALA A O 1
ATOM 2976 N N . HIS A 1 383 ? 10.052 15.628 25.864 1.00 17.37 368 HIS A N 1
ATOM 2977 C CA . HIS A 1 383 ? 9.384 15.796 24.580 1.00 18.35 368 HIS A CA 1
ATOM 2978 C C . HIS A 1 383 ? 10.115 16.908 23.868 1.00 25.75 368 HIS A C 1
ATOM 2979 O O . HIS A 1 383 ? 10.375 17.965 24.441 1.00 24.84 368 HIS A O 1
ATOM 2986 N N . ASN A 1 384 ? 10.462 16.667 22.613 1.00 17.84 369 ASN A N 1
ATOM 2987 C CA . ASN A 1 384 ? 11.205 17.635 21.845 1.00 17.61 369 ASN A CA 1
ATOM 2988 C C . ASN A 1 384 ? 10.413 17.856 20.566 1.00 17.11 369 ASN A C 1
ATOM 2989 O O . ASN A 1 384 ? 10.211 16.922 19.798 1.00 18.47 369 ASN A O 1
ATOM 2994 N N . LEU A 1 385 ? 9.917 19.070 20.360 1.00 13.73 370 LEU A N 1
ATOM 2995 C CA . LEU A 1 385 ? 9.101 19.371 19.186 1.00 16.17 370 LEU A CA 1
ATOM 2996 C C . LEU A 1 385 ? 9.698 20.566 18.473 1.00 14.84 370 LEU A C 1
ATOM 2997 O O . LEU A 1 385 ? 9.865 21.624 19.074 1.00 17.40 370 LEU A O 1
ATOM 3002 N N . GLY A 1 386 ? 9.991 20.433 17.183 1.00 13.85 371 GLY A N 1
ATOM 3003 C CA . GLY A 1 386 ? 10.666 21.529 16.535 1.00 13.71 371 GLY A CA 1
ATOM 3004 C C . GLY A 1 386 ? 10.613 21.543 15.030 1.00 14.59 371 GLY A C 1
ATOM 3005 O O . GLY A 1 386 ? 9.991 20.693 14.392 1.00 15.14 371 GLY A O 1
ATOM 3006 N N . VAL A 1 387 ? 11.289 22.543 14.480 1.00 12.71 372 VAL A N 1
ATOM 3007 C CA A VAL A 1 387 ? 11.337 22.763 13.044 0.77 12.84 372 VAL A CA 1
ATOM 3008 C CA B VAL A 1 387 ? 11.345 22.733 13.044 0.23 15.38 372 VAL A CA 1
ATOM 3009 C C . VAL A 1 387 ? 12.778 22.991 12.608 1.00 14.67 372 VAL A C 1
ATOM 3010 O O . VAL A 1 387 ? 13.523 23.716 13.278 1.00 15.92 372 VAL A O 1
ATOM 3017 N N . ASN A 1 388 ? 13.164 22.368 11.492 1.00 13.24 373 ASN A N 1
ATOM 3018 C CA . ASN A 1 388 ? 14.436 22.645 10.845 1.00 14.27 373 ASN A CA 1
ATOM 3019 C C . ASN A 1 388 ? 14.165 23.299 9.494 1.00 14.98 373 ASN A C 1
ATOM 3020 O O . ASN A 1 388 ? 13.383 22.787 8.682 1.00 15.62 373 ASN A O 1
ATOM 3025 N N . TRP A 1 389 ? 14.799 24.443 9.275 1.00 12.86 374 TRP A N 1
ATOM 3026 C CA . TRP A 1 389 ? 14.765 25.113 7.985 1.00 13.22 374 TRP A CA 1
ATOM 3027 C C . TRP A 1 389 ? 16.123 24.939 7.336 1.00 15.53 374 TRP A C 1
ATOM 3028 O O . TRP A 1 389 ? 17.110 25.543 7.766 1.00 13.11 374 TRP A O 1
ATOM 3039 N N . TYR A 1 390 ? 16.178 24.086 6.314 1.00 13.78 375 TYR A N 1
ATOM 3040 C CA . TYR A 1 390 ? 17.387 23.935 5.517 1.00 13.49 375 TYR A CA 1
ATOM 3041 C C . TYR A 1 390 ? 17.336 25.020 4.444 1.00 13.57 375 TYR A C 1
ATOM 3042 O O . TYR A 1 390 ? 16.667 24.876 3.407 1.00 14.19 375 TYR A O 1
ATOM 3051 N N . VAL A 1 391 ? 17.993 26.137 4.728 1.00 13.69 376 VAL A N 1
ATOM 3052 C CA . VAL A 1 391 ? 17.967 27.295 3.838 1.00 13.58 376 VAL A CA 1
ATOM 3053 C C . VAL A 1 391 ? 18.573 26.907 2.495 1.00 13.68 376 VAL A C 1
ATOM 3054 O O . VAL A 1 391 ? 18.052 27.238 1.425 1.00 16.42 376 VAL A O 1
ATOM 3058 N N . ASN A 1 392 ? 19.684 26.186 2.584 1.00 14.74 377 ASN A N 1
ATOM 3059 C CA . ASN A 1 392 ? 20.398 25.639 1.443 1.00 13.65 377 ASN A CA 1
ATOM 3060 C C . ASN A 1 392 ? 21.254 24.506 2.016 1.00 14.53 377 ASN A C 1
ATOM 3061 O O . ASN A 1 392 ? 21.149 24.211 3.214 1.00 14.53 377 ASN A O 1
ATOM 3066 N N . ASP A 1 393 ? 22.096 23.882 1.203 1.00 15.35 378 ASP A N 1
ATOM 3067 C CA . ASP A 1 393 ? 22.911 22.764 1.678 1.00 15.50 378 ASP A CA 1
ATOM 3068 C C . ASP A 1 393 ? 23.867 23.164 2.803 1.00 16.43 378 ASP A C 1
ATOM 3069 O O . ASP A 1 393 ? 24.270 22.314 3.594 1.00 20.58 378 ASP A O 1
ATOM 3074 N N . ALA A 1 394 ? 24.241 24.438 2.868 1.00 13.05 379 ALA A N 1
ATOM 3075 C CA . ALA A 1 394 ? 25.212 24.880 3.877 1.00 14.01 379 ALA A CA 1
ATOM 3076 C C . ALA A 1 394 ? 24.576 25.345 5.179 1.00 13.81 379 ALA A C 1
ATOM 3077 O O . ALA A 1 394 ? 25.154 25.161 6.249 1.00 13.11 379 ALA A O 1
ATOM 3079 N N . VAL A 1 395 ? 23.400 25.954 5.101 1.00 12.46 380 VAL A N 1
ATOM 3080 C CA . VAL A 1 395 ? 22.830 26.665 6.246 1.00 12.45 380 VAL A CA 1
ATOM 3081 C C . VAL A 1 395 ? 21.529 26.039 6.736 1.00 13.32 380 VAL A C 1
ATOM 3082 O O . VAL A 1 395 ? 20.581 25.886 5.959 1.00 13.10 380 VAL A O 1
ATOM 3086 N N . LYS A 1 396 ? 21.482 25.703 8.029 1.00 12.67 381 LYS A N 1
ATOM 3087 C CA . LYS A 1 396 ? 20.282 25.149 8.643 1.00 15.46 381 LYS A CA 1
ATOM 3088 C C . LYS A 1 396 ? 19.939 25.925 9.901 1.00 14.81 381 LYS A C 1
ATOM 3089 O O . LYS A 1 396 ? 20.771 26.074 10.790 1.00 14.29 381 LYS A O 1
ATOM 3095 N N . ILE A 1 397 ? 18.713 26.424 9.958 1.00 12.27 382 ILE A N 1
ATOM 3096 C CA . ILE A 1 397 ? 18.255 27.174 11.116 1.00 12.61 382 ILE A CA 1
ATOM 3097 C C . ILE A 1 397 ? 17.168 26.362 11.788 1.00 15.31 382 ILE A C 1
ATOM 3098 O O . ILE A 1 397 ? 16.265 25.846 11.125 1.00 15.77 382 ILE A O 1
ATOM 3103 N N . SER A 1 39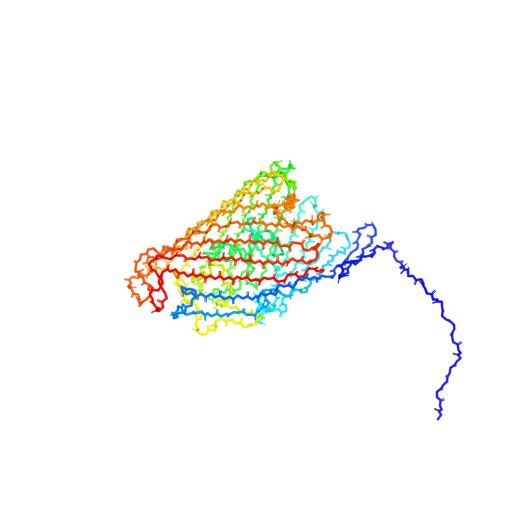8 ? 17.237 26.248 13.108 1.00 13.20 383 SER A N 1
ATOM 3104 C CA A SER A 1 398 ? 16.331 25.368 13.841 0.51 14.96 383 SER A CA 1
ATOM 3105 C CA B SER A 1 398 ? 16.294 25.396 13.812 0.49 14.94 383 SER A CA 1
ATOM 3106 C C . SER A 1 398 ? 15.710 26.072 15.038 1.00 14.71 383 SER A C 1
ATOM 3107 O O . SER A 1 398 ? 16.320 26.959 15.621 1.00 14.95 383 SER A O 1
ATOM 3112 N N . ALA A 1 399 ? 14.505 25.652 15.409 1.00 13.06 384 ALA A N 1
ATOM 3113 C CA . ALA A 1 399 ? 13.900 26.098 16.659 1.00 14.87 384 ALA A CA 1
ATOM 3114 C C . ALA A 1 399 ? 13.150 24.918 17.255 1.00 15.28 384 ALA A C 1
ATOM 3115 O O . ALA A 1 399 ? 12.467 24.184 16.529 1.00 16.61 384 ALA A O 1
ATOM 3117 N N . ALA A 1 400 ? 13.283 24.723 18.565 1.00 14.47 385 ALA A N 1
ATOM 3118 C CA . ALA A 1 400 ? 12.637 23.585 19.191 1.00 13.61 385 ALA A CA 1
ATOM 3119 C C . ALA A 1 400 ? 12.169 23.904 20.587 1.00 14.65 385 ALA A C 1
ATOM 3120 O O . ALA A 1 400 ? 12.834 24.637 21.313 1.00 17.49 385 ALA A O 1
ATOM 3122 N N . TYR A 1 401 ? 11.000 23.362 20.924 1.00 14.64 386 TYR A N 1
ATOM 3123 C CA A TYR A 1 401 ? 10.457 23.391 22.285 0.47 16.97 386 TYR A CA 1
ATOM 3124 C CA B TYR A 1 401 ? 10.498 23.410 22.284 0.53 14.73 386 TYR A CA 1
ATOM 3125 C C . TYR A 1 401 ? 10.819 22.083 22.968 1.00 15.25 386 TYR A C 1
ATOM 3126 O O . TYR A 1 401 ? 10.634 21.007 22.384 1.00 16.66 386 TYR A O 1
ATOM 3143 N N . VAL A 1 402 ? 11.296 22.153 24.207 1.00 13.39 387 VAL A N 1
ATOM 3144 C CA . VAL A 1 402 ? 11.609 20.945 24.946 1.00 17.31 387 VAL A CA 1
ATOM 3145 C C . VAL A 1 402 ? 10.910 20.977 26.303 1.00 18.78 387 VAL A C 1
ATOM 3146 O O . VAL A 1 402 ? 10.871 22.016 26.956 1.00 18.11 387 VAL A O 1
ATOM 3150 N N . LYS A 1 403 ? 10.316 19.857 26.704 1.00 18.19 388 LYS A N 1
ATOM 3151 C CA . LYS A 1 403 ? 9.739 19.737 28.043 1.00 20.46 388 LYS A CA 1
ATOM 3152 C C . LYS A 1 403 ? 10.193 18.438 28.701 1.00 21.77 388 LYS A C 1
ATOM 3153 O O . LYS A 1 403 ? 10.286 17.396 28.043 1.00 24.13 388 LYS A O 1
ATOM 3157 N N . ALA A 1 404 ? 10.461 18.495 30.001 1.00 15.06 389 ALA A N 1
ATOM 3158 C CA . ALA A 1 404 ? 10.950 17.331 30.719 1.00 17.70 389 ALA A CA 1
ATOM 3159 C C . ALA A 1 404 ? 10.099 17.174 31.955 1.00 13.69 389 ALA A C 1
ATOM 3160 O O . ALA A 1 404 ? 9.634 18.166 32.498 1.00 15.68 389 ALA A O 1
ATOM 3162 N N . LYS A 1 405 ? 9.875 15.928 32.373 1.00 15.51 390 LYS A N 1
ATOM 3163 C CA . LYS A 1 405 ? 9.145 15.629 33.592 1.00 16.80 390 LYS A CA 1
ATOM 3164 C C . LYS A 1 405 ? 9.905 14.531 34.314 1.00 16.26 390 LYS A C 1
ATOM 3165 O O . LYS A 1 405 ? 10.313 13.545 33.687 1.00 17.91 390 LYS A O 1
ATOM 3171 N N . THR A 1 406 ? 10.079 14.684 35.623 1.00 13.39 391 THR A N 1
ATOM 3172 C CA . THR A 1 406 ? 10.912 13.764 36.385 1.00 14.63 391 THR A CA 1
ATOM 3173 C C . THR A 1 406 ? 10.141 13.074 37.505 1.00 17.80 391 THR A C 1
ATOM 3174 O O . THR A 1 406 ? 9.065 13.518 37.913 1.00 16.88 391 THR A O 1
ATOM 3178 N N . ASP A 1 407 ? 10.702 11.973 38.000 1.00 15.07 392 ASP A N 1
ATOM 3179 C CA . ASP A 1 407 ? 10.118 11.268 39.126 1.00 15.53 392 ASP A CA 1
ATOM 3180 C C . ASP A 1 407 ? 11.234 10.963 40.124 1.00 19.03 392 ASP A C 1
ATOM 3181 O O . ASP A 1 407 ? 12.333 10.544 39.729 1.00 16.84 392 ASP A O 1
ATOM 3186 N N . LYS A 1 408 ? 10.938 11.200 41.404 1.00 15.82 393 LYS A N 1
ATOM 3187 C CA . LYS A 1 408 ? 11.861 10.981 42.527 1.00 14.90 393 LYS A CA 1
ATOM 3188 C C . LYS A 1 408 ? 13.095 11.886 42.521 1.00 15.22 393 LYS A C 1
ATOM 3189 O O . LYS A 1 408 ? 14.069 11.624 43.234 1.00 15.70 393 LYS A O 1
ATOM 3195 N N . ILE A 1 409 ? 13.035 12.966 41.749 1.00 13.64 394 ILE A N 1
ATOM 3196 C CA . ILE A 1 409 ? 14.095 13.962 41.752 1.00 14.57 394 ILE A CA 1
ATOM 3197 C C . ILE A 1 409 ? 13.500 15.313 41.343 1.00 13.88 394 ILE A C 1
ATOM 3198 O O . ILE A 1 409 ? 12.641 15.379 40.468 1.00 15.80 394 ILE A O 1
ATOM 3203 N N . THR A 1 410 ? 13.902 16.377 42.036 1.00 13.92 395 THR A N 1
ATOM 3204 C CA . THR A 1 410 ? 13.441 17.728 41.733 1.00 13.84 395 THR A CA 1
ATOM 3205 C C . THR A 1 410 ? 14.630 18.662 41.755 1.00 13.36 395 THR A C 1
ATOM 3206 O O . THR A 1 410 ? 15.744 18.252 42.082 1.00 16.15 395 THR A O 1
ATOM 3210 N N . ASN A 1 411 ? 14.404 19.925 41.414 1.00 12.31 396 ASN A N 1
ATOM 3211 C CA . ASN A 1 411 ? 15.406 20.938 41.710 1.00 12.43 396 ASN A CA 1
ATOM 3212 C C . ASN A 1 411 ? 15.206 21.478 43.130 1.00 15.92 396 ASN A C 1
ATOM 3213 O O . ASN A 1 411 ? 14.411 20.939 43.913 1.00 16.04 396 ASN A O 1
ATOM 3218 N N . ASN A 1 412 ? 15.905 22.559 43.451 1.00 14.78 397 ASN A N 1
ATOM 3219 C CA . ASN A 1 412 ? 15.806 23.130 44.792 1.00 16.12 397 ASN A CA 1
ATOM 3220 C C . ASN A 1 412 ? 14.428 23.748 45.032 1.00 17.23 397 ASN A C 1
ATOM 3221 O O . ASN A 1 412 ? 14.015 23.931 46.172 1.00 16.34 397 ASN A O 1
ATOM 3226 N N . ASN A 1 413 ? 13.724 24.070 43.951 1.00 15.29 398 ASN A N 1
ATOM 3227 C CA . ASN A 1 413 ? 12.407 24.690 44.038 1.00 15.92 398 ASN A CA 1
ATOM 3228 C C . ASN A 1 413 ? 11.295 23.654 44.188 1.00 15.66 398 ASN A C 1
ATOM 3229 O O . ASN A 1 413 ? 10.126 24.008 44.356 1.00 18.14 398 ASN A O 1
ATOM 3234 N N . GLY A 1 414 ? 11.664 22.376 44.125 1.00 14.14 399 GLY A N 1
ATOM 3235 C CA . GLY A 1 414 ? 10.686 21.301 44.127 1.00 14.37 399 GLY A CA 1
ATOM 3236 C C . GLY A 1 414 ? 10.025 21.002 42.788 1.00 13.51 399 GLY A C 1
ATOM 3237 O O . GLY A 1 414 ? 9.053 20.241 42.740 1.00 14.68 399 GLY A O 1
ATOM 3238 N N . ASP A 1 415 ? 10.525 21.604 41.705 1.00 12.90 400 ASP A N 1
ATOM 3239 C CA . ASP A 1 415 ? 9.960 21.384 40.373 1.00 13.04 400 ASP A CA 1
ATOM 3240 C C . ASP A 1 415 ? 10.206 19.959 39.898 1.00 12.42 400 ASP A C 1
ATOM 3241 O O . ASP A 1 415 ? 11.339 19.463 39.964 1.00 13.74 400 ASP A O 1
ATOM 3246 N N . ASP A 1 416 ? 9.151 19.319 39.393 1.00 13.20 401 ASP A N 1
ATOM 3247 C CA . ASP A 1 416 ? 9.280 18.010 38.759 1.00 14.50 401 ASP A CA 1
ATOM 3248 C C . ASP A 1 416 ? 9.140 18.078 37.243 1.00 15.31 401 ASP A C 1
ATOM 3249 O O . ASP A 1 416 ? 9.038 17.058 36.573 1.00 17.18 401 ASP A O 1
ATOM 3254 N N . ASP A 1 417 ? 9.121 19.289 36.704 1.00 13.61 402 ASP A N 1
ATOM 3255 C CA . ASP A 1 417 ? 9.125 19.450 35.269 1.00 13.85 402 ASP A CA 1
ATOM 3256 C C . ASP A 1 417 ? 9.788 20.761 34.905 1.00 14.29 402 ASP A C 1
ATOM 3257 O O . ASP A 1 417 ? 10.082 21.580 35.781 1.00 15.37 402 ASP A O 1
ATOM 3262 N N . GLY A 1 418 ? 10.054 20.932 33.620 1.00 14.77 403 GLY A N 1
ATOM 3263 C CA . GLY A 1 418 ? 10.680 22.150 33.153 1.00 14.73 403 GLY A CA 1
ATOM 3264 C C . GLY A 1 418 ? 10.494 22.279 31.663 1.00 14.58 403 GLY A C 1
ATOM 3265 O O . GLY A 1 418 ? 10.153 21.302 30.987 1.00 15.90 403 GLY A O 1
ATOM 3266 N N . ASP A 1 419 ? 10.723 23.486 31.160 1.00 13.01 404 ASP A N 1
ATOM 3267 C CA . ASP A 1 419 ? 10.504 23.817 29.759 1.00 15.54 404 ASP A CA 1
ATOM 3268 C C . ASP A 1 419 ? 11.719 24.542 29.232 1.00 13.87 404 ASP A C 1
ATOM 3269 O O . ASP A 1 419 ? 12.404 25.248 29.970 1.00 15.48 404 ASP A O 1
ATOM 3274 N N . GLY A 1 420 ? 11.966 24.408 27.940 1.00 14.41 405 GLY A N 1
ATOM 3275 C CA . GLY A 1 420 ? 13.027 25.176 27.340 1.00 18.15 405 GLY A CA 1
ATOM 3276 C C . GLY A 1 420 ? 12.746 25.387 25.874 1.00 15.41 405 GLY A C 1
ATOM 3277 O O . GLY A 1 420 ? 11.929 24.701 25.259 1.00 17.15 405 GLY A O 1
ATOM 3278 N N . PHE A 1 421 ? 13.400 26.392 25.324 1.00 14.31 406 PHE A N 1
ATOM 3279 C CA A PHE A 1 421 ? 13.370 26.644 23.891 0.72 15.40 406 PHE A CA 1
ATOM 3280 C CA B PHE A 1 421 ? 13.389 26.565 23.885 0.28 15.35 406 PHE A CA 1
ATOM 3281 C C . PHE A 1 421 ? 14.804 26.806 23.423 1.00 17.37 406 PHE A C 1
ATOM 3282 O O . PHE A 1 421 ? 15.571 27.506 24.081 1.00 17.98 406 PHE A O 1
ATOM 3297 N N . VAL A 1 422 ? 15.162 26.192 22.303 1.00 12.67 407 VAL A N 1
ATOM 3298 C CA . VAL A 1 422 ? 16.504 26.395 21.769 1.00 13.36 407 VAL A CA 1
ATOM 3299 C C . VAL A 1 422 ? 16.427 26.743 20.295 1.00 11.60 407 VAL A C 1
ATOM 3300 O O . VAL A 1 422 ? 15.607 26.189 19.556 1.00 14.31 407 VAL A O 1
ATOM 3304 N N . THR A 1 423 ? 17.244 27.698 19.880 1.00 11.72 408 THR A N 1
ATOM 3305 C CA A THR A 1 423 ? 17.376 28.053 18.476 0.53 13.24 408 THR A CA 1
ATOM 3306 C CA B THR A 1 423 ? 17.362 27.990 18.463 0.47 11.79 408 THR A CA 1
ATOM 3307 C C . THR A 1 423 ? 18.825 27.850 18.065 1.00 14.50 408 THR A C 1
ATOM 3308 O O . THR A 1 423 ? 19.737 28.119 18.863 1.00 15.40 408 THR A O 1
ATOM 3315 N N . ARG A 1 424 ? 19.041 27.365 16.849 1.00 12.16 409 ARG A N 1
ATOM 3316 C CA . ARG A 1 424 ? 20.389 27.157 16.341 1.00 11.77 409 ARG A CA 1
ATOM 3317 C C . ARG A 1 424 ? 20.534 27.669 14.920 1.00 12.18 409 ARG A C 1
ATOM 3318 O O . ARG A 1 424 ? 19.642 27.495 14.096 1.00 14.68 409 ARG A O 1
ATOM 3326 N N . LEU A 1 425 ? 21.667 28.310 14.654 1.00 10.32 410 LEU A N 1
ATOM 3327 C CA . LEU A 1 425 ? 22.082 28.614 13.292 1.00 12.35 410 LEU A CA 1
ATOM 3328 C C . LEU A 1 425 ? 23.286 27.734 13.017 1.00 13.28 410 LEU A C 1
ATOM 3329 O O . LEU A 1 425 ? 24.297 27.837 13.730 1.00 12.13 410 LEU A O 1
ATOM 3334 N N . GLN A 1 426 ? 23.177 26.860 12.019 1.00 12.64 411 GLN A N 1
ATOM 3335 C CA . GLN A 1 426 ? 24.271 25.981 11.648 1.00 11.33 411 GLN A CA 1
ATOM 3336 C C . GLN A 1 426 ? 24.785 26.358 10.275 1.00 12.38 411 GLN A C 1
ATOM 3337 O O . GLN A 1 426 ? 23.998 26.564 9.349 1.00 13.61 411 GLN A O 1
ATOM 3343 N N . TYR A 1 427 ? 26.105 26.444 10.151 1.00 11.67 412 TYR A N 1
ATOM 3344 C CA . TYR A 1 427 ? 26.748 26.661 8.869 1.00 11.24 412 TYR A CA 1
ATOM 3345 C C . TYR A 1 427 ? 27.756 25.542 8.651 1.00 11.98 412 TYR A C 1
ATOM 3346 O O . TYR A 1 427 ? 28.671 25.344 9.455 1.00 12.92 412 TYR A O 1
ATOM 3355 N N . VAL A 1 428 ? 27.590 24.809 7.556 1.00 12.48 413 VAL A N 1
ATOM 3356 C CA . VAL A 1 428 ? 28.495 23.725 7.207 1.00 12.64 413 VAL A CA 1
ATOM 3357 C C . VAL A 1 428 ? 29.278 24.138 5.968 1.00 14.61 413 VAL A C 1
ATOM 3358 O O . VAL A 1 428 ? 28.705 24.650 5.008 1.00 14.86 413 VAL A O 1
ATOM 3362 N N . PHE A 1 429 ? 30.595 23.957 5.999 1.00 12.67 414 PHE A N 1
ATOM 3363 C CA . PHE A 1 429 ? 31.431 24.303 4.857 1.00 14.30 414 PHE A CA 1
ATOM 3364 C C . PHE A 1 429 ? 32.467 23.225 4.571 1.00 17.07 414 PHE A C 1
ATOM 3365 O O . PHE A 1 429 ? 32.636 22.288 5.350 1.00 15.30 414 PHE A O 1
#

B-factor: mean 19.49, std 9.03, range [6.04, 67.58]

Sequence (426 aa):
RLQHHHHHHHLEGTVTTDGADIVIIKTKGGLEVVATTDKEFSFKLGGRLLQADYSRFDGFYTKNGNTADAAYFRRAFIELGGTAYKDWKYQINFDLSHNTGSSSDNGYFDEASVTYTGFNPVNLKFGRFDPDFGLEKATSSKWVTAPERNAAYELADWINTHQDGMMGAQVNSTLADDMAYLSSAGVSSAKDADDSDGDSVKQFNFRGVFAPMHEEAGNVLHVVGVVNYAYRDLDDTAFDSRIRPRLGMMRGIATSGGNDAGDNGNRATFGGVSNSPAGSYKDDSSVWGLEGAWAMGPFSAQAEYLARKLKADDNAYKDIKAKGYYAQLAYTLTGESRQYKLEGAKFDSVKPENKEIGAWEVVFYRYDNIKVEDDNVVADTATREVGDTKAKAHNLGVVNWYVNDAVKISSAAYYVKAKTDKITNNNGDDDGDGFFVTTRLQYVF

Foldseek 3Di:
DDDDDDDDDDDDDDDDDPDADWDWDDPPWIKIAHPVQAKIKTWWWKWKWKKKWKAFQQWQQRDIFIWTFTCFTWIWIKMHHRNFKIWIWIATPLLQADHDVQGRTQDTWIWGCPVPVKIKIKFQHWDQDDFLLLEDLQANPAPDDFLQCLLPVNQTHRQRWMKIKIKGQPPCFKIKMKMKIFHPWAAPVGGTKIKIKIKMKGWNFFWFQFTWIKMKIKMKIFQARTWAFNFRFTSQRPQQLDGTGGHHRPPTGDRDTQATGGTDGHQFFTMKMKMKMKTKGGHFQKIKIKMKMKMWTCTGDPLAHIKIKIKMKMKIKGWPQGGTFGGDSHSRYTYHTAFPDQQQAIKMKMKMKMKMKIAGQNPPCQDLFAHPGIKMKMKMKIWMWGCNHVFKIKIKIKMKMAMDRGGRNNRGRMMIMMMIIIMGID

Solvent-accessible surface area: 20008 Å² total; per-residue (Å²): 149,169,174,165,136,158,171,109,100,136,190,154,81,120,146,119,60,156,49,44,102,76,72,116,116,94,189,54,18,64,59,38,34,13,77,76,108,58,85,42,66,98,66,2,1,21,70,0,34,7,89,1,116,4,48,11,3,2,0,85,69,13,98,74,14,44,0,48,11,88,27,24,8,1,44,19,53,4,10,25,38,156,101,38,127,58,77,55,65,8,74,1,101,12,89,26,32,30,32,94,136,52,23,60,55,32,26,26,7,66,21,45,25,34,120,115,73,48,22,49,47,87,13,33,19,44,13,22,2,0,0,4,34,25,3,26,15,44,23,12,5,1,11,22,49,1,2,2,11,39,0,2,74,6,0,3,42,14,66,25,9,115,16,36,21,68,12,11,32,78,81,120,82,17,10,68,3,29,14,92,18,29,6,92,34,81,32,91,132,47,80,32,6,98,4,80,6,62,0,8,3,98,0,43,72,36,105,38,14,80,3,77,4,84,4,51,0,48,0,68,19,64,1,82,46,3,50,20,69,3,76,2,69,3,40,4,8,0,29,0,3,31,18,54,23,49,79,40,13,46,136,36,9,18,65,10,52,0,2,9,80,68,108,0,60,51,22,1,5,30,31,0,29,0,147,2,102,5,26,7,100,6,122,24,33,65,4,28,8,41,10,90,3,33,12,99,0,57,22,70,72,155,85,66,123,49,4,79,0,55,1,83,1,45,4,93,4,95,1,108,53,40,22,25,14,54,11,65,21,76,10,0,58,0,35,10,3,121,12,98,69,165,160,91,0,0,87,1,48,4,76,4,54,5,37,2,38,0,36,5,90,46,34,120,64,95,84,112,42,16,88,62,29,50,0,90,2,34,6,73,3,95,5,54,0,75,6,40,69,93,24,26,6,65,6,36,1,144,4,72,0,96,3,58,71,7,39,3,113,94,49,34,62,66,4,75,8,72,6,49,10,93,0,101,20,59

InterPro domains:
  IPR010870 Phosphate-selective porin O/P [PF07396] (53-438)
  IPR023614 Porin domain superfamily [G3DSA:2.40.160.10] (12-438)

CATH classification: 2.40.160.10

Secondary structure (DSSP, 8-state):
------------S----SSS-EEEE-SSSEEEEETTSS-EEEEEEEEEEEEEEE-GGGBSSSS-EEEEEEEEEEEEEEEEETTTEEEEEEEETTS-SSBTTTB-EEEEEEEE-TTTTSEEEEEE------HHHHS-TTT-SSSS--TTGGGSGGGG--TT-EEEEEEEEETTTEEEEEEEEEEEEEBTTSPEEEEEEEEEEEEEEEETTEEEEEEEEEEEEE-TTB-B---B---TT-GGGS-SSEE--GGGB-----B--TTBPTTSEEEEEEEEEEEEEEETTEEEEEEEEEEEEEE-STT---EEEEEEEEEEEEETT-PPPPEETTTTEE-----S-TTT-EEEEEEEEEEEEEEETT--S--SSB-SS-EEEEEEEEEEEEE-SSSEEEEEEEEEEEEESB--TT--SEEEEEEEEEEEE-